Protein AF-A0A952GVL0-F1 (afdb_monomer_lite)

Secondary structure (DSSP, 8-state):
---------------PPP----PPPHHHHH-S--SS--SHHHHHHHHHHHHHHHHHHHHHHHT--S---IIIIIHHHHHHHHHHHHHHHHHHHHHHH-SSHHHHHHHHHHHHHHHHHHHHHHT-HHHHHHHHTS--TTS-HHHHHHHHHHHHHHHHHTTTS-HHHHHHHHHHHHHHHHHHHHHHHHHHH---EEEE-GGGGTT--HHHHHHSPPPTTS-EEEESSHHHHHHHHHH---HHHHHHHHHHHHTTTTTHHHHHHHHHHHHHHHHHHHTT-SSHHHHHHTTSSS-SHHHHHHHHHHHHHHHHHHHHHHHHHHHHHHHHH-TT--S--TTTHHHHHHHHHHHHH---HHHHGGG-BHHHHHHHHHHHHHHHH-EEEEE-----SSTT-EEEEEEETTEEEEEEEEE-S--TTS--S-EEEEEE--BTTTB--EEEEE--PPPSSTTT-BPPHHHHHHHHHHHHHHHHHHHTT--SSGGGSGGGGTTT-TTHHHHHHHHHHHHHGGGGS---------------PPP------------PPP-------------------PPPPP-----S--PPP-----

Foldseek 3Di:
DDDDDDDDDDDDDPDDPDPPPDPDQLDVVLDDQPQAQPDLVSLLVNLVSLLVVLVVLLVCLLPDDDQQECVPLVVSVLSSVQSLQLNLLSLVCQLFPFFDDSSNVSSLVSNLVSQLSVLCSLLDLSSLVSLVRYPCVPPDPQSSVLSVVSNVSSLLSPNVPDPVLSVVLSVLSSLLSNLVSVLLVQLLVLKDKDKDAPLQQPFADPLLDVVFDADPVRITIAILFCVRLVRCLQTGPRLVVLVVSVVSNVCRSPPVNVVSVVSSQVSLQVSCVSSVHNGNQQSLQCLAQQNHPVSVVVVVVVVCVVCVVVVVVLQVQLQVVVCVVVVPDPGDDPSNSNHSVQVCCCVPVVDHQSVVLLCAWPVNLVVVLQVVCCVVPVKDKDWDPDRHNDPQKTKIFIGDPNHTQAIEIEQAADDRSHNRAWAKRFSHQAAAPPDRTYMYIHYHAADDGSSNGGGGPVSSLSVQLRVQLVVQRRVQNNHHGSCRGRCVVVRYPSPPVSVVVSVCVVVCVVVPDDDDDDDDDDDDDDDDDDDDDDDDDDDDDDDDDDDDDDDDDDDDDDDDDDDDDDDDDDDDDDDDDDDDDDDDDD

Radius of gyration: 32.07 Å; chains: 1; bounding box: 73×134×103 Å

Sequence (586 aa):
MHKIVVLAALAVLLQAPAAMAKPAAIDDFLGPILASPAEPGIIKSRCDQMLAEADRRLNELELEHGAATIGRTLQRYDDLHKLLTDAGNEFTLYQQVSGDQERRDAGSDCVVRLTSEATKLSLSRRVYDRLKAIDGRRADPATRLYLTRTLQAFERAGVDQPLAKRAEIQALQEKIARASADFESNIAKGRKTVMADPAELAGLPPDFLRAHPPAPDGKITISTDYTDYIPVMAYAASSPLRRRLYLAFQTRAYPENDARLREILDWRQQLAMKLGRPNYAALALEDKMLDTPDKVERLIHDMAEAARPAAERDYARKLALLRTINPAASQIEPWDNSWLSQQVQKRDYAYDRQEARRYFAYDIVRNGILRLTEGLFGVEIRPWQTPVWDRSVEAYEMFDNGRLIGRFYFDSHPRPGKYSHANAISLRDGVAGRVVPLAALVMNLPAGGHATGLMEHDDVVTFLHEFGHLLHTIFGGQQRWQGQAAQGLRGRRQRQPDSARAGRENEQGALLRPRHGRHAPARPLQCLAALPPRLGPGRPRRRLPRLPGAIRPHPPIARGRKPGQLRPPHRLLRVLLHLPLVEGDR

Structure (mmCIF, N/CA/C/O backbone):
data_AF-A0A952GVL0-F1
#
_entry.id   AF-A0A952GVL0-F1
#
loop_
_atom_site.group_PDB
_atom_site.id
_atom_site.type_symbol
_atom_site.label_atom_id
_atom_site.label_alt_id
_atom_site.label_comp_id
_atom_site.label_asym_id
_atom_site.label_entity_id
_atom_site.label_seq_id
_atom_site.pdbx_PDB_ins_code
_atom_site.Cartn_x
_atom_site.Cartn_y
_atom_site.Cartn_z
_atom_site.occupancy
_atom_site.B_iso_or_equiv
_atom_site.auth_seq_id
_atom_site.auth_comp_id
_atom_site.auth_asym_id
_atom_site.auth_atom_id
_atom_site.pdbx_PDB_model_num
ATOM 1 N N . MET A 1 1 ? -36.427 70.857 45.013 1.00 34.78 1 MET A N 1
ATOM 2 C CA . MET A 1 1 ? -36.208 70.731 43.555 1.00 34.78 1 MET A CA 1
ATOM 3 C C . MET A 1 1 ? -35.822 69.285 43.240 1.00 34.78 1 MET A C 1
ATOM 5 O O . MET A 1 1 ? -34.902 68.803 43.874 1.00 34.78 1 MET A O 1
ATOM 9 N N . HIS A 1 2 ? -36.572 68.639 42.329 1.00 34.12 2 HIS A N 1
ATOM 10 C CA . HIS A 1 2 ? -36.241 67.482 41.457 1.00 34.12 2 HIS A CA 1
ATOM 11 C C . HIS A 1 2 ? -35.572 66.230 42.082 1.00 34.12 2 HIS A C 1
ATOM 13 O O . HIS A 1 2 ? -34.407 66.260 42.440 1.00 34.12 2 HIS A O 1
ATOM 19 N N . LYS A 1 3 ? -36.320 65.145 42.365 1.00 38.72 3 LYS A N 1
ATOM 20 C CA . LYS A 1 3 ? -36.633 63.965 41.503 1.00 38.72 3 LYS A CA 1
ATOM 21 C C . LYS A 1 3 ? -35.402 63.243 40.919 1.00 38.72 3 LYS A C 1
ATOM 23 O O . LYS A 1 3 ? -34.715 63.835 40.100 1.00 38.72 3 LYS A O 1
ATOM 28 N N . ILE A 1 4 ? -35.251 61.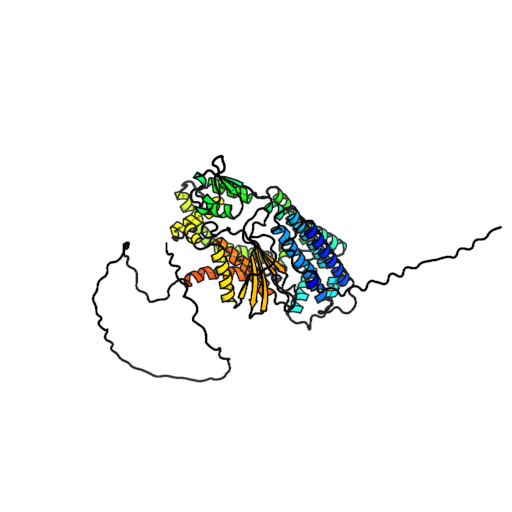940 41.213 1.00 35.19 4 ILE A N 1
ATOM 29 C CA . ILE A 1 4 ? -35.339 60.809 40.253 1.00 35.19 4 ILE A CA 1
ATOM 30 C C . ILE A 1 4 ? -35.102 59.465 40.981 1.00 35.19 4 ILE A C 1
ATOM 32 O O . ILE A 1 4 ? -34.153 59.298 41.738 1.00 35.19 4 ILE A O 1
ATOM 36 N N . VAL A 1 5 ? -36.012 58.523 40.721 1.00 40.75 5 VAL A N 1
ATOM 37 C CA . VAL A 1 5 ? -35.985 57.086 41.040 1.00 40.75 5 VAL A CA 1
ATOM 38 C C . VAL A 1 5 ? -35.453 56.352 39.808 1.00 40.75 5 VAL A C 1
ATOM 40 O O . VAL A 1 5 ? -35.962 56.631 38.725 1.00 40.75 5 VAL A O 1
ATOM 43 N N . VAL A 1 6 ? -34.536 55.384 39.946 1.00 34.81 6 VAL A N 1
ATOM 44 C CA . VAL A 1 6 ? -34.329 54.323 38.935 1.00 34.81 6 VAL A CA 1
ATOM 45 C C . VAL A 1 6 ? -34.041 52.980 39.616 1.00 34.81 6 VAL A C 1
ATOM 47 O O . VAL A 1 6 ? -33.160 52.868 40.465 1.00 34.81 6 VAL A O 1
ATOM 50 N N . LEU A 1 7 ? -34.848 51.991 39.220 1.00 34.38 7 LEU A N 1
ATOM 51 C CA . LEU A 1 7 ? -34.877 50.582 39.612 1.00 34.38 7 LEU A CA 1
ATOM 52 C C . LEU A 1 7 ? -33.693 49.767 39.063 1.00 34.38 7 LEU A C 1
ATOM 54 O O . LEU A 1 7 ? -33.199 50.012 37.965 1.00 34.38 7 LEU A O 1
ATOM 58 N N . ALA A 1 8 ? -33.350 48.710 39.801 1.00 38.75 8 ALA A N 1
ATOM 59 C CA . ALA A 1 8 ? -32.482 47.614 39.389 1.00 38.75 8 ALA A CA 1
ATOM 60 C C . ALA A 1 8 ? -33.128 46.721 38.309 1.00 38.75 8 ALA A C 1
ATOM 62 O O . ALA A 1 8 ? -34.298 46.355 38.417 1.00 38.75 8 ALA A O 1
ATOM 63 N N . ALA A 1 9 ? -32.333 46.297 37.324 1.00 32.56 9 ALA A N 1
ATOM 64 C CA . ALA A 1 9 ? -32.657 45.204 36.411 1.00 32.56 9 ALA A CA 1
ATOM 65 C C . ALA A 1 9 ? -31.434 44.282 36.275 1.00 32.56 9 ALA A C 1
ATOM 67 O O . ALA A 1 9 ? -30.447 44.626 35.628 1.00 32.56 9 ALA A O 1
ATOM 68 N N . LEU A 1 10 ? -31.501 43.112 36.915 1.00 34.56 10 LEU A N 1
ATOM 69 C CA . LEU A 1 10 ? -30.564 42.007 36.728 1.00 34.56 10 LEU A CA 1
ATOM 70 C C . LEU A 1 10 ? -31.198 41.048 35.707 1.00 34.56 10 LEU A C 1
ATOM 72 O O . LEU A 1 10 ? -32.120 40.305 36.037 1.00 34.56 10 LEU A O 1
ATOM 76 N N . ALA A 1 11 ? -30.759 41.103 34.451 1.00 34.22 11 ALA A N 1
ATOM 77 C CA . ALA A 1 11 ? -31.205 40.174 33.416 1.00 34.22 11 ALA A CA 1
ATOM 78 C C . ALA A 1 11 ? -30.374 38.884 33.492 1.00 34.22 11 ALA A C 1
ATOM 80 O O . ALA A 1 11 ? -29.225 38.844 33.057 1.00 34.22 11 ALA A O 1
ATOM 81 N N . VAL A 1 12 ? -30.957 37.822 34.049 1.00 34.56 12 VAL A N 1
ATOM 82 C CA . VAL A 1 12 ? -30.430 36.457 33.940 1.00 34.56 12 VAL A CA 1
ATOM 83 C C . VAL A 1 12 ? -30.891 35.893 32.596 1.00 34.56 12 VAL A C 1
ATOM 85 O O . VAL A 1 12 ? -32.056 35.536 32.434 1.00 34.56 12 VAL A O 1
ATOM 88 N N . LEU A 1 13 ? -29.987 35.815 31.616 1.00 34.25 13 LEU A N 1
ATOM 89 C CA . LEU A 1 13 ? -30.205 34.997 30.423 1.00 34.25 13 LEU A CA 1
ATOM 90 C C . LEU A 1 13 ? -30.074 33.517 30.813 1.00 34.25 13 LEU A C 1
ATOM 92 O O . LEU A 1 13 ? -28.968 32.991 30.918 1.00 34.25 13 LEU A O 1
ATOM 96 N N . LEU A 1 14 ? -31.204 32.830 30.995 1.00 35.50 14 LEU A N 1
ATOM 97 C CA . LEU A 1 14 ? -31.242 31.373 30.880 1.00 35.50 14 LEU A CA 1
ATOM 98 C C . LEU A 1 14 ? -31.028 31.004 29.405 1.00 35.50 14 LEU A C 1
ATOM 100 O O . LEU A 1 14 ? -31.958 31.046 28.602 1.00 35.50 14 LEU A O 1
ATOM 104 N N . GLN A 1 15 ? -29.803 30.625 29.042 1.00 35.31 15 GLN A N 1
ATOM 105 C CA . GLN A 1 15 ? -29.589 29.817 27.845 1.00 35.31 15 GLN A CA 1
ATOM 106 C C . GLN A 1 15 ? -30.108 28.408 28.137 1.00 35.31 15 GLN A C 1
ATOM 108 O O . GLN A 1 15 ? -29.523 27.663 28.922 1.00 35.31 15 GLN A O 1
ATOM 113 N N . ALA A 1 16 ? -31.236 28.050 27.524 1.00 35.72 16 ALA A N 1
ATOM 114 C CA . ALA A 1 16 ? -31.655 26.659 27.443 1.00 35.72 16 ALA A CA 1
ATOM 115 C C . ALA A 1 16 ? -30.553 25.856 26.724 1.00 35.72 16 ALA A C 1
ATOM 117 O O . ALA A 1 16 ? -30.028 26.336 25.714 1.00 35.72 16 ALA A O 1
ATOM 118 N N . PRO A 1 17 ? -30.190 24.650 27.195 1.00 37.41 17 PRO A N 1
ATOM 119 C CA . PRO A 1 17 ? -29.281 23.804 26.444 1.00 37.41 17 PRO A CA 1
ATOM 120 C C . PRO A 1 17 ? -29.956 23.473 25.114 1.00 37.41 17 PRO A C 1
ATOM 122 O O . PRO A 1 17 ? -31.052 22.909 25.087 1.00 37.41 17 PRO A O 1
ATOM 125 N N . ALA A 1 18 ? -29.311 23.854 24.011 1.00 34.69 18 ALA A N 1
ATOM 126 C CA . ALA A 1 18 ? -29.676 23.364 22.695 1.00 34.69 18 ALA A CA 1
ATOM 127 C C . ALA A 1 18 ? -29.764 21.838 22.793 1.00 34.69 18 ALA A C 1
ATOM 129 O O . ALA A 1 18 ? -28.805 21.188 23.213 1.00 34.69 18 ALA A O 1
ATOM 130 N N . ALA A 1 19 ? -30.934 21.282 22.479 1.00 34.22 19 ALA A N 1
ATOM 131 C CA . ALA A 1 19 ? -31.126 19.845 22.426 1.00 34.22 19 ALA A CA 1
ATOM 132 C C . ALA A 1 19 ? -30.044 19.274 21.503 1.00 34.22 19 ALA A C 1
ATOM 134 O O . ALA A 1 19 ? -30.073 19.515 20.296 1.00 34.22 19 ALA A O 1
ATOM 135 N N . MET A 1 20 ? -29.053 18.585 22.081 1.00 37.62 20 MET A N 1
ATOM 136 C CA . MET A 1 20 ? -28.018 17.917 21.305 1.00 37.62 20 MET A CA 1
ATOM 137 C C . MET A 1 20 ? -28.738 16.961 20.364 1.00 37.62 20 MET A C 1
ATOM 139 O O . MET A 1 20 ? -29.424 16.035 20.809 1.00 37.62 20 MET A O 1
ATOM 143 N N . ALA A 1 21 ? -28.635 17.238 19.065 1.00 37.91 21 ALA A N 1
ATOM 144 C CA . ALA A 1 21 ? -29.122 16.340 18.040 1.00 37.91 21 ALA A CA 1
ATOM 145 C C . ALA A 1 21 ? -28.591 14.935 18.350 1.00 37.91 21 ALA A C 1
ATOM 147 O O . ALA A 1 21 ? -27.429 14.772 18.732 1.00 37.91 21 ALA A O 1
ATOM 148 N N . LYS A 1 22 ? -29.467 13.930 18.234 1.00 39.19 22 LYS A N 1
ATOM 149 C CA . LYS A 1 22 ? -29.105 12.505 18.284 1.00 39.19 22 LYS A CA 1
ATOM 150 C C . LYS A 1 22 ? -27.767 12.320 17.549 1.00 39.19 22 LYS A C 1
ATOM 152 O O . LYS A 1 22 ? -27.664 12.849 16.440 1.00 39.19 22 LYS A O 1
ATOM 157 N N . PRO A 1 23 ? -26.769 11.605 18.101 1.00 45.94 23 PRO A N 1
ATOM 158 C CA . PRO A 1 23 ? -25.535 11.386 17.362 1.00 45.94 23 PRO A CA 1
ATOM 159 C C . PRO A 1 23 ? -25.904 10.720 16.037 1.00 45.94 23 PRO A C 1
ATOM 161 O O . PRO A 1 23 ? -26.559 9.674 16.035 1.00 45.94 23 PRO A O 1
ATOM 164 N N . ALA A 1 24 ? -25.539 11.362 14.926 1.00 57.38 24 ALA A N 1
ATOM 165 C CA . ALA A 1 24 ? -25.620 10.738 13.616 1.00 57.38 24 ALA A CA 1
ATOM 166 C C . ALA A 1 24 ? -24.889 9.391 13.700 1.00 57.38 24 ALA A C 1
ATOM 168 O O . ALA A 1 24 ? -23.866 9.274 14.398 1.00 57.38 24 ALA A O 1
ATOM 169 N N . ALA A 1 25 ? -25.424 8.355 13.046 1.00 81.50 25 ALA A N 1
ATOM 170 C CA . ALA A 1 25 ? -24.680 7.109 12.931 1.00 81.50 25 ALA A CA 1
ATOM 171 C C . ALA A 1 25 ? -23.301 7.451 12.346 1.00 81.50 25 ALA A C 1
ATOM 173 O O . ALA A 1 25 ? -23.202 8.328 11.488 1.00 81.50 25 ALA A O 1
ATOM 174 N N . ILE A 1 26 ? -22.224 6.821 12.832 1.00 88.75 26 ILE A N 1
ATOM 175 C CA . ILE A 1 26 ? -20.868 7.225 12.413 1.00 88.75 26 ILE A CA 1
ATOM 176 C C . ILE A 1 26 ? -20.693 7.160 10.886 1.00 88.75 26 ILE A C 1
ATOM 178 O O . ILE A 1 26 ? -19.935 7.933 10.311 1.00 88.75 26 ILE A O 1
ATOM 182 N N . ASP A 1 27 ? -21.456 6.294 10.225 1.00 87.25 27 ASP A N 1
ATOM 183 C CA . ASP A 1 27 ? -21.462 6.145 8.772 1.00 87.25 27 ASP A CA 1
ATOM 184 C C . ASP A 1 27 ? -22.048 7.375 8.065 1.00 87.25 27 ASP A C 1
ATOM 186 O O . ASP A 1 27 ? -21.494 7.822 7.062 1.00 87.25 27 ASP A O 1
ATOM 190 N N . ASP A 1 28 ? -23.108 7.967 8.626 1.00 88.31 28 ASP A N 1
ATOM 191 C CA . ASP A 1 28 ? -23.709 9.205 8.119 1.00 88.31 28 ASP A CA 1
ATOM 192 C C . ASP A 1 28 ? -22.741 10.383 8.288 1.00 88.31 28 ASP A C 1
ATOM 194 O O . ASP A 1 28 ? -22.632 11.232 7.406 1.00 88.31 28 ASP A O 1
ATOM 198 N N . PHE A 1 29 ? -22.006 10.414 9.406 1.00 91.69 29 PHE A N 1
ATOM 199 C CA . PHE A 1 29 ? -20.995 11.439 9.674 1.00 91.69 29 PHE A CA 1
ATOM 200 C C . PHE A 1 29 ? -19.792 11.336 8.726 1.00 91.69 29 PHE A C 1
ATOM 202 O O . PHE A 1 29 ? -19.363 12.340 8.158 1.00 91.69 29 PHE A O 1
ATOM 209 N N . LEU A 1 30 ? -19.247 10.128 8.536 1.00 90.62 30 LEU A N 1
ATOM 210 C CA . LEU A 1 30 ? -18.137 9.890 7.609 1.00 90.62 30 LEU A CA 1
ATOM 211 C C . LEU A 1 30 ? -18.518 10.285 6.179 1.00 90.62 30 LEU A C 1
ATOM 213 O O . LEU A 1 30 ? -17.696 10.849 5.445 1.00 90.62 30 LEU A O 1
ATOM 217 N N . GLY A 1 31 ? -19.759 9.976 5.793 1.00 89.38 31 GLY A N 1
ATOM 218 C CA . GLY A 1 31 ? -20.304 10.286 4.482 1.00 89.38 31 GLY A CA 1
ATOM 219 C C . GLY A 1 31 ? -19.473 9.705 3.326 1.00 89.38 31 GLY A C 1
ATOM 220 O O . GLY A 1 31 ? -18.575 8.867 3.523 1.00 89.38 31 GLY A O 1
ATOM 221 N N . PRO A 1 32 ? -19.754 10.142 2.086 1.00 89.25 32 PRO A N 1
ATOM 222 C CA . PRO A 1 32 ? -18.902 9.818 0.952 1.00 89.25 32 PRO A CA 1
ATOM 223 C C . PRO A 1 32 ? -17.513 10.442 1.130 1.00 89.25 32 PRO A C 1
ATOM 225 O O . PRO A 1 32 ? -17.360 11.492 1.757 1.00 89.25 32 PRO A O 1
ATOM 228 N N . ILE A 1 33 ? -16.497 9.806 0.544 1.00 90.81 33 ILE A N 1
ATOM 229 C CA . ILE A 1 33 ? -15.185 10.442 0.398 1.00 90.81 33 ILE A CA 1
ATOM 230 C C . ILE A 1 33 ? -15.321 11.704 -0.462 1.00 90.81 33 ILE A C 1
ATOM 232 O O . ILE A 1 33 ? -16.152 11.755 -1.375 1.00 90.81 33 ILE A O 1
ATOM 236 N N . LEU A 1 34 ? -14.472 12.703 -0.231 1.00 87.06 34 LEU A N 1
ATOM 237 C CA . LEU A 1 34 ? -14.341 13.817 -1.167 1.00 87.06 34 LEU A CA 1
ATOM 238 C C . LEU A 1 34 ? -13.486 13.362 -2.344 1.00 87.06 34 LEU A C 1
ATOM 240 O O . LEU A 1 34 ? -12.297 13.641 -2.407 1.00 87.06 34 LEU A O 1
ATOM 244 N N . ALA A 1 35 ? -14.096 12.640 -3.281 1.00 81.44 35 ALA A N 1
ATOM 245 C CA . ALA A 1 35 ? -13.376 12.109 -4.432 1.00 81.44 35 ALA A CA 1
ATOM 246 C C . ALA A 1 35 ? -12.790 13.211 -5.329 1.00 81.44 35 ALA A C 1
ATOM 248 O O . ALA A 1 35 ? -11.853 12.931 -6.052 1.00 81.44 35 ALA A O 1
ATOM 249 N N . SER A 1 36 ? -13.274 14.454 -5.265 1.00 75.94 36 SER A N 1
ATOM 250 C CA . SER A 1 36 ? -12.720 15.591 -6.015 1.00 75.94 36 SER A CA 1
ATOM 251 C C . SER A 1 36 ? -12.669 16.837 -5.114 1.00 75.94 36 SER A C 1
ATOM 253 O O . SER A 1 36 ? -13.480 17.749 -5.289 1.00 75.94 36 SER A O 1
ATOM 255 N N . PRO A 1 37 ? -11.791 16.895 -4.094 1.00 64.12 37 PRO A N 1
ATOM 256 C CA . PRO A 1 37 ? -11.765 18.036 -3.190 1.00 64.12 37 PRO A CA 1
ATOM 257 C C . PRO A 1 37 ? -11.249 19.254 -3.961 1.00 64.12 37 PRO A C 1
ATOM 259 O O . PRO A 1 37 ? -10.143 19.232 -4.500 1.00 64.12 37 PRO A O 1
ATOM 262 N N . ALA A 1 38 ? -12.072 20.301 -4.043 1.00 64.44 38 ALA A N 1
ATOM 263 C CA . ALA A 1 38 ? -11.800 21.438 -4.917 1.00 64.44 38 ALA A CA 1
ATOM 264 C C . ALA A 1 38 ? -10.596 22.279 -4.467 1.00 64.44 38 ALA A C 1
ATOM 266 O O . ALA A 1 38 ? -9.952 22.875 -5.314 1.00 64.44 38 ALA A O 1
ATOM 267 N N . GLU A 1 39 ? -10.262 22.310 -3.171 1.00 83.94 39 GLU A N 1
ATOM 268 C CA . GLU A 1 39 ? -9.190 23.152 -2.620 1.00 83.94 39 GLU A CA 1
ATOM 269 C C . GLU A 1 39 ? -8.517 22.503 -1.393 1.00 83.94 39 GLU A C 1
ATOM 271 O O . GLU A 1 39 ? -9.196 21.796 -0.636 1.00 83.94 39 GLU A O 1
ATOM 276 N N . PRO A 1 40 ? -7.223 22.780 -1.112 1.00 88.12 40 PRO A N 1
ATOM 277 C CA . PRO A 1 40 ? -6.535 22.288 0.090 1.00 88.12 40 PRO A CA 1
ATOM 278 C C . PRO A 1 40 ? -7.262 22.638 1.397 1.00 88.12 40 PRO A C 1
ATOM 280 O O . PRO A 1 40 ? -7.277 21.846 2.340 1.00 88.12 40 PRO A O 1
ATOM 283 N N . GLY A 1 41 ? -7.912 23.807 1.457 1.00 92.00 41 GLY A N 1
ATOM 284 C CA . GLY A 1 41 ? -8.689 24.244 2.621 1.00 92.00 41 GLY A CA 1
ATOM 285 C C . GLY A 1 41 ? -9.864 23.319 2.962 1.00 92.00 41 GLY A C 1
ATOM 286 O O . GLY A 1 41 ? -10.173 23.131 4.137 1.00 92.00 41 GLY A O 1
ATOM 287 N N . ILE A 1 42 ? -10.469 22.673 1.959 1.00 92.69 42 ILE A N 1
ATOM 288 C CA . ILE A 1 42 ? -11.561 21.711 2.163 1.00 92.69 42 ILE A CA 1
ATOM 289 C C . ILE A 1 42 ? -11.026 20.427 2.809 1.00 92.69 42 ILE A C 1
ATOM 291 O O . ILE A 1 42 ? -11.648 19.900 3.730 1.00 92.69 42 ILE A O 1
ATOM 295 N N . ILE A 1 43 ? -9.851 19.953 2.377 1.00 93.44 43 ILE A N 1
ATOM 296 C CA . ILE A 1 43 ? -9.178 18.788 2.975 1.00 93.44 43 ILE A CA 1
ATOM 297 C C . ILE A 1 43 ? -8.856 19.079 4.446 1.00 93.44 43 ILE A C 1
ATOM 299 O O . ILE A 1 43 ? -9.182 18.275 5.320 1.00 93.44 43 ILE A O 1
ATOM 303 N N . LYS A 1 44 ? -8.291 20.257 4.736 1.00 94.88 44 LYS A N 1
ATOM 304 C CA . LYS A 1 44 ? -7.980 20.690 6.108 1.00 94.88 44 LYS A CA 1
ATOM 305 C C . LYS A 1 44 ? -9.236 20.766 6.981 1.00 94.88 44 LYS A C 1
ATOM 307 O O . LYS A 1 44 ? -9.267 20.157 8.044 1.00 94.88 44 LYS A O 1
ATOM 312 N N . SER A 1 45 ? -10.299 21.409 6.494 1.00 95.44 45 SER A N 1
ATOM 313 C CA . SER A 1 45 ? -11.569 21.509 7.226 1.00 95.44 45 SER A CA 1
ATOM 314 C C . SER A 1 45 ? -12.195 20.139 7.497 1.00 95.44 45 SER A C 1
ATOM 316 O O . SER A 1 45 ? -12.646 19.873 8.611 1.00 95.44 45 SER A O 1
ATOM 318 N N . ARG A 1 46 ? -12.167 19.230 6.515 1.00 95.00 46 ARG A N 1
ATOM 319 C CA . ARG A 1 46 ? -12.627 17.851 6.708 1.00 95.00 46 ARG A CA 1
ATOM 320 C C . ARG A 1 46 ? -11.795 17.124 7.761 1.00 95.00 46 ARG A C 1
ATOM 322 O O . ARG A 1 46 ? -12.361 16.397 8.569 1.00 95.00 46 ARG A O 1
ATOM 329 N N . CYS A 1 47 ? -10.480 17.334 7.785 1.00 96.25 47 CYS A N 1
ATOM 330 C CA . CYS A 1 47 ? -9.613 16.758 8.811 1.00 96.25 47 CYS A CA 1
ATOM 331 C C . CYS A 1 47 ? -10.018 17.238 10.208 1.00 96.25 47 CYS A C 1
ATOM 333 O O . CYS A 1 47 ? -10.201 16.428 11.114 1.00 96.25 47 CYS A O 1
ATOM 335 N N . ASP A 1 48 ? -10.220 18.547 10.362 1.00 97.38 48 ASP A N 1
ATOM 336 C CA . ASP A 1 48 ? -10.601 19.156 11.636 1.00 97.38 48 ASP A CA 1
ATOM 337 C C . ASP A 1 48 ? -11.953 18.631 12.138 1.00 97.38 48 ASP A C 1
ATOM 339 O O . ASP A 1 48 ? -12.093 18.344 13.325 1.00 97.38 48 ASP A O 1
ATOM 343 N N . GLN A 1 49 ? -12.920 18.419 11.240 1.00 96.19 49 GLN A N 1
ATOM 344 C CA . GLN A 1 49 ? -14.205 17.797 11.578 1.00 96.19 49 GLN A CA 1
ATOM 345 C C . GLN A 1 49 ? -14.031 16.359 12.085 1.00 96.19 49 GLN A C 1
ATOM 347 O O . GLN A 1 49 ? -14.592 16.005 13.122 1.00 96.19 49 GLN A O 1
ATOM 352 N N . MET A 1 50 ? -13.239 15.535 11.387 1.00 96.38 50 MET A N 1
ATOM 353 C CA . MET A 1 50 ? -12.989 14.141 11.783 1.00 96.38 50 MET A CA 1
ATOM 354 C C . MET A 1 50 ? -12.283 14.058 13.140 1.00 96.38 50 MET A C 1
ATOM 356 O O . MET A 1 50 ? -12.641 13.227 13.972 1.00 96.38 50 MET A O 1
ATOM 360 N N . LEU A 1 51 ? -11.311 14.941 13.383 1.00 97.31 51 LEU A N 1
ATOM 361 C CA . LEU A 1 51 ? -10.584 15.020 14.650 1.00 97.31 51 LEU A CA 1
ATOM 362 C C . LEU A 1 51 ? -11.480 15.492 15.798 1.00 97.31 51 LEU A C 1
ATOM 364 O O . LEU A 1 51 ? -11.441 14.898 16.872 1.00 97.31 51 LEU A O 1
ATOM 368 N N . ALA A 1 52 ? -12.320 16.506 15.573 1.00 97.25 52 ALA A N 1
ATOM 369 C CA . ALA A 1 52 ? -13.265 16.985 16.580 1.00 97.25 52 ALA A CA 1
ATOM 370 C C . ALA A 1 52 ? -14.279 15.898 16.974 1.00 97.25 52 ALA A C 1
ATOM 372 O O . ALA A 1 52 ? -14.575 15.718 18.155 1.00 97.25 52 ALA A O 1
ATOM 373 N N . GLU A 1 53 ? -14.782 15.134 16.003 1.00 97.00 53 GLU A N 1
ATOM 374 C CA . GLU A 1 53 ? -15.683 14.014 16.278 1.00 97.00 53 GLU A CA 1
ATOM 375 C C . GLU A 1 53 ? -14.969 12.855 16.991 1.00 97.00 53 GLU A C 1
ATOM 377 O O . GLU A 1 53 ? -15.549 12.233 17.886 1.00 97.00 53 GLU A O 1
ATOM 382 N N . ALA A 1 54 ? -13.711 12.573 16.635 1.00 96.94 54 ALA A N 1
ATOM 383 C CA . ALA A 1 54 ? -12.907 11.557 17.306 1.00 96.94 54 ALA A CA 1
ATOM 384 C C . ALA A 1 54 ? -12.652 11.921 18.776 1.00 96.94 54 ALA A C 1
ATOM 386 O O . ALA A 1 54 ? -12.877 11.084 19.651 1.00 96.94 54 ALA A O 1
ATOM 387 N N . ASP A 1 55 ? -12.270 13.171 19.053 1.00 96.56 55 ASP A N 1
ATOM 388 C CA . ASP A 1 55 ? -12.069 13.683 20.413 1.00 96.56 55 ASP A CA 1
ATOM 389 C C . ASP A 1 55 ? -13.370 13.631 21.225 1.00 96.56 55 ASP A C 1
ATOM 391 O O . ASP A 1 55 ? -13.408 13.078 22.327 1.00 96.56 55 ASP A O 1
ATOM 395 N N . ARG A 1 56 ? -14.487 14.093 20.644 1.00 96.44 56 ARG A N 1
ATOM 396 C CA . ARG A 1 56 ? -15.811 14.020 21.278 1.00 96.44 56 ARG A CA 1
ATOM 397 C C . ARG A 1 56 ? -16.170 12.584 21.674 1.00 96.44 56 ARG A C 1
ATOM 399 O O . ARG A 1 56 ? -16.582 12.345 22.808 1.00 96.44 56 ARG A O 1
ATOM 406 N N . ARG A 1 57 ? -16.005 11.618 20.765 1.00 95.94 57 ARG A N 1
ATOM 407 C CA . ARG A 1 57 ? -16.317 10.196 21.014 1.00 95.94 57 ARG A CA 1
ATOM 408 C C . ARG A 1 57 ? -15.363 9.539 22.004 1.00 95.94 57 ARG A C 1
ATOM 410 O O . ARG A 1 57 ? -15.803 8.704 22.796 1.00 95.94 57 ARG A O 1
ATOM 417 N N . LEU A 1 58 ? -14.081 9.902 21.977 1.00 96.81 58 LEU A N 1
ATOM 418 C CA . LEU A 1 58 ? -13.113 9.455 22.975 1.00 96.81 58 LEU A CA 1
ATOM 419 C C . LEU A 1 58 ? -13.542 9.934 24.365 1.00 96.81 58 LEU A C 1
ATOM 421 O O . LEU A 1 58 ? -13.677 9.114 25.272 1.00 96.81 58 LEU A O 1
ATOM 425 N N . ASN A 1 59 ? -13.870 11.219 24.505 1.00 96.50 59 ASN A N 1
ATOM 426 C CA . ASN A 1 59 ? -14.360 11.794 25.756 1.00 96.50 59 ASN A CA 1
ATOM 427 C C . ASN A 1 59 ? -15.643 11.097 26.248 1.00 96.50 59 ASN A C 1
ATOM 429 O O . ASN A 1 59 ? -15.756 10.760 27.426 1.00 96.50 59 ASN A O 1
ATOM 433 N N . GLU A 1 60 ? -16.594 10.795 25.360 1.00 94.88 60 GLU A N 1
ATOM 434 C CA . GLU A 1 60 ? -17.807 10.040 25.717 1.00 94.88 60 GLU A CA 1
ATOM 435 C C . GLU A 1 60 ? -17.527 8.619 26.218 1.00 94.88 60 GLU A C 1
ATOM 437 O O . GLU A 1 60 ? -18.233 8.126 27.102 1.00 94.88 60 GLU A O 1
ATOM 442 N N . LEU A 1 61 ? -16.527 7.942 25.649 1.00 95.81 61 LEU A N 1
ATOM 443 C CA . LEU A 1 61 ? -16.088 6.624 26.105 1.00 95.81 61 LEU A CA 1
ATOM 444 C C . LEU A 1 61 ? -15.367 6.706 27.456 1.00 95.81 61 LEU A C 1
ATOM 446 O O . LEU A 1 61 ? -15.597 5.866 28.326 1.00 95.81 61 LEU A O 1
ATOM 450 N N . GLU A 1 62 ? -14.522 7.718 27.656 1.00 96.25 62 GLU A N 1
ATOM 451 C CA . GLU A 1 62 ? -13.782 7.926 28.905 1.00 96.25 62 GLU A CA 1
ATOM 452 C C . GLU A 1 62 ? -14.670 8.348 30.079 1.00 96.25 62 GLU A C 1
ATOM 454 O O . GLU A 1 62 ? -14.354 8.043 31.232 1.00 96.25 62 GLU A O 1
ATOM 459 N N . LEU A 1 63 ? -15.768 9.046 29.793 1.00 95.88 63 LEU A N 1
ATOM 460 C CA . LEU A 1 63 ? -16.767 9.488 30.768 1.00 95.88 63 LEU A CA 1
ATOM 461 C C . LEU A 1 63 ? -17.945 8.509 30.879 1.00 95.88 63 LEU A C 1
ATOM 463 O O . LEU A 1 63 ? -18.959 8.805 31.510 1.00 95.88 63 LEU A O 1
ATOM 467 N N . GLU A 1 64 ? -17.850 7.328 30.265 1.00 93.44 64 GLU A N 1
ATOM 468 C CA . GLU A 1 64 ? -18.942 6.369 30.290 1.00 93.44 64 GLU A CA 1
ATOM 469 C C . GLU A 1 64 ? -19.166 5.777 31.695 1.00 93.44 64 GLU A C 1
ATOM 471 O O . GLU A 1 64 ? -18.314 5.082 32.251 1.00 93.44 64 GLU A O 1
ATOM 476 N N . HIS A 1 65 ? -20.380 5.952 32.228 1.00 91.06 65 HIS A N 1
ATOM 477 C CA . HIS A 1 65 ? -20.814 5.369 33.503 1.00 91.06 65 HIS A CA 1
ATOM 478 C C . HIS A 1 65 ? -21.827 4.219 33.332 1.00 91.06 65 HIS A C 1
ATOM 480 O O . HIS A 1 65 ? -22.533 4.126 32.322 1.00 91.06 65 HIS A O 1
ATOM 486 N N . GLY A 1 66 ? -21.942 3.360 34.351 1.00 92.00 66 GLY A N 1
ATOM 487 C CA . GLY A 1 66 ? -22.845 2.199 34.376 1.00 92.00 66 GLY A CA 1
ATOM 488 C C . GLY A 1 66 ? -22.197 0.904 33.870 1.00 92.00 66 GLY A C 1
ATOM 489 O O . GLY A 1 66 ? -20.988 0.853 33.652 1.00 92.00 66 GLY A O 1
ATOM 490 N N . ALA A 1 67 ? -22.979 -0.163 33.687 1.00 93.12 67 ALA A N 1
ATOM 491 C CA . ALA A 1 67 ? -22.450 -1.457 33.244 1.00 93.12 67 ALA A CA 1
ATOM 492 C C . ALA A 1 67 ? -21.823 -1.368 31.840 1.00 93.12 67 ALA A C 1
ATOM 494 O O . ALA A 1 67 ? -22.449 -0.858 30.906 1.00 93.12 67 ALA A O 1
ATOM 495 N N . ALA A 1 68 ? -20.591 -1.863 31.692 1.00 96.19 68 ALA A N 1
ATOM 496 C CA . ALA A 1 68 ? -19.942 -1.986 30.392 1.00 96.19 68 ALA A CA 1
ATOM 497 C C . ALA A 1 68 ? -20.518 -3.193 29.643 1.00 96.19 68 ALA A C 1
ATOM 499 O O . ALA A 1 68 ? -20.604 -4.292 30.191 1.00 96.19 68 ALA A O 1
ATOM 500 N N . THR A 1 69 ? -20.943 -2.998 28.396 1.00 95.56 69 THR A N 1
ATOM 501 C CA . THR A 1 69 ? -21.593 -4.059 27.610 1.00 95.56 69 THR A CA 1
ATOM 502 C C . THR A 1 69 ? -21.144 -4.044 26.156 1.00 95.56 69 THR A C 1
ATOM 504 O O . THR A 1 69 ? -20.652 -3.037 25.649 1.00 95.56 69 THR A O 1
ATOM 507 N N . ILE A 1 70 ? -21.367 -5.160 25.459 1.00 95.00 70 ILE A N 1
ATOM 508 C CA . ILE A 1 70 ? -21.075 -5.299 24.025 1.00 95.00 70 ILE A CA 1
ATOM 509 C C . ILE A 1 70 ? -21.853 -4.263 23.199 1.00 95.00 70 ILE A C 1
ATOM 511 O O . ILE A 1 70 ? -21.266 -3.547 22.396 1.00 95.00 70 ILE A O 1
ATOM 515 N N . GLY A 1 71 ? -23.168 -4.152 23.416 1.00 91.69 71 GLY A N 1
ATOM 516 C CA . GLY A 1 71 ? -24.038 -3.274 22.623 1.00 91.69 71 GLY A CA 1
ATOM 517 C C . GLY A 1 71 ? -23.853 -1.778 22.887 1.00 91.69 71 GLY A C 1
ATOM 518 O O . GLY A 1 71 ? -24.421 -0.965 22.167 1.00 91.69 71 GLY A O 1
ATOM 519 N N . ARG A 1 72 ? -23.079 -1.409 23.914 1.00 92.62 72 ARG A N 1
ATOM 520 C CA . ARG A 1 72 ? -22.846 -0.015 24.298 1.00 92.62 72 ARG A CA 1
ATOM 521 C C . ARG A 1 72 ? -21.364 0.340 24.234 1.00 92.62 72 ARG A C 1
ATOM 523 O O . ARG A 1 72 ? -20.962 1.074 23.343 1.00 92.62 72 ARG A O 1
ATOM 530 N N . THR A 1 73 ? -20.553 -0.201 25.137 1.00 96.56 73 THR A N 1
ATOM 531 C CA . THR A 1 73 ? -19.133 0.147 25.281 1.00 96.56 73 THR A CA 1
ATOM 532 C C . THR A 1 73 ? -18.310 -0.351 24.094 1.00 96.56 73 THR A C 1
ATOM 534 O O . THR A 1 73 ? -17.602 0.438 23.474 1.00 96.56 73 THR A O 1
ATOM 537 N N . LEU A 1 74 ? -18.434 -1.637 23.730 1.00 95.88 74 LEU A N 1
ATOM 538 C CA . LEU A 1 74 ? -17.683 -2.192 22.594 1.00 95.88 74 LEU A CA 1
ATOM 539 C C . LEU A 1 74 ? -18.146 -1.588 21.262 1.00 95.88 74 LEU A C 1
ATOM 541 O O . LEU A 1 74 ? -17.309 -1.281 20.425 1.00 95.88 74 LEU A O 1
ATOM 545 N N . GLN A 1 75 ? -19.452 -1.356 21.089 1.00 94.06 75 GLN A N 1
ATOM 546 C CA . GLN A 1 75 ? -19.980 -0.696 19.890 1.00 94.06 75 GLN A CA 1
ATOM 547 C C . GLN A 1 75 ? -19.478 0.740 19.730 1.00 94.06 75 GLN A C 1
ATOM 549 O O . GLN A 1 75 ? -19.051 1.113 18.644 1.00 94.06 75 GLN A O 1
ATOM 554 N N . ARG A 1 76 ? -19.482 1.539 20.803 1.00 95.50 76 ARG A N 1
ATOM 555 C CA . ARG A 1 76 ? -18.950 2.909 20.768 1.00 95.50 76 ARG A CA 1
ATOM 556 C C . ARG A 1 76 ? -17.448 2.929 20.484 1.00 95.50 76 ARG A C 1
ATOM 558 O O . ARG A 1 76 ? -16.991 3.793 19.742 1.00 95.50 76 ARG A O 1
ATOM 565 N N . TYR A 1 77 ? -16.700 1.975 21.046 1.00 96.56 77 TYR A N 1
ATOM 566 C CA . TYR A 1 77 ? -15.287 1.792 20.719 1.00 96.56 77 TYR A CA 1
ATOM 567 C C . TYR A 1 77 ? -15.094 1.452 19.237 1.00 96.56 77 TYR A C 1
ATOM 569 O O . TYR A 1 77 ? -14.272 2.087 18.585 1.00 96.56 77 TYR A O 1
ATOM 577 N N . ASP A 1 78 ? -15.867 0.504 18.697 1.00 94.69 78 ASP A N 1
ATOM 578 C CA . ASP A 1 78 ? -15.794 0.114 17.283 1.00 94.69 78 ASP A CA 1
ATOM 579 C C . ASP A 1 78 ? -16.133 1.285 16.354 1.00 94.69 78 ASP A C 1
ATOM 581 O O . ASP A 1 78 ? -15.425 1.511 15.381 1.00 94.69 78 ASP A O 1
ATOM 585 N N . ASP A 1 79 ? -17.147 2.088 16.687 1.00 94.38 79 ASP A N 1
ATOM 586 C CA . ASP A 1 79 ? -17.506 3.276 15.907 1.00 94.38 79 ASP A CA 1
ATOM 587 C C . ASP A 1 79 ? -16.380 4.335 15.920 1.00 94.38 79 ASP A C 1
ATOM 589 O O . ASP A 1 79 ? -16.085 4.932 14.885 1.00 94.38 79 ASP A O 1
ATOM 593 N N . LEU A 1 80 ? -15.721 4.572 17.064 1.00 95.56 80 LEU A N 1
ATOM 594 C CA . LEU A 1 80 ? -14.562 5.476 17.136 1.00 95.56 80 LEU A CA 1
ATOM 595 C C . LEU A 1 80 ? -13.351 4.908 16.379 1.00 95.56 80 LEU A C 1
ATOM 597 O O . LEU A 1 80 ? -12.672 5.632 15.652 1.00 95.56 80 LEU A O 1
ATOM 601 N N . HIS A 1 81 ? -13.080 3.611 16.521 1.00 93.50 81 HIS A N 1
ATOM 602 C CA . HIS A 1 81 ? -11.998 2.950 15.798 1.00 93.50 81 HIS A CA 1
ATOM 603 C C . HIS A 1 81 ? -12.218 3.008 14.279 1.00 93.50 81 HIS A C 1
ATOM 605 O O . HIS A 1 81 ? -11.286 3.308 13.527 1.00 93.50 81 HIS A O 1
ATOM 611 N N . LYS A 1 82 ? -13.465 2.813 13.841 1.00 92.38 82 LYS A N 1
ATOM 612 C CA . LYS A 1 82 ? -13.896 2.978 12.454 1.00 92.38 82 LYS A CA 1
ATOM 613 C C . LYS A 1 82 ? -13.659 4.395 11.950 1.00 92.38 82 LYS A C 1
ATOM 615 O O . LYS A 1 82 ? -13.071 4.540 10.885 1.00 92.38 82 LYS A O 1
ATOM 620 N N . LEU A 1 83 ? -14.067 5.421 12.702 1.00 94.81 83 LEU A N 1
ATOM 621 C CA . LEU A 1 83 ? -13.823 6.822 12.339 1.00 94.81 83 LEU A CA 1
ATOM 622 C C . LEU A 1 83 ? -12.339 7.071 12.057 1.00 94.81 83 LEU A C 1
ATOM 624 O O . LEU A 1 83 ? -11.988 7.565 10.990 1.00 94.81 83 LEU A O 1
ATOM 628 N N . LEU A 1 84 ? -11.473 6.688 12.996 1.00 94.38 84 LEU A N 1
ATOM 629 C CA . LEU A 1 84 ? -10.029 6.892 12.879 1.00 94.38 84 LEU A CA 1
ATOM 630 C C . LEU A 1 84 ? -9.437 6.132 11.682 1.00 94.38 84 LEU A C 1
ATOM 632 O O . LEU A 1 84 ? -8.610 6.682 10.955 1.00 94.38 84 LEU A O 1
ATOM 636 N N . THR A 1 85 ? -9.878 4.892 11.458 1.00 91.81 85 THR A N 1
ATOM 637 C CA . THR A 1 85 ? -9.378 4.040 10.369 1.00 91.81 85 THR A CA 1
ATOM 638 C C . THR A 1 85 ? -9.834 4.540 8.999 1.00 91.81 85 THR A C 1
ATOM 640 O O . THR A 1 85 ? -9.003 4.785 8.124 1.00 91.81 85 THR A O 1
ATOM 643 N N . ASP A 1 86 ? -11.138 4.738 8.809 1.00 93.50 86 ASP A N 1
ATOM 644 C CA . ASP A 1 86 ? -11.712 5.158 7.528 1.00 93.50 86 ASP A CA 1
ATOM 645 C C . ASP A 1 86 ? -11.273 6.580 7.153 1.00 93.50 86 ASP A C 1
ATOM 647 O O . ASP A 1 86 ? -10.957 6.836 5.988 1.00 93.50 86 ASP A O 1
ATOM 651 N N . ALA A 1 87 ? -11.199 7.500 8.125 1.00 94.31 87 ALA A N 1
ATOM 652 C CA . ALA A 1 87 ? -10.647 8.830 7.889 1.00 94.31 87 ALA A CA 1
ATOM 653 C C . ALA A 1 87 ? -9.161 8.735 7.517 1.00 94.31 87 ALA A C 1
ATOM 655 O O . ALA A 1 87 ? -8.752 9.299 6.506 1.00 94.31 87 ALA A O 1
ATOM 656 N N . GLY A 1 88 ? -8.355 7.971 8.262 1.00 93.19 88 GLY A N 1
ATOM 657 C CA . GLY A 1 88 ? -6.930 7.800 7.962 1.00 93.19 88 GLY A CA 1
ATOM 658 C C . GLY A 1 88 ? -6.678 7.254 6.552 1.00 93.19 88 GLY A C 1
ATOM 659 O O . GLY A 1 88 ? -5.807 7.758 5.840 1.00 93.19 88 GLY A O 1
ATOM 660 N N . ASN A 1 89 ? -7.482 6.286 6.105 1.00 92.94 89 ASN A N 1
ATOM 661 C CA . ASN A 1 89 ? -7.405 5.736 4.750 1.00 92.94 89 ASN A CA 1
ATOM 662 C C . ASN A 1 89 ? -7.811 6.764 3.682 1.00 92.94 89 ASN A C 1
ATOM 664 O O . ASN A 1 89 ? -7.192 6.838 2.621 1.00 92.94 89 ASN A O 1
ATOM 668 N N . GLU A 1 90 ? -8.819 7.589 3.961 1.00 94.81 90 GLU A N 1
ATOM 669 C CA . GLU A 1 90 ? -9.246 8.668 3.071 1.00 94.81 90 GLU A CA 1
ATOM 670 C C . GLU A 1 90 ? -8.177 9.764 2.916 1.00 94.81 90 GLU A C 1
ATOM 672 O O . GLU A 1 90 ? -7.870 10.173 1.798 1.00 94.81 90 GLU A O 1
ATOM 677 N N . PHE A 1 91 ? -7.545 10.210 4.003 1.00 93.88 91 PHE A N 1
ATOM 678 C CA . PHE A 1 91 ? -6.464 11.201 3.912 1.00 93.88 91 PHE A CA 1
ATOM 679 C C . PHE A 1 91 ? -5.184 10.623 3.299 1.00 93.88 91 PHE A C 1
ATOM 681 O O . PHE A 1 91 ? -4.473 11.335 2.588 1.00 93.88 91 PHE A O 1
ATOM 688 N N . THR A 1 92 ? -4.941 9.321 3.483 1.00 91.50 92 THR A N 1
ATOM 689 C CA . THR A 1 92 ? -3.885 8.589 2.767 1.00 91.50 92 THR A CA 1
ATOM 690 C C . THR A 1 92 ? -4.122 8.623 1.257 1.00 91.50 92 THR A C 1
ATOM 692 O O . THR A 1 92 ? -3.182 8.844 0.495 1.00 91.50 92 THR A O 1
ATOM 695 N N . LEU A 1 93 ? -5.372 8.464 0.803 1.00 93.62 93 LEU A N 1
ATOM 696 C CA . LEU A 1 93 ? -5.710 8.632 -0.611 1.00 93.62 93 LEU A CA 1
ATOM 697 C C . LEU A 1 93 ? -5.322 10.039 -1.085 1.00 93.62 93 LEU A C 1
ATOM 699 O O . LEU A 1 93 ? -4.585 10.158 -2.059 1.00 93.62 93 LEU A O 1
ATOM 703 N N . TYR A 1 94 ? -5.733 11.098 -0.377 1.00 92.81 94 TYR A N 1
ATOM 704 C CA . TYR A 1 94 ? -5.399 12.479 -0.758 1.00 92.81 94 TYR A CA 1
ATOM 705 C C . TYR A 1 94 ? -3.897 12.734 -0.834 1.00 92.81 94 TYR A C 1
ATOM 707 O O . TYR A 1 94 ? -3.437 13.350 -1.798 1.00 92.81 94 TYR A O 1
ATOM 715 N N . GLN A 1 95 ? -3.136 12.217 0.130 1.00 89.12 95 GLN A N 1
ATOM 716 C CA . GLN A 1 95 ? -1.677 12.264 0.125 1.00 89.12 95 GLN A CA 1
ATOM 717 C C . GLN A 1 95 ? -1.083 11.599 -1.128 1.00 89.12 95 GLN A C 1
ATOM 719 O O . GLN A 1 95 ? -0.108 12.098 -1.684 1.00 89.12 95 GLN A O 1
ATOM 724 N N . GLN A 1 96 ? -1.661 10.481 -1.575 1.00 89.38 96 GLN A N 1
ATOM 725 C CA . GLN A 1 96 ? -1.109 9.660 -2.653 1.00 89.38 96 GLN A CA 1
ATOM 726 C C . GLN A 1 96 ? -1.541 10.085 -4.059 1.00 89.38 96 GLN A C 1
ATOM 728 O O . GLN A 1 96 ? -0.796 9.836 -5.006 1.00 89.38 96 GLN A O 1
ATOM 733 N N . VAL A 1 97 ? -2.731 10.669 -4.230 1.00 90.69 97 VAL A N 1
ATOM 734 C CA . VAL A 1 97 ? -3.343 10.813 -5.567 1.00 90.69 97 VAL A CA 1
ATOM 735 C C . VAL A 1 97 ? -3.622 12.250 -5.995 1.00 90.69 97 VAL A C 1
ATOM 737 O O . VAL A 1 97 ? -3.873 12.470 -7.184 1.00 90.69 97 VAL A O 1
ATOM 740 N N . SER A 1 98 ? -3.585 13.220 -5.075 1.00 89.44 98 SER A N 1
ATOM 741 C CA . SER A 1 98 ? -3.901 14.619 -5.399 1.00 89.44 98 SER A CA 1
ATOM 742 C C . SER A 1 98 ? -2.879 15.215 -6.370 1.00 89.44 98 SER A C 1
ATOM 744 O O . SER A 1 98 ? -1.675 14.994 -6.224 1.00 89.44 98 SER A O 1
ATOM 746 N N . GLY A 1 99 ? -3.361 15.974 -7.361 1.00 79.44 99 GLY A N 1
ATOM 747 C CA . GLY A 1 99 ? -2.533 16.509 -8.450 1.00 79.44 99 GLY A CA 1
ATOM 748 C C . GLY A 1 99 ? -1.519 17.569 -8.007 1.00 79.44 99 GLY A C 1
ATOM 749 O O . GLY A 1 99 ? -0.369 17.543 -8.447 1.00 79.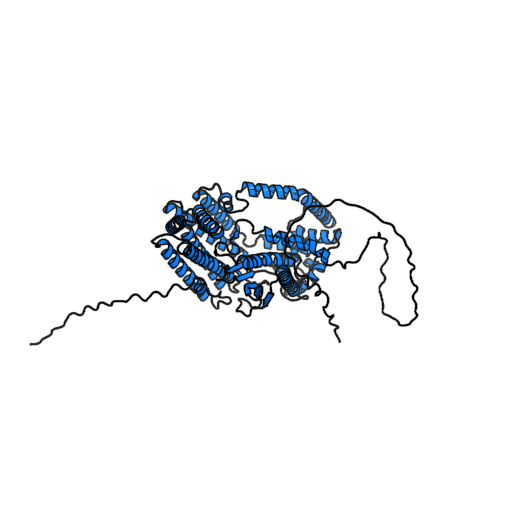44 99 GLY A O 1
ATOM 750 N N . ASP A 1 100 ? -1.889 18.457 -7.087 1.00 85.56 100 ASP A N 1
ATOM 751 C CA . ASP A 1 100 ? -1.009 19.503 -6.559 1.00 85.56 100 ASP A CA 1
ATOM 752 C C . ASP A 1 100 ? -0.395 19.143 -5.193 1.00 85.56 100 ASP A C 1
ATOM 754 O O . ASP A 1 100 ? -0.882 18.281 -4.458 1.00 85.56 100 ASP A O 1
ATOM 758 N N . GLN A 1 101 ? 0.722 19.801 -4.875 1.00 86.38 101 GLN A N 1
ATOM 759 C CA . GLN A 1 101 ? 1.507 19.527 -3.672 1.00 86.38 101 GLN A CA 1
ATOM 760 C C . GLN A 1 101 ? 0.776 19.932 -2.387 1.00 86.38 101 GLN A C 1
ATOM 762 O O . GLN A 1 101 ? 0.847 19.195 -1.408 1.00 86.38 101 GLN A O 1
ATOM 767 N N . GLU A 1 102 ? 0.036 21.042 -2.392 1.00 90.88 102 GLU A N 1
ATOM 768 C CA . GLU A 1 102 ? -0.630 21.554 -1.190 1.00 90.88 102 GLU A CA 1
ATOM 769 C C . GLU A 1 102 ? -1.740 20.619 -0.702 1.00 90.88 102 GLU A C 1
ATOM 771 O O . GLU A 1 102 ? -1.887 20.402 0.504 1.00 90.88 102 GLU A O 1
ATOM 776 N N . ARG A 1 103 ? -2.502 20.011 -1.620 1.00 90.69 103 ARG A N 1
ATOM 777 C CA . ARG A 1 103 ? -3.496 18.986 -1.268 1.00 90.69 103 ARG A CA 1
ATOM 778 C C . ARG A 1 103 ? -2.850 17.716 -0.727 1.00 90.69 103 ARG A C 1
ATOM 780 O O . ARG A 1 103 ? -3.376 17.129 0.221 1.00 90.69 103 ARG A O 1
ATOM 787 N N . ARG A 1 104 ? -1.712 17.297 -1.291 1.00 89.12 104 ARG A N 1
ATOM 788 C CA . ARG A 1 104 ? -0.966 16.135 -0.779 1.00 89.12 104 ARG A CA 1
ATOM 789 C C . ARG A 1 104 ? -0.424 16.390 0.622 1.00 89.12 104 ARG A C 1
ATOM 791 O O . ARG A 1 104 ? -0.568 15.524 1.482 1.00 89.12 104 ARG A O 1
ATOM 798 N N . ASP A 1 105 ? 0.130 17.576 0.860 1.00 88.75 105 ASP A N 1
ATOM 799 C CA . ASP A 1 105 ? 0.632 17.979 2.175 1.00 88.75 105 ASP A CA 1
ATOM 800 C C . ASP A 1 105 ? -0.514 18.057 3.193 1.00 88.75 105 ASP A C 1
ATOM 802 O O . ASP A 1 105 ? -0.405 17.490 4.275 1.00 88.75 105 ASP A O 1
ATOM 806 N N . ALA A 1 106 ? -1.672 18.617 2.820 1.00 92.44 106 ALA A N 1
ATOM 807 C CA . ALA A 1 106 ? -2.863 18.607 3.676 1.00 92.44 106 ALA A CA 1
ATOM 808 C C . ALA A 1 106 ? -3.336 17.182 4.034 1.00 92.44 106 ALA A C 1
ATOM 810 O O . ALA A 1 106 ? -3.760 16.935 5.165 1.00 92.44 106 ALA A O 1
ATOM 811 N N . GLY A 1 107 ? -3.253 16.240 3.086 1.00 91.62 107 GLY A N 1
ATOM 812 C CA . GLY A 1 107 ? -3.499 14.819 3.339 1.00 91.62 107 GLY A CA 1
ATOM 813 C C . GLY A 1 107 ? -2.497 14.224 4.331 1.00 91.62 107 GLY A C 1
ATOM 814 O O . GLY A 1 107 ? -2.900 13.645 5.340 1.00 91.62 107 GLY A O 1
ATOM 815 N N . SER A 1 108 ? -1.202 14.432 4.079 1.00 88.25 108 SER A N 1
ATOM 816 C CA . SER A 1 108 ? -0.095 13.950 4.918 1.00 88.25 108 SER A CA 1
ATOM 817 C C . SER A 1 108 ? -0.188 14.467 6.357 1.00 88.25 108 SER A C 1
ATOM 819 O O . SER A 1 108 ? -0.123 13.688 7.312 1.00 88.25 108 SER A O 1
ATOM 821 N N . ASP A 1 109 ? -0.419 15.769 6.526 1.00 91.19 109 ASP A N 1
ATOM 822 C CA . ASP A 1 109 ? -0.590 16.404 7.834 1.00 91.19 109 ASP A CA 1
ATOM 823 C C . ASP A 1 109 ? -1.763 15.787 8.602 1.00 91.19 109 ASP A C 1
ATOM 825 O O . ASP A 1 109 ? -1.672 15.531 9.807 1.00 91.19 109 ASP A O 1
ATOM 829 N N . CYS A 1 110 ? -2.871 15.503 7.912 1.00 93.19 110 CYS A N 1
ATOM 830 C CA . CYS A 1 110 ? -4.022 14.886 8.553 1.00 93.19 110 CYS A CA 1
ATOM 831 C C . CYS A 1 110 ? -3.756 13.439 8.982 1.00 93.19 110 CYS A C 1
ATOM 833 O O . CYS A 1 110 ? -4.146 13.056 10.085 1.00 93.19 110 CYS A O 1
ATOM 835 N N . VAL A 1 111 ? -3.053 12.645 8.164 1.00 90.19 111 VAL A N 1
ATOM 836 C CA . VAL A 1 111 ? -2.647 11.275 8.528 1.00 90.19 111 VAL A CA 1
ATOM 837 C C . VAL A 1 111 ? -1.838 11.282 9.828 1.00 90.19 111 VAL A C 1
ATOM 839 O O . VAL A 1 111 ? -2.105 10.480 10.728 1.00 90.19 111 VAL A O 1
ATOM 842 N N . VAL A 1 112 ? -0.900 12.223 9.981 1.00 88.00 112 VAL A N 1
ATOM 843 C CA . VAL A 1 112 ? -0.122 12.393 11.220 1.00 88.00 112 VAL A CA 1
ATOM 844 C C . VAL A 1 112 ? -1.030 12.720 12.409 1.00 88.00 112 VAL A C 1
ATOM 846 O O . VAL A 1 112 ? -0.914 12.093 13.465 1.00 88.00 112 VAL A O 1
ATOM 849 N N . ARG A 1 113 ? -1.951 13.677 12.252 1.00 92.81 113 ARG A N 1
ATOM 850 C CA . ARG A 1 113 ? -2.865 14.104 13.327 1.00 92.81 113 ARG A CA 1
ATOM 851 C C . ARG A 1 113 ? -3.815 12.982 13.756 1.00 92.81 113 ARG A C 1
ATOM 853 O O . ARG A 1 113 ? -3.934 12.716 14.948 1.00 92.81 113 ARG A O 1
ATOM 860 N N . LEU A 1 114 ? -4.420 12.268 12.807 1.00 91.94 114 LEU A N 1
ATOM 861 C CA . LEU A 1 114 ? -5.286 11.114 13.086 1.00 91.94 114 LEU A CA 1
ATOM 862 C C . LEU A 1 114 ? -4.518 9.968 13.756 1.00 91.94 114 LEU A C 1
ATOM 864 O O . LEU A 1 114 ? -5.054 9.302 14.639 1.00 91.94 114 LEU A O 1
ATOM 868 N N . THR A 1 115 ? -3.247 9.766 13.396 1.00 86.81 115 THR A N 1
ATOM 869 C CA . THR A 1 115 ? -2.377 8.783 14.064 1.00 86.81 115 THR A CA 1
ATOM 870 C C . THR A 1 115 ? -2.110 9.161 15.524 1.00 86.81 115 THR A C 1
ATOM 872 O O . THR A 1 115 ? -2.095 8.283 16.390 1.00 86.81 115 THR A O 1
ATOM 875 N N . SER A 1 116 ? -1.944 10.455 15.830 1.00 88.38 116 SER A N 1
ATOM 876 C CA . SER A 1 116 ? -1.848 10.935 17.218 1.00 88.38 116 SER A CA 1
ATOM 877 C C . SER A 1 116 ? -3.151 10.673 17.989 1.00 88.38 116 SER A C 1
ATOM 879 O O . SER A 1 116 ? -3.100 10.111 19.081 1.00 88.38 116 SER A O 1
ATOM 881 N N . GLU A 1 117 ? -4.327 10.945 17.411 1.00 93.12 117 GLU A N 1
ATOM 882 C CA . GLU A 1 117 ? -5.609 10.620 18.066 1.00 93.12 117 GLU A CA 1
ATOM 883 C C . GLU A 1 117 ? -5.805 9.113 18.292 1.00 93.12 117 GLU A C 1
ATOM 885 O O . GLU A 1 117 ? -6.213 8.683 19.373 1.00 93.12 117 GLU A O 1
ATOM 890 N N . ALA A 1 118 ? -5.444 8.277 17.314 1.00 91.94 118 ALA A N 1
ATOM 891 C CA . ALA A 1 118 ? -5.467 6.825 17.477 1.00 91.94 118 ALA A CA 1
ATOM 892 C C . ALA A 1 118 ? -4.505 6.352 18.579 1.00 91.94 118 ALA A C 1
ATOM 894 O O . ALA A 1 118 ? -4.826 5.431 19.336 1.00 91.94 118 ALA A O 1
ATOM 895 N N . THR A 1 119 ? -3.357 7.021 18.717 1.00 89.75 119 THR A N 1
ATOM 896 C CA . THR A 1 119 ? -2.402 6.777 19.803 1.00 89.75 119 THR A CA 1
ATOM 897 C C . THR A 1 119 ? -3.024 7.099 21.162 1.00 89.75 119 THR A C 1
ATOM 899 O O . THR A 1 119 ? -2.984 6.250 22.057 1.00 89.75 119 THR A O 1
ATOM 902 N N . LYS A 1 120 ? -3.671 8.264 21.312 1.00 92.00 120 LYS A N 1
ATOM 903 C CA . LYS A 1 120 ? -4.385 8.638 22.547 1.00 92.00 120 LYS A CA 1
ATOM 904 C C . LYS A 1 120 ? -5.439 7.603 22.928 1.00 92.00 120 LYS A C 1
ATOM 906 O O . LYS A 1 120 ? -5.458 7.159 24.075 1.00 92.00 120 LYS A O 1
ATOM 911 N N . LEU A 1 121 ? -6.256 7.159 21.966 1.00 95.31 121 LEU A N 1
ATOM 912 C CA . LEU A 1 121 ? -7.229 6.087 22.188 1.00 95.31 121 LEU A CA 1
ATOM 913 C C . LEU A 1 121 ? -6.538 4.816 22.697 1.00 95.31 121 LEU A C 1
ATOM 915 O O . LEU A 1 121 ? -6.948 4.283 23.723 1.00 95.31 121 LEU A O 1
ATOM 919 N N . SER A 1 122 ? -5.478 4.355 22.024 1.00 93.75 122 SER A N 1
ATOM 920 C CA . SER A 1 122 ? -4.759 3.121 22.389 1.00 93.75 122 SER A CA 1
ATOM 921 C C . SER A 1 122 ? -4.086 3.172 23.768 1.00 93.75 122 SER A C 1
ATOM 923 O O . SER A 1 122 ? -3.844 2.136 24.384 1.00 93.75 122 SER A O 1
ATOM 925 N N . LEU A 1 123 ? -3.810 4.379 24.269 1.00 94.00 123 LEU A N 1
ATOM 926 C CA . LEU A 1 123 ? -3.209 4.628 25.576 1.00 94.00 123 LEU A CA 1
ATOM 927 C C . LEU A 1 123 ? -4.236 5.046 26.636 1.00 94.00 123 LEU A C 1
ATOM 929 O O . LEU A 1 123 ? -3.846 5.271 27.786 1.00 94.00 123 LEU A O 1
ATOM 933 N N . SER A 1 124 ? -5.529 5.138 26.310 1.00 96.31 124 SER A N 1
ATOM 934 C CA . SER A 1 124 ? -6.558 5.517 27.280 1.00 96.31 124 SER A CA 1
ATOM 935 C C . SER A 1 124 ? -6.832 4.387 28.271 1.00 96.31 124 SER A C 1
ATOM 937 O O . SER A 1 124 ? -7.518 3.402 27.985 1.00 96.31 124 SER A O 1
ATOM 939 N N . ARG A 1 125 ? -6.330 4.565 29.500 1.00 95.75 125 ARG A N 1
ATOM 940 C CA . ARG A 1 125 ? -6.563 3.624 30.603 1.00 95.75 125 ARG A CA 1
ATOM 941 C C . ARG A 1 125 ? -8.047 3.488 30.940 1.00 95.75 125 ARG A C 1
ATOM 943 O O . ARG A 1 125 ? -8.503 2.384 31.217 1.00 95.75 125 ARG A O 1
ATOM 950 N N . ARG A 1 126 ? -8.799 4.590 30.868 1.00 96.44 126 ARG A N 1
ATOM 951 C CA . ARG A 1 126 ? -10.243 4.596 31.134 1.00 96.44 126 ARG A CA 1
ATOM 952 C C . ARG A 1 126 ? -10.981 3.715 30.133 1.00 96.44 126 ARG A C 1
ATOM 954 O O . ARG A 1 126 ? -11.727 2.835 30.550 1.00 96.44 126 ARG A O 1
ATOM 961 N N . VAL A 1 127 ? -10.727 3.894 28.835 1.00 97.75 127 VAL A N 1
ATOM 962 C CA . VAL A 1 127 ? -11.353 3.063 27.795 1.00 97.75 127 VAL A CA 1
ATOM 963 C C . VAL A 1 127 ? -10.960 1.592 27.954 1.00 97.75 127 VAL A C 1
ATOM 965 O O . VAL A 1 127 ? -11.834 0.727 27.905 1.00 97.75 127 VAL A O 1
ATOM 968 N N . TYR A 1 128 ? -9.683 1.295 28.220 1.00 97.94 128 TYR A N 1
ATOM 969 C CA . TYR A 1 128 ? -9.228 -0.077 28.472 1.00 97.94 128 TYR A CA 1
ATOM 970 C C . TYR A 1 128 ? -9.954 -0.732 29.653 1.00 97.94 128 TYR A C 1
ATOM 972 O O . TYR A 1 128 ? -10.485 -1.832 29.506 1.00 97.94 128 TYR A O 1
ATOM 980 N N . ASP A 1 129 ? -10.036 -0.056 30.803 1.00 96.94 129 ASP A N 1
ATOM 981 C CA . ASP A 1 129 ? -10.694 -0.599 31.997 1.00 96.94 129 ASP A CA 1
ATOM 982 C C . ASP A 1 129 ? -12.193 -0.852 31.743 1.00 96.94 129 ASP A C 1
ATOM 984 O O . ASP A 1 129 ? -12.736 -1.875 32.169 1.00 96.94 129 ASP A O 1
ATOM 988 N N . ARG A 1 130 ? -12.856 0.030 30.978 1.00 96.62 130 ARG A N 1
ATOM 989 C CA . ARG A 1 130 ? -14.252 -0.151 30.542 1.00 96.62 130 ARG A CA 1
ATOM 990 C C . ARG A 1 130 ? -14.418 -1.374 29.642 1.00 96.62 130 ARG A C 1
ATOM 992 O O . ARG A 1 130 ? -15.312 -2.182 29.885 1.00 96.62 130 ARG A O 1
ATOM 999 N N . LEU A 1 131 ? -13.566 -1.537 28.630 1.00 97.12 131 LEU A N 1
ATOM 1000 C CA . LEU A 1 131 ? -13.605 -2.695 27.730 1.00 97.12 131 LEU A CA 1
ATOM 1001 C C . LEU A 1 131 ? -13.317 -4.000 28.484 1.00 97.12 131 LEU A C 1
ATOM 1003 O O . LEU A 1 131 ? -14.001 -5.000 28.271 1.00 97.12 131 LEU A O 1
ATOM 1007 N N . LYS A 1 132 ? -12.353 -3.983 29.410 1.00 96.88 132 LYS A N 1
ATOM 1008 C CA . LYS A 1 132 ? -11.979 -5.137 30.237 1.00 96.88 132 LYS A CA 1
ATOM 1009 C C . LYS A 1 132 ? -13.106 -5.591 31.168 1.00 96.88 132 LYS A C 1
ATOM 1011 O O . LYS A 1 132 ? -13.190 -6.775 31.483 1.00 96.88 132 LYS A O 1
ATOM 1016 N N . ALA A 1 133 ? -13.980 -4.675 31.584 1.00 96.31 133 ALA A N 1
ATOM 1017 C CA . ALA A 1 133 ? -15.130 -4.971 32.436 1.00 96.31 133 ALA A CA 1
ATOM 1018 C C . ALA A 1 133 ? -16.301 -5.665 31.705 1.00 96.31 133 ALA A C 1
ATOM 1020 O O . ALA A 1 133 ? -17.259 -6.085 32.355 1.00 96.31 133 ALA A O 1
ATOM 1021 N N . ILE A 1 134 ? -16.259 -5.792 30.373 1.00 96.62 134 ILE A N 1
ATOM 1022 C CA . ILE A 1 134 ? -17.313 -6.459 29.595 1.00 96.62 134 ILE A CA 1
ATOM 1023 C C . ILE A 1 134 ? -17.264 -7.978 29.828 1.00 96.62 134 ILE A C 1
ATOM 1025 O O . ILE A 1 134 ? -16.265 -8.632 29.524 1.00 96.62 134 ILE A O 1
ATOM 1029 N N . ASP A 1 135 ? -18.377 -8.580 30.269 1.00 89.81 135 ASP A N 1
ATOM 1030 C CA . ASP A 1 135 ? -18.510 -10.044 30.315 1.00 89.81 135 ASP A CA 1
ATOM 1031 C C . ASP A 1 135 ? -18.708 -10.625 28.903 1.00 89.81 135 ASP A C 1
ATOM 1033 O O . ASP A 1 135 ? -19.823 -10.757 28.392 1.00 89.81 135 ASP A O 1
ATOM 1037 N N . GLY A 1 136 ? -17.598 -10.987 28.260 1.00 86.38 136 GLY A N 1
ATOM 1038 C CA . GLY A 1 136 ? -17.581 -11.597 26.931 1.00 86.38 136 GLY A CA 1
ATOM 1039 C C . GLY A 1 136 ? -17.918 -13.094 26.892 1.00 86.38 136 GLY A C 1
ATOM 1040 O O . GLY A 1 136 ? -17.899 -13.684 25.809 1.00 86.38 136 GLY A O 1
ATOM 1041 N N . ARG A 1 137 ? -18.215 -13.759 28.023 1.00 87.38 137 ARG A N 1
ATOM 1042 C CA . ARG A 1 137 ? -18.378 -15.232 28.054 1.00 87.38 137 ARG A CA 1
ATOM 1043 C C . ARG A 1 137 ? -19.555 -15.717 27.210 1.00 87.38 137 ARG A C 1
ATOM 1045 O O . ARG A 1 137 ? -19.446 -16.749 26.553 1.00 87.38 137 ARG A O 1
ATOM 1052 N N . ARG A 1 138 ? -20.650 -14.952 27.193 1.00 87.06 138 ARG A N 1
ATOM 1053 C CA . ARG A 1 138 ? -21.864 -15.244 26.407 1.00 87.06 138 ARG A CA 1
ATOM 1054 C C . ARG A 1 138 ? -21.848 -14.641 24.996 1.00 87.06 138 ARG A C 1
ATOM 1056 O O . ARG A 1 138 ? -22.827 -14.788 24.272 1.00 87.06 138 ARG A O 1
ATOM 1063 N N . ALA A 1 139 ? -20.773 -13.954 24.609 1.00 93.69 139 ALA A N 1
ATOM 1064 C CA . ALA A 1 139 ? -20.639 -13.388 23.273 1.00 93.69 139 ALA A CA 1
ATOM 1065 C C . ALA A 1 139 ? -20.429 -14.485 22.218 1.00 93.69 139 ALA A C 1
ATOM 1067 O O . ALA A 1 139 ? -19.860 -15.547 22.502 1.00 93.69 139 ALA A O 1
ATOM 1068 N N . ASP A 1 140 ? -20.833 -14.197 20.981 1.00 94.19 140 ASP A N 1
ATOM 1069 C CA . ASP A 1 140 ? -20.482 -15.033 19.838 1.00 94.19 140 ASP A CA 1
ATOM 1070 C C . ASP A 1 140 ? -18.947 -15.072 19.626 1.00 94.19 140 ASP A C 1
ATOM 1072 O O . ASP A 1 140 ? -18.227 -14.176 20.093 1.00 94.19 140 ASP A O 1
ATOM 1076 N N . PRO A 1 141 ? -18.409 -16.102 18.943 1.00 93.31 141 PRO A N 1
ATOM 1077 C CA . PRO A 1 141 ? -16.966 -16.262 18.776 1.00 93.31 141 PRO A CA 1
ATOM 1078 C C . PRO A 1 141 ? -16.264 -15.064 18.126 1.00 93.31 141 PRO A C 1
ATOM 1080 O O . PRO A 1 141 ? -15.144 -14.745 18.527 1.00 93.31 141 PRO A O 1
ATOM 1083 N N . ALA A 1 142 ? -16.905 -14.395 17.162 1.00 90.81 142 ALA A N 1
ATOM 1084 C CA . ALA A 1 142 ? -16.319 -13.250 16.475 1.00 90.81 142 ALA A CA 1
ATOM 1085 C C . ALA A 1 142 ? -16.206 -12.056 17.431 1.00 90.81 142 ALA A C 1
ATOM 1087 O O . ALA A 1 142 ? -15.122 -11.498 17.585 1.00 90.81 142 ALA A O 1
ATOM 1088 N N . THR A 1 143 ? -17.271 -11.739 18.169 1.00 94.62 143 THR A N 1
ATOM 1089 C CA . THR A 1 143 ? -17.256 -10.675 19.184 1.00 94.62 143 THR A CA 1
ATOM 1090 C C . THR A 1 143 ? -16.236 -10.931 20.291 1.00 94.62 143 THR A C 1
ATOM 1092 O O . THR A 1 143 ? -15.505 -10.021 20.679 1.00 94.62 143 THR A O 1
ATOM 1095 N N . ARG A 1 144 ? -16.131 -12.172 20.783 1.00 94.50 144 ARG A N 1
ATOM 1096 C CA . ARG A 1 144 ? -15.121 -12.531 21.790 1.00 94.50 144 ARG A CA 1
ATOM 1097 C C . ARG A 1 144 ? -13.703 -12.352 21.251 1.00 94.50 144 ARG A C 1
ATOM 1099 O O . ARG A 1 144 ? -12.869 -11.774 21.937 1.00 94.50 144 ARG A O 1
ATOM 1106 N N . LEU A 1 145 ? -13.442 -12.801 20.020 1.00 91.12 145 LEU A N 1
ATOM 1107 C CA . LEU A 1 145 ? -12.146 -12.610 19.370 1.00 91.12 145 LEU A CA 1
ATOM 1108 C C . LEU A 1 145 ? -11.810 -11.123 19.208 1.00 91.12 145 LEU A C 1
ATOM 1110 O O . LEU A 1 145 ? -10.663 -10.744 19.439 1.00 91.12 145 LEU A O 1
ATOM 1114 N N . TYR A 1 146 ? -12.786 -10.299 18.816 1.00 93.12 146 TYR A N 1
ATOM 1115 C CA . TYR A 1 146 ? -12.592 -8.860 18.670 1.00 93.12 146 TYR A CA 1
ATOM 1116 C C . TYR A 1 146 ? -12.186 -8.228 19.999 1.00 93.12 146 TYR A C 1
ATOM 1118 O O . TYR A 1 146 ? -11.099 -7.669 20.090 1.00 93.12 146 TYR A O 1
ATOM 1126 N N . LEU A 1 147 ? -12.987 -8.431 21.051 1.00 95.31 147 LEU A N 1
ATOM 1127 C CA . LEU A 1 147 ? -12.704 -7.896 22.381 1.00 95.31 147 LEU A CA 1
ATOM 1128 C C . LEU A 1 147 ? -11.325 -8.332 22.898 1.00 95.31 147 LEU A C 1
ATOM 1130 O O . LEU A 1 147 ? -10.557 -7.500 23.373 1.00 95.31 147 LEU A O 1
ATOM 1134 N N . THR A 1 148 ? -10.979 -9.618 22.770 1.00 93.75 148 THR A N 1
ATOM 1135 C CA . THR A 1 148 ? -9.659 -10.123 23.177 1.00 93.75 148 THR A CA 1
ATOM 1136 C C . THR A 1 148 ? -8.527 -9.424 22.426 1.00 93.75 148 THR A C 1
ATOM 1138 O O . THR A 1 148 ? -7.562 -8.995 23.054 1.00 93.75 148 THR A O 1
ATOM 1141 N N . ARG A 1 149 ? -8.637 -9.275 21.100 1.00 91.38 149 ARG A N 1
ATOM 1142 C CA . ARG A 1 149 ? -7.600 -8.610 20.297 1.00 91.38 149 ARG A CA 1
ATOM 1143 C C . ARG A 1 149 ? -7.491 -7.126 20.604 1.00 91.38 149 ARG A C 1
ATOM 1145 O O . ARG A 1 149 ? -6.377 -6.617 20.660 1.00 91.38 149 ARG A O 1
ATOM 1152 N N . THR A 1 150 ? -8.617 -6.458 20.829 1.00 94.38 150 THR A N 1
ATOM 1153 C CA . THR A 1 150 ? -8.639 -5.064 21.259 1.00 94.38 150 THR A CA 1
ATOM 1154 C C . THR A 1 150 ? -7.863 -4.906 22.562 1.00 94.38 150 THR A C 1
ATOM 1156 O O . THR A 1 150 ? -6.910 -4.137 22.602 1.00 94.38 150 THR A O 1
ATOM 1159 N N . LEU A 1 151 ? -8.176 -5.691 23.599 1.00 95.69 151 LEU A N 1
ATOM 1160 C CA . LEU A 1 151 ? -7.467 -5.622 24.885 1.00 95.69 151 LEU A CA 1
ATOM 1161 C C . LEU A 1 151 ? -5.958 -5.881 24.736 1.00 95.69 151 LEU A C 1
ATOM 1163 O O . LEU A 1 151 ? -5.152 -5.125 25.275 1.00 95.69 151 LEU A O 1
ATOM 1167 N N . GLN A 1 152 ? -5.573 -6.877 23.935 1.00 93.56 152 GLN A N 1
ATOM 1168 C CA . GLN A 1 152 ? -4.165 -7.161 23.635 1.00 93.56 152 GLN A CA 1
ATOM 1169 C C . GLN A 1 152 ? -3.469 -6.014 22.888 1.00 93.56 152 GLN A C 1
ATOM 1171 O O . GLN A 1 152 ? -2.282 -5.773 23.098 1.00 93.56 152 GLN A O 1
ATOM 1176 N N . ALA A 1 153 ? -4.175 -5.303 22.004 1.00 92.88 153 ALA A N 1
ATOM 1177 C CA . ALA A 1 153 ? -3.625 -4.152 21.294 1.00 92.88 153 ALA A CA 1
ATOM 1178 C C . ALA A 1 153 ? -3.355 -2.975 22.245 1.00 92.88 153 ALA A C 1
ATOM 1180 O O . ALA A 1 153 ? -2.297 -2.360 22.149 1.00 92.88 153 ALA A O 1
ATOM 1181 N N . PHE A 1 154 ? -4.257 -2.713 23.195 1.00 95.62 154 PHE A N 1
ATOM 1182 C CA . PHE A 1 154 ? -4.052 -1.724 24.259 1.00 95.62 154 PHE A CA 1
ATOM 1183 C C . PHE A 1 154 ? -2.847 -2.075 25.149 1.00 95.62 154 PHE A C 1
ATOM 1185 O O . PHE A 1 154 ? -2.008 -1.222 25.440 1.00 95.62 154 PHE A O 1
ATOM 1192 N N . GLU A 1 155 ? -2.726 -3.338 25.559 1.00 94.56 155 GLU A N 1
ATOM 1193 C CA . GLU A 1 155 ? -1.594 -3.816 26.366 1.00 94.56 155 GLU A CA 1
ATOM 1194 C C . GLU A 1 155 ? -0.270 -3.681 25.609 1.00 94.56 155 GLU A C 1
ATOM 1196 O O . GLU A 1 155 ? 0.697 -3.139 26.139 1.00 94.56 155 GLU A O 1
ATOM 1201 N N . ARG A 1 156 ? -0.239 -4.073 24.331 1.00 93.12 156 ARG A N 1
ATOM 1202 C CA . ARG A 1 156 ? 0.939 -3.902 23.470 1.00 93.12 156 ARG A CA 1
ATOM 1203 C C . ARG A 1 156 ? 1.286 -2.431 23.222 1.00 93.12 156 ARG A C 1
ATOM 1205 O O . ARG A 1 156 ? 2.461 -2.107 23.083 1.00 93.12 156 ARG A O 1
ATOM 1212 N N . ALA A 1 157 ? 0.292 -1.543 23.178 1.00 92.88 157 ALA A N 1
ATOM 1213 C CA . ALA A 1 157 ? 0.511 -0.100 23.081 1.00 92.88 157 ALA A CA 1
ATOM 1214 C C . ALA A 1 157 ? 1.095 0.499 24.374 1.00 92.88 157 ALA A C 1
ATOM 1216 O O . ALA A 1 157 ? 1.673 1.582 24.326 1.00 92.88 157 ALA A O 1
ATOM 1217 N N . GLY A 1 158 ? 0.992 -0.204 25.508 1.00 94.75 158 GLY A N 1
ATOM 1218 C CA . GLY A 1 158 ? 1.505 0.238 26.804 1.00 94.75 158 GLY A CA 1
ATOM 1219 C C . GLY A 1 158 ? 0.470 0.937 27.683 1.00 94.75 158 GLY A C 1
ATOM 1220 O O . GLY A 1 158 ? 0.838 1.778 28.505 1.00 94.75 158 GLY A O 1
ATOM 1221 N N . VAL A 1 159 ? -0.825 0.623 27.541 1.00 95.12 159 VAL A N 1
ATOM 1222 C CA . VAL A 1 159 ? -1.882 1.195 28.403 1.00 95.12 159 VAL A CA 1
ATOM 1223 C C . VAL A 1 159 ? -1.679 0.886 29.896 1.00 95.12 159 VAL A C 1
ATOM 1225 O O . VAL A 1 159 ? -2.163 1.607 30.772 1.00 95.12 159 VAL A O 1
ATOM 1228 N N . ASP A 1 160 ? -0.974 -0.203 30.190 1.00 91.81 160 ASP A N 1
ATOM 1229 C CA . ASP A 1 160 ? -0.659 -0.688 31.530 1.00 91.81 160 ASP A CA 1
ATOM 1230 C C . ASP A 1 160 ? 0.448 0.131 32.215 1.00 91.81 160 ASP A C 1
ATOM 1232 O O . ASP A 1 160 ? 0.620 0.039 33.432 1.00 91.81 160 ASP A O 1
ATOM 1236 N N . GLN A 1 161 ? 1.163 0.973 31.462 1.00 94.25 161 GLN A N 1
ATOM 1237 C CA . GLN A 1 161 ? 2.252 1.790 31.979 1.00 94.25 161 GLN A CA 1
ATOM 1238 C C . GLN A 1 161 ? 1.747 2.983 32.823 1.00 94.25 161 GLN A C 1
ATOM 1240 O O . GLN A 1 161 ? 0.650 3.517 32.594 1.00 94.25 161 GLN A O 1
ATOM 1245 N N . PRO A 1 162 ? 2.564 3.476 33.779 1.00 92.94 162 PRO A N 1
ATOM 1246 C CA . PRO A 1 162 ? 2.269 4.702 34.521 1.00 92.94 162 PRO A CA 1
ATOM 1247 C C . PRO A 1 162 ? 2.031 5.903 33.596 1.00 92.94 162 PRO A C 1
ATOM 1249 O O . PRO A 1 162 ? 2.592 5.971 32.503 1.00 92.94 162 PRO A O 1
ATOM 1252 N N . LEU A 1 163 ? 1.235 6.883 34.046 1.00 90.31 163 LEU A N 1
ATOM 1253 C CA . LEU A 1 163 ? 0.824 8.039 33.232 1.00 90.31 163 LEU A CA 1
ATOM 1254 C C . LEU A 1 163 ? 2.008 8.771 32.576 1.00 90.31 163 LEU A C 1
ATOM 1256 O O . LEU A 1 163 ? 1.970 9.018 31.374 1.00 90.31 163 LEU A O 1
ATOM 1260 N N . ALA A 1 164 ? 3.071 9.053 33.338 1.00 91.38 164 ALA A N 1
ATOM 1261 C CA . ALA A 1 164 ? 4.271 9.710 32.816 1.00 91.38 164 ALA A CA 1
ATOM 1262 C C . ALA A 1 164 ? 4.919 8.906 31.674 1.00 91.38 164 ALA A C 1
ATOM 1264 O O . ALA A 1 164 ? 5.240 9.448 30.620 1.00 91.38 164 ALA A O 1
ATOM 1265 N N . LYS A 1 165 ? 5.015 7.582 31.837 1.00 93.12 165 LYS A N 1
ATOM 1266 C CA . LYS A 1 165 ? 5.592 6.690 30.829 1.00 93.12 165 LYS A CA 1
ATOM 1267 C C . LYS A 1 165 ? 4.706 6.560 29.586 1.00 93.12 165 LYS A C 1
ATOM 1269 O O . LYS A 1 165 ? 5.231 6.488 28.480 1.00 93.12 165 LYS A O 1
ATOM 1274 N N . ARG A 1 166 ? 3.376 6.588 29.737 1.00 91.38 166 ARG A N 1
ATOM 1275 C CA . ARG A 1 166 ? 2.443 6.649 28.595 1.00 91.38 166 ARG A CA 1
ATOM 1276 C C . ARG A 1 166 ? 2.614 7.933 27.782 1.00 91.38 166 ARG A C 1
ATOM 1278 O O . ARG A 1 166 ? 2.619 7.855 26.559 1.00 91.38 166 ARG A O 1
ATOM 1285 N N . ALA A 1 167 ? 2.827 9.080 28.434 1.00 90.94 167 ALA A N 1
ATOM 1286 C CA . ALA A 1 167 ? 3.100 10.340 27.738 1.00 90.94 167 ALA A CA 1
ATOM 1287 C C . ALA A 1 167 ? 4.408 10.282 26.923 1.00 90.94 167 ALA A C 1
ATOM 1289 O O . ALA A 1 167 ? 4.451 10.733 25.779 1.00 90.94 167 ALA A O 1
ATOM 1290 N N . GLU A 1 168 ? 5.460 9.659 27.466 1.00 93.81 168 GLU A N 1
ATOM 1291 C CA . GLU A 1 168 ? 6.705 9.423 26.721 1.00 93.81 168 GLU A CA 1
ATOM 1292 C C . GLU A 1 168 ? 6.510 8.481 25.523 1.00 93.81 168 GLU A C 1
ATOM 1294 O O . GLU A 1 168 ? 7.049 8.739 24.446 1.00 93.81 168 GLU A O 1
ATOM 1299 N N . ILE A 1 169 ? 5.745 7.395 25.699 1.00 92.50 169 ILE A N 1
ATOM 1300 C CA . ILE A 1 169 ? 5.411 6.449 24.622 1.00 92.50 169 ILE A CA 1
ATOM 1301 C C . ILE A 1 169 ? 4.660 7.169 23.500 1.00 92.50 169 ILE A C 1
ATOM 1303 O O . ILE A 1 169 ? 5.036 7.027 22.337 1.00 92.50 169 ILE A O 1
ATOM 1307 N N . GLN A 1 170 ? 3.655 7.977 23.845 1.00 89.88 170 GLN A N 1
ATOM 1308 C CA . GLN A 1 170 ? 2.899 8.773 22.882 1.00 89.88 170 GLN A CA 1
ATOM 1309 C C . GLN A 1 170 ? 3.815 9.708 22.086 1.00 89.88 170 GLN A C 1
ATOM 1311 O O . GLN A 1 170 ? 3.826 9.661 20.857 1.00 89.88 170 GLN A O 1
ATOM 1316 N N . ALA A 1 171 ? 4.633 10.514 22.770 1.00 91.94 171 ALA A N 1
ATOM 1317 C CA . ALA A 1 171 ? 5.537 11.454 22.111 1.00 91.94 171 ALA A CA 1
ATOM 1318 C C . ALA A 1 171 ? 6.514 10.748 21.154 1.00 91.94 171 ALA A C 1
ATOM 1320 O O . ALA A 1 171 ? 6.856 11.278 20.094 1.00 91.94 171 ALA A O 1
ATOM 1321 N N . LEU A 1 172 ? 6.960 9.542 21.509 1.00 93.69 172 LEU A N 1
ATOM 1322 C CA . LEU A 1 172 ? 7.856 8.745 20.679 1.00 93.69 172 LEU A CA 1
ATOM 1323 C C . LEU A 1 172 ? 7.150 8.164 19.446 1.00 93.69 172 LEU A C 1
ATOM 1325 O O . LEU A 1 172 ? 7.696 8.231 18.346 1.00 93.69 172 LEU A O 1
ATOM 1329 N N . GLN A 1 173 ? 5.930 7.645 19.602 1.00 89.44 173 GLN A N 1
ATOM 1330 C CA . GLN A 1 173 ? 5.121 7.161 18.479 1.00 89.44 173 GLN A CA 1
ATOM 1331 C C . GLN A 1 173 ? 4.809 8.284 17.483 1.00 89.44 173 GLN A C 1
ATOM 1333 O O . GLN A 1 173 ? 4.940 8.085 16.277 1.00 89.44 173 GLN A O 1
ATOM 1338 N N . GLU A 1 174 ? 4.499 9.486 17.967 1.00 87.56 174 GLU A N 1
ATOM 1339 C CA . GLU A 1 174 ? 4.272 10.655 17.115 1.00 87.56 174 GLU A CA 1
ATOM 1340 C C . GLU A 1 174 ? 5.528 11.083 16.339 1.00 87.56 174 GLU A C 1
ATOM 1342 O O . GLU A 1 174 ? 5.435 11.440 15.162 1.00 87.56 174 GLU A O 1
ATOM 1347 N N . LYS A 1 175 ? 6.714 11.028 16.966 1.00 91.69 175 LYS A N 1
ATOM 1348 C CA . LYS A 1 175 ? 7.993 11.265 16.273 1.00 91.69 175 LYS A CA 1
ATOM 1349 C C . LYS A 1 175 ? 8.218 10.246 15.157 1.00 91.69 175 LYS A C 1
ATOM 1351 O O . LYS A 1 175 ? 8.537 10.641 14.038 1.00 91.69 175 LYS A O 1
ATOM 1356 N N . ILE A 1 176 ? 8.002 8.959 15.440 1.00 91.00 176 ILE A N 1
ATOM 1357 C CA . ILE A 1 176 ? 8.127 7.879 14.448 1.00 91.00 176 ILE A CA 1
ATOM 1358 C C . ILE A 1 176 ? 7.147 8.090 13.290 1.00 91.00 176 ILE A C 1
ATOM 1360 O O . ILE A 1 176 ? 7.543 7.941 12.134 1.00 91.00 176 ILE A O 1
ATOM 1364 N N . ALA A 1 177 ? 5.891 8.441 13.579 1.00 83.81 177 ALA A N 1
ATOM 1365 C CA . ALA A 1 177 ? 4.863 8.660 12.565 1.00 83.81 177 ALA A CA 1
ATOM 1366 C C . ALA A 1 177 ? 5.236 9.810 11.617 1.00 83.81 177 ALA A C 1
ATOM 1368 O O . ALA A 1 177 ? 5.254 9.609 10.404 1.00 83.81 177 ALA A O 1
ATOM 1369 N N . ARG A 1 178 ? 5.618 10.977 12.163 1.00 86.38 178 ARG A N 1
ATOM 1370 C CA . ARG A 1 178 ? 6.079 12.129 11.367 1.00 86.38 178 ARG A CA 1
ATOM 1371 C C . ARG A 1 178 ? 7.284 11.778 10.500 1.00 86.38 178 ARG A C 1
ATOM 1373 O O . ARG A 1 178 ? 7.237 11.952 9.290 1.00 86.38 178 ARG A O 1
ATOM 1380 N N . ALA A 1 179 ? 8.322 11.195 11.097 1.00 90.75 179 ALA A N 1
ATOM 1381 C CA . ALA A 1 179 ? 9.521 10.830 10.352 1.00 90.75 179 ALA A CA 1
ATOM 1382 C C . ALA A 1 179 ? 9.268 9.780 9.261 1.00 90.75 179 ALA A C 1
ATOM 1384 O O . ALA A 1 179 ? 9.906 9.825 8.213 1.00 90.75 179 ALA A O 1
ATOM 1385 N N . SER A 1 180 ? 8.336 8.849 9.484 1.00 86.62 180 SER A N 1
ATOM 1386 C CA . SER A 1 180 ? 7.952 7.865 8.465 1.00 86.62 180 SER A CA 1
ATOM 1387 C C . SER A 1 180 ? 7.214 8.528 7.296 1.00 86.62 180 SER A C 1
ATOM 1389 O O . SER A 1 180 ? 7.480 8.189 6.146 1.00 86.62 180 SER A O 1
ATOM 1391 N N . ALA A 1 181 ? 6.331 9.495 7.568 1.00 80.62 181 ALA A N 1
ATOM 1392 C CA . ALA A 1 181 ? 5.664 10.272 6.523 1.00 80.62 181 ALA A CA 1
ATOM 1393 C C . ALA A 1 181 ? 6.668 11.106 5.706 1.00 80.62 181 ALA A C 1
ATOM 1395 O O . ALA A 1 181 ? 6.612 11.096 4.474 1.00 80.62 181 ALA A O 1
ATOM 1396 N N . ASP A 1 182 ? 7.633 11.749 6.373 1.00 85.38 182 ASP A N 1
ATOM 1397 C CA . ASP A 1 182 ? 8.717 12.487 5.714 1.00 85.38 182 ASP A CA 1
ATOM 1398 C C . ASP A 1 182 ? 9.563 11.568 4.822 1.00 85.38 182 ASP A C 1
ATOM 1400 O O . ASP A 1 182 ? 9.864 11.918 3.681 1.00 85.38 182 ASP A O 1
ATOM 1404 N N . PHE A 1 183 ? 9.909 10.371 5.310 1.00 89.88 183 PHE A N 1
ATOM 1405 C CA . PHE A 1 183 ? 10.684 9.381 4.559 1.00 89.88 183 PHE A CA 1
ATOM 1406 C C . PHE A 1 183 ? 10.004 9.006 3.231 1.00 89.88 183 PHE A C 1
ATOM 1408 O O . PHE A 1 183 ? 10.645 9.023 2.178 1.00 89.88 183 PHE A O 1
ATOM 1415 N N . GLU A 1 184 ? 8.702 8.713 3.258 1.00 83.75 184 GLU A N 1
ATOM 1416 C CA . GLU A 1 184 ? 7.918 8.398 2.055 1.00 83.75 184 GLU A CA 1
ATOM 1417 C C . GLU A 1 184 ? 7.781 9.616 1.123 1.00 83.75 184 GLU A C 1
ATOM 1419 O O . GLU A 1 184 ? 7.947 9.506 -0.095 1.00 83.75 184 GLU A O 1
ATOM 1424 N N . SER A 1 185 ? 7.538 10.804 1.689 1.00 81.50 185 SER A N 1
ATOM 1425 C CA . SER A 1 185 ? 7.421 12.063 0.937 1.00 81.50 185 SER A CA 1
ATOM 1426 C C . SER A 1 185 ? 8.704 12.391 0.169 1.00 81.50 185 SER A C 1
ATOM 1428 O O . SER A 1 185 ? 8.654 12.749 -1.012 1.00 81.50 185 SER A O 1
ATOM 1430 N N . ASN A 1 186 ? 9.864 12.193 0.796 1.00 87.38 186 ASN A N 1
ATOM 1431 C CA . ASN A 1 186 ? 11.161 12.401 0.161 1.00 87.38 186 ASN A CA 1
ATOM 1432 C C . ASN A 1 186 ? 11.367 11.467 -1.042 1.00 87.38 186 ASN A C 1
ATOM 1434 O O . ASN A 1 186 ? 11.899 11.902 -2.062 1.00 87.38 186 ASN A O 1
ATOM 1438 N N . ILE A 1 187 ? 10.915 10.207 -0.973 1.00 86.62 187 ILE A N 1
ATOM 1439 C CA . ILE A 1 187 ? 10.995 9.265 -2.106 1.00 86.62 187 ILE A CA 1
ATOM 1440 C C . ILE A 1 187 ? 10.107 9.737 -3.255 1.00 86.62 187 ILE A C 1
ATOM 1442 O O . ILE A 1 187 ? 10.561 9.772 -4.400 1.00 86.62 187 ILE A O 1
ATOM 1446 N N . ALA A 1 188 ? 8.867 10.136 -2.957 1.00 80.00 188 ALA A N 1
ATOM 1447 C CA . ALA A 1 188 ? 7.925 10.627 -3.961 1.00 80.00 188 ALA A CA 1
ATOM 1448 C C . ALA A 1 188 ? 8.436 11.896 -4.670 1.00 80.00 188 ALA A C 1
ATOM 1450 O O . ALA A 1 188 ? 8.295 12.029 -5.885 1.00 80.00 188 ALA A O 1
ATOM 1451 N N . LYS A 1 189 ? 9.081 12.805 -3.926 1.00 83.19 189 LYS A N 1
ATOM 1452 C CA . LYS A 1 189 ? 9.708 14.029 -4.459 1.00 83.19 189 LYS A CA 1
ATOM 1453 C C . LYS A 1 189 ? 11.063 13.764 -5.122 1.00 83.19 189 LYS A C 1
ATOM 1455 O O . LYS A 1 189 ? 11.501 14.545 -5.960 1.00 83.19 189 LYS A O 1
ATOM 1460 N N . GLY A 1 190 ? 11.707 12.646 -4.797 1.00 88.12 190 GLY A N 1
ATOM 1461 C CA . GLY A 1 190 ? 13.045 12.268 -5.246 1.00 88.12 190 GLY A CA 1
ATOM 1462 C C . GLY A 1 190 ? 13.128 11.744 -6.679 1.00 88.12 190 GLY A C 1
ATOM 1463 O O . GLY A 1 190 ? 14.093 11.050 -6.998 1.00 88.12 190 GLY A O 1
ATOM 1464 N N . ARG A 1 191 ? 12.142 12.023 -7.541 1.00 89.56 191 ARG A N 1
ATOM 1465 C CA . ARG A 1 191 ? 12.172 11.648 -8.962 1.00 89.56 191 ARG A CA 1
ATOM 1466 C C . ARG A 1 191 ? 13.436 12.205 -9.627 1.00 89.56 191 ARG A C 1
ATOM 1468 O O . ARG A 1 191 ? 13.754 13.382 -9.485 1.00 89.56 191 ARG A O 1
ATOM 1475 N N . LYS A 1 192 ? 14.139 11.368 -10.393 1.00 94.25 192 LYS A N 1
ATOM 1476 C CA . LYS A 1 192 ? 15.355 11.743 -11.133 1.00 94.25 192 LYS A CA 1
ATOM 1477 C C . LYS A 1 192 ? 15.190 11.414 -12.610 1.00 94.25 192 LYS A C 1
ATOM 1479 O O . LYS A 1 192 ? 14.303 10.655 -12.996 1.00 94.25 192 LYS A O 1
ATOM 1484 N N . THR A 1 193 ? 16.053 11.991 -13.433 1.00 96.25 193 THR A N 1
ATOM 1485 C CA . THR A 1 193 ? 16.151 11.668 -14.856 1.00 96.25 193 THR A CA 1
ATOM 1486 C C . THR A 1 193 ? 17.607 11.448 -15.241 1.00 96.25 193 THR A C 1
ATOM 1488 O O . THR A 1 193 ? 18.521 11.903 -14.552 1.00 96.25 193 THR A O 1
ATOM 1491 N N . VAL A 1 194 ? 17.818 10.725 -16.334 1.00 97.81 194 VAL A N 1
ATOM 1492 C CA . VAL A 1 194 ? 19.109 10.569 -16.999 1.00 97.81 194 VAL A CA 1
ATOM 1493 C C . VAL A 1 194 ? 18.940 10.891 -18.478 1.00 97.81 194 VAL A C 1
ATOM 1495 O O . VAL A 1 194 ? 17.873 10.671 -19.049 1.00 97.81 194 VAL A O 1
ATOM 1498 N N . MET A 1 195 ? 20.001 11.396 -19.102 1.00 97.44 195 MET A N 1
ATOM 1499 C CA . MET A 1 195 ? 20.035 11.582 -20.551 1.00 97.44 195 MET A CA 1
ATOM 1500 C C . MET A 1 195 ? 20.615 10.333 -21.222 1.00 97.44 195 MET A C 1
ATOM 1502 O O . MET A 1 195 ? 21.588 9.743 -20.729 1.00 97.44 195 MET A O 1
ATOM 1506 N N . ALA A 1 196 ? 20.010 9.948 -22.339 1.00 97.88 196 ALA A N 1
ATOM 1507 C CA . ALA A 1 196 ? 20.441 8.857 -23.198 1.00 97.88 196 ALA A CA 1
ATOM 1508 C C . ALA A 1 196 ? 20.667 9.368 -24.622 1.00 97.88 196 ALA A C 1
ATOM 1510 O O . ALA A 1 196 ? 19.863 10.148 -25.141 1.00 97.88 196 ALA A O 1
ATOM 1511 N N . ASP A 1 197 ? 21.733 8.898 -25.260 1.00 96.62 197 ASP A N 1
ATOM 1512 C CA . ASP A 1 197 ? 21.904 9.081 -26.699 1.00 96.62 197 ASP A CA 1
ATOM 1513 C C . ASP A 1 197 ? 21.041 8.056 -27.461 1.00 96.62 197 ASP A C 1
ATOM 1515 O O . ASP A 1 197 ? 20.817 6.949 -26.955 1.00 96.62 197 ASP A O 1
ATOM 1519 N N . PRO A 1 198 ? 20.590 8.344 -28.699 1.00 94.88 198 PRO A N 1
ATOM 1520 C CA . PRO A 1 198 ? 19.754 7.418 -29.471 1.00 94.88 198 PRO A CA 1
ATOM 1521 C C . PRO A 1 198 ? 20.337 6.000 -29.597 1.00 94.88 198 PRO A C 1
ATOM 1523 O O . PRO A 1 198 ? 19.603 5.015 -29.542 1.00 94.88 198 PRO A O 1
ATOM 1526 N N . ALA A 1 199 ? 21.664 5.881 -29.708 1.00 95.94 199 ALA A N 1
ATOM 1527 C CA . ALA A 1 199 ? 22.354 4.593 -29.792 1.00 95.94 199 ALA A CA 1
ATOM 1528 C C . ALA A 1 199 ? 22.251 3.763 -28.498 1.00 95.94 199 ALA A C 1
ATOM 1530 O O . ALA A 1 199 ? 22.264 2.533 -28.546 1.00 95.94 199 ALA A O 1
ATOM 1531 N N . GLU A 1 200 ? 22.120 4.410 -27.337 1.00 97.56 200 GLU A N 1
ATOM 1532 C CA . GLU A 1 200 ? 21.995 3.720 -26.051 1.00 97.56 200 GLU A CA 1
ATOM 1533 C C . GLU A 1 200 ? 20.613 3.087 -25.849 1.00 97.56 200 GLU A C 1
ATOM 1535 O O . GLU A 1 200 ? 20.469 2.193 -25.012 1.00 97.56 200 GLU A O 1
ATOM 1540 N N . LEU A 1 201 ? 19.617 3.502 -26.638 1.00 96.69 201 LEU A N 1
ATOM 1541 C CA . LEU A 1 201 ? 18.256 2.969 -26.598 1.00 96.69 201 LEU A CA 1
ATOM 1542 C C . LEU A 1 201 ? 18.088 1.661 -27.389 1.00 96.69 201 LEU A C 1
ATOM 1544 O O . LEU A 1 201 ? 16.983 1.119 -27.466 1.00 96.69 201 LEU A O 1
ATOM 1548 N N . ALA A 1 202 ? 19.169 1.132 -27.971 1.00 96.50 202 ALA A N 1
ATOM 1549 C CA . ALA A 1 202 ? 19.148 -0.132 -28.693 1.00 96.50 202 ALA A CA 1
ATOM 1550 C C . ALA A 1 202 ? 18.517 -1.250 -27.846 1.00 96.50 202 ALA A C 1
ATOM 1552 O O . ALA A 1 202 ? 18.879 -1.459 -26.688 1.00 96.50 202 ALA A O 1
ATOM 1553 N N . GLY A 1 203 ? 17.576 -1.979 -28.446 1.00 94.75 203 GLY A N 1
ATOM 1554 C CA . GLY A 1 203 ? 16.827 -3.050 -27.791 1.00 94.75 203 GLY A CA 1
ATOM 1555 C C . GLY A 1 203 ? 15.506 -2.610 -27.162 1.00 94.75 203 GLY A C 1
ATOM 1556 O O . GLY A 1 203 ? 14.683 -3.478 -26.895 1.00 94.75 203 GLY A O 1
ATOM 1557 N N . LEU A 1 204 ? 15.248 -1.311 -26.968 1.00 95.12 204 LEU A N 1
ATOM 1558 C CA . LEU A 1 204 ? 13.967 -0.855 -26.420 1.00 95.12 204 LEU A CA 1
ATOM 1559 C C . LEU A 1 204 ? 12.807 -1.002 -27.426 1.00 95.12 204 LEU A C 1
ATOM 1561 O O . LEU A 1 204 ? 13.018 -0.850 -28.633 1.00 95.12 204 LEU A O 1
ATOM 1565 N N . PRO A 1 205 ? 11.577 -1.278 -26.947 1.00 91.44 205 PRO A N 1
ATOM 1566 C CA . PRO A 1 205 ? 10.404 -1.427 -27.805 1.00 91.44 205 PRO A CA 1
ATOM 1567 C C . PRO A 1 205 ? 10.065 -0.162 -28.622 1.00 91.44 205 PRO A C 1
ATOM 1569 O O . PRO A 1 205 ? 10.249 0.954 -28.134 1.00 91.44 205 PRO A O 1
ATOM 1572 N N . PRO A 1 206 ? 9.496 -0.287 -29.837 1.00 89.38 206 PRO A N 1
ATOM 1573 C CA . PRO A 1 206 ? 9.149 0.872 -30.665 1.00 89.38 206 PRO A CA 1
ATOM 1574 C C . PRO A 1 206 ? 8.164 1.859 -30.021 1.00 89.38 206 PRO A C 1
ATOM 1576 O O . PRO A 1 206 ? 8.234 3.055 -30.287 1.00 89.38 206 PRO A O 1
ATOM 1579 N N . ASP A 1 207 ? 7.221 1.377 -29.213 1.00 87.19 207 ASP A N 1
ATOM 1580 C CA . ASP A 1 207 ? 6.290 2.207 -28.438 1.00 87.19 207 ASP A CA 1
ATOM 1581 C C . ASP A 1 207 ? 7.010 3.029 -27.368 1.00 87.19 207 ASP A C 1
ATOM 1583 O O . ASP A 1 207 ? 6.736 4.223 -27.246 1.00 87.19 207 ASP A O 1
ATOM 1587 N N . PHE A 1 208 ? 8.004 2.443 -26.695 1.00 90.44 208 PHE A N 1
ATOM 1588 C CA . PHE A 1 208 ? 8.872 3.169 -25.770 1.00 90.44 208 PHE A CA 1
ATOM 1589 C C . PHE A 1 208 ? 9.599 4.319 -26.475 1.00 90.44 208 PHE A C 1
ATOM 1591 O O . PHE A 1 208 ? 9.579 5.450 -25.994 1.00 90.44 208 PHE A O 1
ATOM 1598 N N . LEU A 1 209 ? 10.196 4.050 -27.641 1.00 92.00 209 LEU A N 1
ATOM 1599 C CA . LEU A 1 209 ? 10.923 5.059 -28.421 1.00 92.00 209 LEU A CA 1
ATOM 1600 C C . LEU A 1 209 ? 10.006 6.200 -28.889 1.00 92.00 209 LEU A C 1
ATOM 1602 O O . LEU A 1 209 ? 10.405 7.359 -28.854 1.00 92.00 209 LEU A O 1
ATOM 1606 N N . ARG A 1 210 ? 8.763 5.897 -29.290 1.00 89.81 210 ARG A N 1
ATOM 1607 C CA . ARG A 1 210 ? 7.776 6.927 -29.667 1.00 89.81 210 ARG A CA 1
ATOM 1608 C C . ARG A 1 210 ? 7.348 7.796 -28.487 1.00 89.81 210 ARG A C 1
ATOM 1610 O O . ARG A 1 210 ? 7.112 8.984 -28.679 1.00 89.81 210 ARG A O 1
ATOM 1617 N N . ALA A 1 211 ? 7.226 7.210 -27.296 1.00 88.62 211 ALA A N 1
ATOM 1618 C CA . ALA A 1 211 ? 6.862 7.936 -26.080 1.00 88.62 211 ALA A CA 1
ATOM 1619 C C . ALA A 1 211 ? 7.992 8.845 -25.562 1.00 88.62 211 ALA A C 1
ATOM 1621 O O . ALA A 1 211 ? 7.725 9.759 -24.785 1.00 88.62 211 ALA A O 1
ATOM 1622 N N . HIS A 1 212 ? 9.226 8.626 -26.022 1.00 92.56 212 HIS A N 1
ATOM 1623 C CA . HIS A 1 212 ? 10.418 9.358 -25.602 1.00 92.56 212 HIS A CA 1
ATOM 1624 C C . HIS A 1 212 ? 11.107 10.031 -26.801 1.00 92.56 212 HIS A C 1
ATOM 1626 O O . HIS A 1 212 ? 12.201 9.617 -27.201 1.00 92.56 212 HIS A O 1
ATOM 1632 N N . PRO A 1 213 ? 10.478 11.055 -27.411 1.00 92.38 213 PRO A N 1
ATOM 1633 C CA . PRO A 1 213 ? 11.088 11.767 -28.523 1.00 92.38 213 PRO A CA 1
ATOM 1634 C C . PRO A 1 213 ? 12.379 12.475 -28.073 1.00 92.38 213 PRO A C 1
ATOM 1636 O O . PRO A 1 213 ? 12.469 12.925 -26.926 1.00 92.38 213 PRO A O 1
ATOM 1639 N N . PRO A 1 214 ? 13.376 12.606 -28.963 1.00 93.25 214 PRO A N 1
ATOM 1640 C CA . PRO A 1 214 ? 14.581 13.360 -28.655 1.00 93.25 214 PRO A CA 1
ATOM 1641 C C . PRO A 1 214 ? 14.256 14.841 -28.429 1.00 93.25 214 PRO A C 1
ATOM 1643 O O . PRO A 1 214 ? 13.424 15.431 -29.122 1.00 93.25 214 PRO A O 1
ATOM 1646 N N . ALA A 1 215 ? 14.942 15.442 -27.463 1.00 93.19 215 ALA A N 1
ATOM 1647 C CA . ALA A 1 215 ? 14.962 16.878 -27.236 1.00 93.19 215 ALA A CA 1
ATOM 1648 C C . ALA A 1 215 ? 15.723 17.600 -28.376 1.00 93.19 215 ALA A C 1
ATOM 1650 O O . ALA A 1 215 ? 16.338 16.944 -29.222 1.00 93.19 215 ALA A O 1
ATOM 1651 N N . PRO A 1 216 ? 15.718 18.949 -28.429 1.00 93.38 216 PRO A N 1
ATOM 1652 C CA . PRO A 1 216 ? 16.393 19.700 -29.494 1.00 93.38 216 PRO A CA 1
ATOM 1653 C C . PRO A 1 216 ? 17.898 19.417 -29.641 1.00 93.38 216 PRO A C 1
ATOM 1655 O O . PRO A 1 216 ? 18.448 19.608 -30.721 1.00 93.38 216 PRO A O 1
ATOM 1658 N N . ASP A 1 217 ? 18.561 18.951 -28.579 1.00 92.56 217 ASP A N 1
ATOM 1659 C CA . ASP A 1 217 ? 19.973 18.544 -28.578 1.00 92.56 217 ASP A CA 1
ATOM 1660 C C . ASP A 1 217 ? 20.197 17.093 -29.055 1.00 92.56 217 ASP A C 1
ATOM 1662 O O . ASP A 1 217 ? 21.320 16.591 -29.025 1.00 92.56 217 ASP A O 1
ATOM 1666 N N . GLY A 1 218 ? 19.133 16.411 -29.489 1.00 93.06 218 GLY A N 1
ATOM 1667 C CA . GLY A 1 218 ? 19.154 15.031 -29.967 1.00 93.06 218 GLY A CA 1
ATOM 1668 C C . GLY A 1 218 ? 19.134 13.973 -28.862 1.00 93.06 218 GLY A C 1
ATOM 1669 O O . GLY A 1 218 ? 19.096 12.782 -29.181 1.00 93.06 218 GLY A O 1
ATOM 1670 N N . LYS A 1 219 ? 19.142 14.365 -27.583 1.00 95.25 219 LYS A N 1
ATOM 1671 C CA . LYS A 1 219 ? 19.162 13.430 -26.453 1.00 95.25 219 LYS A CA 1
ATOM 1672 C C . LYS A 1 219 ? 17.762 13.085 -25.976 1.00 95.25 219 LYS A C 1
ATOM 1674 O O . LYS A 1 219 ? 16.824 13.863 -26.108 1.00 95.25 219 LYS A O 1
ATOM 1679 N N . ILE A 1 220 ? 17.630 11.915 -25.367 1.00 97.06 220 ILE A N 1
ATOM 1680 C CA . ILE A 1 220 ? 16.371 11.413 -24.830 1.00 97.06 220 ILE A CA 1
ATOM 1681 C C . ILE A 1 220 ? 16.427 11.458 -23.303 1.00 97.06 220 ILE A C 1
ATOM 1683 O O . ILE A 1 220 ? 17.360 10.934 -22.691 1.00 97.06 220 ILE A O 1
ATOM 1687 N N . THR A 1 221 ? 15.432 12.081 -22.675 1.00 96.50 221 THR A N 1
ATOM 1688 C CA . THR A 1 221 ? 15.288 12.096 -21.215 1.00 96.50 221 THR A CA 1
ATOM 1689 C C . THR A 1 221 ? 14.541 10.851 -20.754 1.00 96.50 221 THR A C 1
ATOM 1691 O O . THR A 1 221 ? 13.407 10.628 -21.162 1.00 96.50 221 THR A O 1
ATOM 1694 N N . ILE A 1 222 ? 15.161 10.073 -19.870 1.00 97.19 222 ILE A N 1
ATOM 1695 C CA . ILE A 1 222 ? 14.588 8.865 -19.265 1.00 97.19 222 ILE A CA 1
ATOM 1696 C C . ILE A 1 222 ? 14.441 9.095 -17.765 1.00 97.19 222 ILE A C 1
ATOM 1698 O O . ILE A 1 222 ? 15.391 9.533 -17.111 1.00 97.19 222 ILE A O 1
ATOM 1702 N N . SER A 1 223 ? 13.272 8.816 -17.199 1.00 94.75 223 SER A N 1
ATOM 1703 C CA . SER A 1 223 ? 13.013 9.031 -15.776 1.00 94.75 223 SER A CA 1
ATOM 1704 C C . SER A 1 223 ? 13.210 7.787 -14.917 1.00 94.75 223 SER A C 1
ATOM 1706 O O . SER A 1 223 ? 13.356 6.671 -15.406 1.00 94.75 223 SER A O 1
ATOM 1708 N N . THR A 1 224 ? 13.218 7.983 -13.599 1.00 93.94 224 THR A N 1
ATOM 1709 C CA . THR A 1 224 ? 13.182 6.892 -12.617 1.00 93.94 224 THR A CA 1
ATOM 1710 C C . THR A 1 224 ? 11.767 6.388 -12.316 1.00 93.94 224 THR A C 1
ATOM 1712 O O . THR A 1 224 ? 11.604 5.572 -11.406 1.00 93.94 224 THR A O 1
ATOM 1715 N N . ASP A 1 225 ? 10.753 6.846 -13.055 1.00 88.12 225 ASP A N 1
ATOM 1716 C CA . ASP A 1 225 ? 9.392 6.319 -12.951 1.00 88.12 225 ASP A CA 1
ATOM 1717 C C . ASP A 1 225 ? 9.366 4.869 -13.462 1.00 88.12 225 ASP A C 1
ATOM 1719 O O . ASP A 1 225 ? 10.152 4.489 -14.332 1.00 88.12 225 ASP A O 1
ATOM 1723 N N . TYR A 1 226 ? 8.485 4.019 -12.925 1.00 86.56 226 TYR A N 1
ATOM 1724 C CA . TYR A 1 226 ? 8.506 2.588 -13.262 1.00 86.56 226 TYR A CA 1
ATOM 1725 C C . TYR A 1 226 ? 8.273 2.293 -14.744 1.00 86.56 226 TYR A C 1
ATOM 1727 O O . TYR A 1 226 ? 8.870 1.348 -15.262 1.00 86.56 226 TYR A O 1
ATOM 1735 N N . THR A 1 227 ? 7.477 3.122 -15.425 1.00 86.19 227 THR A N 1
ATOM 1736 C CA . THR A 1 227 ? 7.231 3.023 -16.871 1.00 86.19 227 THR A CA 1
ATOM 1737 C C . THR A 1 227 ? 8.487 3.217 -17.712 1.00 86.19 227 THR A C 1
ATOM 1739 O O . THR A 1 227 ? 8.535 2.728 -18.836 1.00 86.19 227 THR A O 1
ATOM 1742 N N . ASP A 1 228 ? 9.512 3.858 -17.153 1.00 91.81 228 ASP A N 1
ATOM 1743 C CA . ASP A 1 228 ? 10.792 4.096 -17.813 1.00 91.81 228 ASP A CA 1
ATOM 1744 C C . ASP A 1 228 ? 11.849 3.119 -17.297 1.00 91.81 228 ASP A C 1
ATOM 1746 O O . ASP A 1 228 ? 12.534 2.438 -18.065 1.00 91.81 228 ASP A O 1
ATOM 1750 N N . TYR A 1 229 ? 11.938 3.001 -15.970 1.00 94.00 229 TYR A N 1
ATOM 1751 C CA . TYR A 1 229 ? 12.913 2.173 -15.280 1.00 94.00 229 TYR A CA 1
ATOM 1752 C C . TYR A 1 229 ? 12.809 0.703 -15.687 1.00 94.00 229 TYR A C 1
ATOM 1754 O O . TYR A 1 229 ? 13.803 0.110 -16.104 1.00 94.00 229 TYR A O 1
ATOM 1762 N N . ILE A 1 230 ? 11.619 0.100 -15.602 1.00 91.50 230 ILE A N 1
ATOM 1763 C CA . ILE A 1 230 ? 11.460 -1.341 -15.837 1.00 91.50 230 ILE A CA 1
ATOM 1764 C C . ILE A 1 230 ? 11.840 -1.714 -17.283 1.00 91.50 230 ILE A C 1
ATOM 1766 O O . ILE A 1 230 ? 12.688 -2.602 -17.439 1.00 91.50 230 ILE A O 1
ATOM 1770 N N . PRO A 1 231 ? 11.326 -1.044 -18.340 1.00 92.44 231 PRO A N 1
ATOM 1771 C CA . PRO A 1 231 ? 11.717 -1.357 -19.715 1.00 92.44 231 PRO A CA 1
ATOM 1772 C C . PRO A 1 231 ? 13.205 -1.145 -19.992 1.00 92.44 231 PRO A C 1
ATOM 1774 O O . PRO A 1 231 ? 13.819 -1.984 -20.649 1.00 92.44 231 PRO A O 1
ATOM 1777 N N . VAL A 1 232 ? 13.821 -0.080 -19.470 1.00 96.75 232 VAL A N 1
ATOM 1778 C CA . VAL A 1 232 ? 15.260 0.163 -19.667 1.00 96.75 232 VAL A CA 1
ATOM 1779 C C . VAL A 1 232 ? 16.100 -0.926 -19.013 1.00 96.75 232 VAL A C 1
ATOM 1781 O O . VAL A 1 232 ? 16.998 -1.471 -19.657 1.00 96.75 232 VAL A O 1
ATOM 1784 N N . MET A 1 233 ? 15.778 -1.311 -17.778 1.00 96.81 233 MET A N 1
ATOM 1785 C CA . MET A 1 233 ? 16.499 -2.378 -17.082 1.00 96.81 233 MET A CA 1
ATOM 1786 C C . MET A 1 233 ? 16.314 -3.749 -17.742 1.00 96.81 233 MET A C 1
ATOM 1788 O O . MET A 1 233 ? 17.215 -4.585 -17.657 1.00 96.81 233 MET A O 1
ATOM 1792 N N . ALA A 1 234 ? 15.166 -3.989 -18.379 1.00 93.88 234 ALA A N 1
ATOM 1793 C CA . ALA A 1 234 ? 14.857 -5.250 -19.045 1.00 93.88 234 ALA A CA 1
ATOM 1794 C C . ALA A 1 234 ? 15.419 -5.342 -20.472 1.00 93.88 234 ALA A C 1
ATOM 1796 O O . ALA A 1 234 ? 15.870 -6.414 -20.860 1.00 93.88 234 ALA A O 1
ATOM 1797 N N . TYR A 1 235 ? 15.396 -4.254 -21.252 1.00 95.25 235 TYR A N 1
ATOM 1798 C CA . TYR A 1 235 ? 15.563 -4.315 -22.711 1.00 95.25 235 TYR A CA 1
ATOM 1799 C C . TYR A 1 235 ? 16.731 -3.528 -23.283 1.00 95.25 235 TYR A C 1
ATOM 1801 O O . TYR A 1 235 ? 17.273 -3.940 -24.310 1.00 95.25 235 TYR A O 1
ATOM 1809 N N . ALA A 1 236 ? 17.118 -2.407 -22.667 1.00 97.25 236 ALA A N 1
ATOM 1810 C CA . ALA A 1 236 ? 18.179 -1.579 -23.226 1.00 97.25 236 ALA A CA 1
ATOM 1811 C C . ALA A 1 236 ? 19.478 -2.385 -23.245 1.00 97.25 236 ALA A C 1
ATOM 1813 O O . ALA A 1 236 ? 19.910 -2.855 -22.199 1.00 97.25 236 ALA A O 1
ATOM 1814 N N . ALA A 1 237 ? 20.110 -2.547 -24.407 1.00 96.12 237 ALA A N 1
ATOM 1815 C CA . ALA A 1 237 ? 21.359 -3.293 -24.550 1.00 96.12 237 ALA A CA 1
ATOM 1816 C C . ALA A 1 237 ? 22.551 -2.554 -23.913 1.00 96.12 237 ALA A C 1
ATOM 1818 O O . ALA A 1 237 ? 23.489 -3.193 -23.431 1.00 96.12 237 ALA A O 1
ATOM 1819 N N . SER A 1 238 ? 22.487 -1.219 -23.835 1.00 97.38 238 SER A N 1
ATOM 1820 C CA . SER A 1 238 ? 23.519 -0.372 -23.230 1.00 97.38 238 SER A CA 1
ATOM 1821 C C . SER A 1 238 ? 23.618 -0.577 -21.712 1.00 97.38 238 SER A C 1
ATOM 1823 O O . SER A 1 238 ? 22.816 -0.049 -20.941 1.00 97.38 238 SER A O 1
ATOM 1825 N N . SER A 1 239 ? 24.646 -1.309 -21.262 1.00 96.62 239 SER A N 1
ATOM 1826 C CA . SER A 1 239 ? 24.989 -1.407 -19.831 1.00 96.62 239 SER A CA 1
ATOM 1827 C C . SER A 1 239 ? 25.288 -0.032 -19.200 1.00 96.62 239 SER A C 1
ATOM 1829 O O . SER A 1 239 ? 24.791 0.217 -18.100 1.00 96.62 239 SER A O 1
ATOM 1831 N N . PRO A 1 240 ? 25.981 0.919 -19.874 1.00 97.81 240 PRO A N 1
ATOM 1832 C CA . PRO A 1 240 ? 26.142 2.282 -19.360 1.00 97.81 240 PRO A CA 1
ATOM 1833 C C . PRO A 1 240 ? 24.821 2.998 -19.053 1.00 97.81 240 PRO A C 1
ATOM 1835 O O . PRO A 1 240 ? 24.706 3.602 -17.984 1.00 97.81 240 PRO A O 1
ATOM 1838 N N . LEU A 1 241 ? 23.816 2.900 -19.932 1.00 98.50 241 LEU A N 1
ATOM 1839 C CA . LEU A 1 241 ? 22.496 3.490 -19.690 1.00 98.50 241 LEU A CA 1
ATOM 1840 C C . LEU A 1 241 ? 21.808 2.82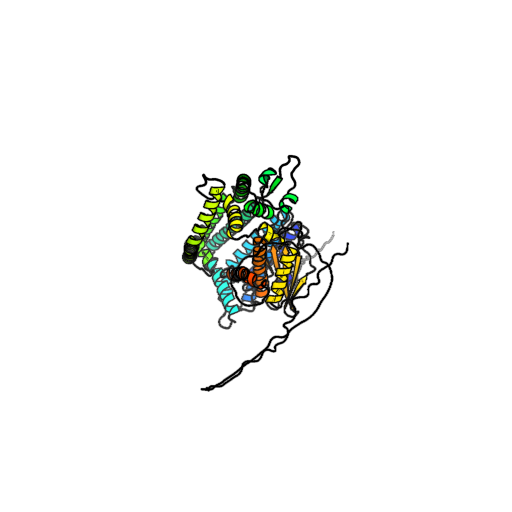8 -18.492 1.00 98.50 241 LEU A C 1
ATOM 1842 O O . LEU A 1 241 ? 21.381 3.532 -17.573 1.00 98.50 241 LEU A O 1
ATOM 1846 N N . ARG A 1 242 ? 21.767 1.486 -18.456 1.00 98.44 242 ARG A N 1
ATOM 1847 C CA . ARG A 1 242 ? 21.201 0.738 -17.318 1.00 98.44 242 ARG A CA 1
ATOM 1848 C C . ARG A 1 242 ? 21.881 1.123 -16.005 1.00 98.44 242 ARG A C 1
ATOM 1850 O O . ARG A 1 242 ? 21.199 1.347 -15.012 1.00 98.44 242 ARG A O 1
ATOM 1857 N N . ARG A 1 243 ? 23.208 1.278 -15.996 1.00 98.44 243 ARG A N 1
ATOM 1858 C CA . ARG A 1 243 ? 23.977 1.702 -14.817 1.00 98.44 243 ARG A CA 1
ATOM 1859 C C . ARG A 1 243 ? 23.607 3.110 -14.355 1.00 98.44 243 ARG A C 1
ATOM 1861 O O . ARG A 1 243 ? 23.345 3.295 -13.168 1.00 98.44 243 ARG A O 1
ATOM 1868 N N . ARG A 1 244 ? 23.585 4.103 -15.258 1.00 98.50 244 ARG A N 1
ATOM 1869 C CA . ARG A 1 244 ? 23.223 5.490 -14.899 1.00 98.50 244 ARG A CA 1
ATOM 1870 C C . ARG A 1 244 ? 21.815 5.548 -14.316 1.00 98.50 244 ARG A C 1
ATOM 1872 O O . ARG A 1 244 ? 21.616 6.168 -13.273 1.00 98.50 244 ARG A O 1
ATOM 1879 N N . LEU A 1 245 ? 20.866 4.859 -14.948 1.00 98.56 245 LEU A N 1
ATOM 1880 C CA . LEU A 1 245 ? 19.481 4.840 -14.493 1.00 98.56 245 LEU A CA 1
ATOM 1881 C C . LEU A 1 245 ? 19.305 4.074 -13.172 1.00 98.56 245 LEU A C 1
ATOM 1883 O O . LEU A 1 245 ? 18.623 4.565 -12.275 1.00 98.56 245 LEU A O 1
ATOM 1887 N N . TYR A 1 246 ? 19.969 2.925 -13.009 1.00 98.44 246 TYR A N 1
ATOM 1888 C CA . TYR A 1 246 ? 20.007 2.168 -11.753 1.00 98.44 246 TYR A CA 1
ATOM 1889 C C . TYR A 1 246 ? 20.495 3.031 -10.587 1.00 98.44 246 TYR A C 1
ATOM 1891 O O . TYR A 1 246 ? 19.831 3.118 -9.557 1.00 98.44 246 TYR A O 1
ATOM 1899 N N . LEU A 1 247 ? 21.621 3.729 -10.756 1.00 98.12 247 LEU A N 1
ATOM 1900 C CA . LEU A 1 247 ? 22.160 4.607 -9.716 1.00 98.12 247 LEU A CA 1
ATOM 1901 C C . LEU A 1 247 ? 21.222 5.783 -9.419 1.00 98.12 247 LEU A C 1
ATOM 1903 O O . LEU A 1 247 ? 21.016 6.118 -8.253 1.00 98.12 247 LEU A O 1
ATOM 1907 N N . ALA A 1 248 ? 20.606 6.382 -10.442 1.00 97.81 248 ALA A N 1
ATOM 1908 C CA . ALA A 1 248 ? 19.608 7.431 -10.247 1.00 97.81 248 ALA A CA 1
ATOM 1909 C C . ALA A 1 248 ? 18.395 6.925 -9.442 1.00 97.81 248 ALA A C 1
ATOM 1911 O O . ALA A 1 248 ? 17.934 7.611 -8.531 1.00 97.81 248 ALA A O 1
ATOM 1912 N N . PHE A 1 249 ? 17.909 5.715 -9.728 1.00 96.12 249 PHE A N 1
ATOM 1913 C CA . PHE A 1 249 ? 16.771 5.105 -9.037 1.00 96.12 249 PHE A CA 1
ATOM 1914 C C . PHE A 1 249 ? 17.082 4.733 -7.579 1.00 96.12 249 PHE A C 1
ATOM 1916 O O . PHE A 1 249 ? 16.277 5.005 -6.688 1.00 96.12 249 PHE A O 1
ATOM 1923 N N . GLN A 1 250 ? 18.252 4.144 -7.321 1.00 95.69 250 GLN A N 1
ATOM 1924 C CA . GLN A 1 250 ? 18.647 3.681 -5.983 1.00 95.69 250 GLN A CA 1
ATOM 1925 C C . GLN A 1 250 ? 19.074 4.817 -5.047 1.00 95.69 250 GLN A C 1
ATOM 1927 O O . GLN A 1 250 ? 19.161 4.621 -3.841 1.00 95.69 250 GLN A O 1
ATOM 1932 N N . THR A 1 251 ? 19.331 6.008 -5.591 1.00 95.56 251 THR A N 1
ATOM 1933 C CA . THR A 1 251 ? 19.694 7.206 -4.815 1.00 95.56 251 THR A CA 1
ATOM 1934 C C . THR A 1 251 ? 18.551 8.214 -4.718 1.00 95.56 251 THR A C 1
ATOM 1936 O O . THR A 1 251 ? 18.779 9.379 -4.378 1.00 95.56 251 THR A O 1
ATOM 1939 N N . ARG A 1 252 ? 17.314 7.816 -5.046 1.00 92.94 252 ARG A N 1
ATOM 1940 C CA . ARG A 1 252 ? 16.133 8.644 -4.765 1.00 92.94 252 ARG A CA 1
ATOM 1941 C C . ARG A 1 252 ? 16.052 8.885 -3.256 1.00 92.94 252 ARG A C 1
ATOM 1943 O O . ARG A 1 252 ? 16.201 7.944 -2.484 1.00 92.94 252 ARG A O 1
ATOM 1950 N N . ALA A 1 253 ? 15.855 10.144 -2.866 1.00 93.12 253 ALA A N 1
ATOM 1951 C CA . ALA A 1 253 ? 15.857 10.601 -1.473 1.00 93.12 253 ALA A CA 1
ATOM 1952 C C . ALA A 1 253 ? 17.178 10.418 -0.696 1.00 93.12 253 ALA A C 1
ATOM 1954 O O . ALA A 1 253 ? 17.173 10.485 0.528 1.00 93.12 253 ALA A O 1
ATOM 1955 N N . TYR A 1 254 ? 18.306 10.160 -1.366 1.00 94.44 254 TYR A N 1
ATOM 1956 C CA . TYR A 1 254 ? 19.619 10.242 -0.724 1.00 94.44 254 TYR A CA 1
ATOM 1957 C C . TYR A 1 254 ? 20.215 11.648 -0.921 1.00 94.44 254 TYR A C 1
ATOM 1959 O O . TYR A 1 254 ? 20.259 12.097 -2.075 1.00 94.44 254 TYR A O 1
ATOM 1967 N N . PRO A 1 255 ? 20.773 12.281 0.136 1.00 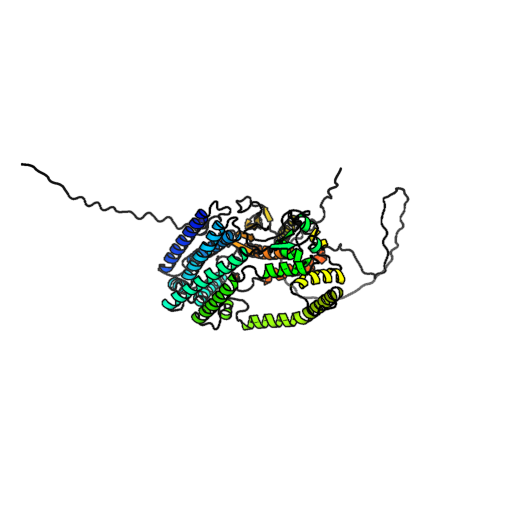93.62 255 PRO A N 1
ATOM 1968 C CA . PRO A 1 255 ? 21.042 11.720 1.470 1.00 93.62 255 PRO A CA 1
ATOM 1969 C C . PRO A 1 255 ? 19.922 11.883 2.510 1.00 93.62 255 PRO A C 1
ATOM 1971 O O . PRO A 1 255 ? 20.055 11.349 3.611 1.00 93.62 255 PRO A O 1
ATOM 1974 N N . GLU A 1 256 ? 18.836 12.590 2.200 1.00 93.12 256 GLU A N 1
ATOM 1975 C CA . GLU A 1 256 ? 17.806 13.003 3.165 1.00 93.12 256 GLU A CA 1
ATOM 1976 C C . GLU A 1 256 ? 17.240 11.824 3.975 1.00 93.12 256 GLU A C 1
ATOM 1978 O O . GLU A 1 256 ? 17.061 11.909 5.194 1.00 93.12 256 GLU A O 1
ATOM 1983 N N . ASN A 1 257 ? 17.017 10.689 3.314 1.00 96.06 257 ASN A N 1
ATOM 1984 C CA . ASN A 1 257 ? 16.460 9.492 3.927 1.00 96.06 257 ASN A CA 1
ATOM 1985 C C . ASN A 1 257 ? 17.471 8.620 4.678 1.00 96.06 257 ASN A C 1
ATOM 1987 O O . ASN A 1 257 ? 17.029 7.789 5.470 1.00 96.06 257 ASN A O 1
ATOM 1991 N N . ASP A 1 258 ? 18.789 8.796 4.507 1.00 95.88 258 ASP A N 1
ATOM 1992 C CA . ASP A 1 258 ? 19.769 8.050 5.319 1.00 95.88 258 ASP A CA 1
ATOM 1993 C C . ASP A 1 258 ? 19.672 8.476 6.789 1.00 95.88 258 ASP A C 1
ATOM 1995 O O . ASP A 1 258 ? 19.486 7.641 7.677 1.00 95.88 258 ASP A O 1
ATOM 1999 N N . ALA A 1 259 ? 19.697 9.788 7.043 1.00 94.00 259 ALA A N 1
ATOM 2000 C CA . ALA A 1 259 ? 19.533 10.339 8.386 1.00 94.00 259 ALA A CA 1
ATOM 2001 C C . ALA A 1 259 ? 18.151 9.998 8.963 1.00 94.00 259 ALA A C 1
ATOM 2003 O O . ALA A 1 259 ? 18.048 9.495 10.084 1.00 94.00 259 ALA A O 1
ATOM 2004 N N . ARG A 1 260 ? 17.092 10.184 8.162 1.00 95.25 260 ARG A N 1
ATOM 2005 C CA . ARG A 1 260 ? 15.713 9.908 8.582 1.00 95.25 260 ARG A CA 1
ATOM 2006 C C . ARG A 1 260 ? 15.501 8.440 8.962 1.00 95.25 260 ARG A C 1
ATOM 2008 O O . ARG A 1 260 ? 14.834 8.151 9.953 1.00 95.25 260 ARG A O 1
ATOM 2015 N N . LEU A 1 261 ? 16.096 7.501 8.220 1.00 97.00 261 LEU A N 1
ATOM 2016 C CA . LEU A 1 261 ? 16.023 6.075 8.542 1.00 97.00 261 LEU A CA 1
ATOM 2017 C C . LEU A 1 261 ? 16.690 5.762 9.886 1.00 97.00 261 LEU A C 1
ATOM 2019 O O . LEU A 1 261 ? 16.121 5.018 10.684 1.00 97.00 261 LEU A O 1
ATOM 2023 N N . ARG A 1 262 ? 17.867 6.337 10.163 1.00 97.12 262 ARG A N 1
ATOM 2024 C CA . ARG A 1 262 ? 18.579 6.130 11.438 1.00 97.12 262 ARG A CA 1
ATOM 2025 C C . ARG A 1 262 ? 17.756 6.607 12.630 1.00 97.12 262 ARG A C 1
ATOM 2027 O O . ARG A 1 262 ? 17.639 5.873 13.607 1.00 97.12 262 ARG A O 1
ATOM 2034 N N . GLU A 1 263 ? 17.139 7.781 12.527 1.00 96.62 263 GLU A N 1
ATOM 2035 C CA . GLU A 1 263 ? 16.243 8.309 13.564 1.00 96.62 263 GLU A CA 1
ATOM 2036 C C . GLU A 1 263 ? 15.041 7.389 13.806 1.00 96.62 263 GLU A C 1
ATOM 2038 O O . GLU A 1 263 ? 14.727 7.062 14.950 1.00 96.62 263 GLU A O 1
ATOM 2043 N N . ILE A 1 264 ? 14.393 6.912 12.735 1.00 97.38 264 ILE A N 1
ATOM 2044 C CA . ILE A 1 264 ? 13.266 5.975 12.840 1.00 97.38 264 ILE A CA 1
ATOM 2045 C C . ILE A 1 264 ? 13.697 4.688 13.552 1.00 97.38 264 ILE A C 1
ATOM 2047 O O . ILE A 1 264 ? 12.960 4.191 14.406 1.00 97.38 264 ILE A O 1
ATOM 2051 N N . LEU A 1 265 ? 14.862 4.131 13.207 1.00 97.94 265 LEU A N 1
ATOM 2052 C CA . LEU A 1 265 ? 15.380 2.905 13.820 1.00 97.94 265 LEU A CA 1
ATOM 2053 C C . LEU A 1 265 ? 15.698 3.101 15.308 1.00 97.94 265 LEU A C 1
ATOM 2055 O O . LEU A 1 265 ? 15.291 2.270 16.122 1.00 97.94 265 LEU A O 1
ATOM 2059 N N . ASP A 1 266 ? 16.351 4.206 15.667 1.00 98.31 266 ASP A N 1
ATOM 2060 C CA . ASP A 1 266 ? 16.670 4.539 17.056 1.00 98.31 266 ASP A CA 1
ATOM 2061 C C . ASP A 1 266 ? 15.396 4.724 17.897 1.00 98.31 266 ASP A C 1
ATOM 2063 O O . ASP A 1 266 ? 15.213 4.071 18.926 1.00 98.31 266 ASP A O 1
ATOM 2067 N N . TRP A 1 267 ? 14.435 5.517 17.417 1.00 98.31 267 TRP A N 1
ATOM 2068 C CA . TRP A 1 267 ? 13.172 5.729 18.129 1.00 98.31 267 TRP A CA 1
ATOM 2069 C C . TRP A 1 267 ? 12.333 4.458 18.243 1.00 98.31 267 TRP A C 1
ATOM 2071 O O . TRP A 1 267 ? 11.709 4.224 19.279 1.00 98.31 267 TRP A O 1
ATOM 2081 N N . ARG A 1 268 ? 12.337 3.595 17.223 1.00 97.81 268 ARG A N 1
ATOM 2082 C CA . ARG A 1 268 ? 11.693 2.276 17.288 1.00 97.81 268 ARG A CA 1
ATOM 2083 C C . ARG A 1 268 ? 12.340 1.376 18.340 1.00 97.81 268 ARG A C 1
ATOM 2085 O O . ARG A 1 268 ? 11.619 0.688 19.066 1.00 97.81 268 ARG A O 1
ATOM 2092 N N . GLN A 1 269 ? 13.666 1.402 18.466 1.00 98.12 269 GLN A N 1
ATOM 2093 C CA . GLN A 1 269 ? 14.372 0.665 19.513 1.00 98.12 269 GLN A CA 1
ATOM 2094 C C . GLN A 1 269 ? 14.030 1.208 20.907 1.00 98.12 269 GLN A C 1
ATOM 2096 O O . GLN A 1 269 ? 13.673 0.431 21.794 1.00 98.12 269 GLN A O 1
ATOM 2101 N N . GLN A 1 270 ? 14.056 2.532 21.091 1.00 97.94 270 GLN A N 1
ATOM 2102 C CA . GLN A 1 270 ? 13.647 3.170 22.345 1.00 97.94 270 GLN A CA 1
ATOM 2103 C C . GLN A 1 270 ? 12.200 2.814 22.722 1.00 97.94 270 GLN A C 1
ATOM 2105 O O . GLN A 1 270 ? 11.915 2.533 23.887 1.00 97.94 270 GLN A O 1
ATOM 2110 N N . LEU A 1 271 ? 11.288 2.783 21.743 1.00 96.44 271 LEU A N 1
ATOM 2111 C CA . LEU A 1 271 ? 9.882 2.439 21.955 1.00 96.44 271 LEU A CA 1
ATOM 2112 C C . LEU A 1 271 ? 9.740 1.004 22.462 1.00 96.44 271 LEU A C 1
ATOM 2114 O O . LEU A 1 271 ? 9.044 0.768 23.449 1.00 96.44 271 LEU A O 1
ATOM 2118 N N . ALA A 1 272 ? 10.437 0.061 21.827 1.00 97.06 272 ALA A N 1
ATOM 2119 C CA . ALA A 1 272 ? 10.444 -1.333 22.247 1.00 97.06 272 ALA A CA 1
ATOM 2120 C C . ALA A 1 272 ? 10.952 -1.496 23.683 1.00 97.06 272 ALA A C 1
ATOM 2122 O O . ALA A 1 272 ? 10.274 -2.115 24.500 1.00 97.06 272 ALA A O 1
ATOM 2123 N N . MET A 1 273 ? 12.084 -0.869 24.016 1.00 96.69 273 MET A N 1
ATOM 2124 C CA . MET A 1 273 ? 12.647 -0.911 25.368 1.00 96.69 273 MET A CA 1
ATOM 2125 C C . MET A 1 273 ? 11.689 -0.312 26.405 1.00 96.69 273 MET A C 1
ATOM 2127 O O . MET A 1 273 ? 11.472 -0.904 27.463 1.00 96.69 273 MET A O 1
ATOM 2131 N N . LYS A 1 274 ? 11.047 0.825 26.097 1.00 95.12 274 LYS A N 1
ATOM 2132 C CA . LYS A 1 274 ? 10.033 1.430 26.978 1.00 95.12 274 LYS A CA 1
ATOM 2133 C C . LYS A 1 274 ? 8.846 0.493 27.196 1.00 95.12 274 LYS A C 1
ATOM 2135 O O . LYS A 1 274 ? 8.349 0.407 28.316 1.00 95.12 274 LYS A O 1
ATOM 2140 N N . LEU A 1 275 ? 8.436 -0.256 26.180 1.00 95.44 275 LEU A N 1
ATOM 2141 C CA . LEU A 1 275 ? 7.380 -1.268 26.275 1.00 95.44 275 LEU A CA 1
ATOM 2142 C C . LEU A 1 275 ? 7.876 -2.618 26.828 1.00 95.44 275 LEU A C 1
ATOM 2144 O O . LEU A 1 275 ? 7.131 -3.594 26.843 1.00 95.44 275 LEU A O 1
ATOM 2148 N N . GLY A 1 276 ? 9.119 -2.700 27.312 1.00 95.06 276 GLY A N 1
ATOM 2149 C CA . GLY A 1 276 ? 9.671 -3.901 27.940 1.00 95.06 276 GLY A CA 1
ATOM 2150 C C . GLY A 1 276 ? 10.013 -5.019 26.954 1.00 95.06 276 GLY A C 1
ATOM 2151 O O . GLY A 1 276 ? 10.023 -6.185 27.338 1.00 95.06 276 GLY A O 1
ATOM 2152 N N . ARG A 1 277 ? 10.247 -4.688 25.680 1.00 96.31 277 ARG A N 1
ATOM 2153 C CA . ARG A 1 277 ? 10.645 -5.632 24.628 1.00 96.31 277 ARG A CA 1
ATOM 2154 C C . ARG A 1 277 ? 12.127 -5.461 24.288 1.00 96.31 277 ARG A C 1
ATOM 2156 O O . ARG A 1 277 ? 12.634 -4.342 24.351 1.00 96.31 277 ARG A O 1
ATOM 2163 N N . PRO A 1 278 ? 12.831 -6.539 23.898 1.00 97.06 278 PRO A N 1
ATOM 2164 C CA . PRO A 1 278 ? 14.272 -6.476 23.642 1.00 97.06 278 PRO A CA 1
ATOM 2165 C C . PRO A 1 278 ? 14.622 -5.625 22.412 1.00 97.06 278 PRO A C 1
ATOM 2167 O O . PRO A 1 278 ? 15.669 -4.981 22.369 1.00 97.06 278 PRO A O 1
ATOM 2170 N N . ASN A 1 279 ? 13.752 -5.610 21.403 1.00 97.00 279 ASN A N 1
ATOM 2171 C CA . ASN A 1 279 ? 13.925 -4.842 20.176 1.00 97.00 279 ASN A CA 1
ATOM 2172 C C . ASN A 1 279 ? 12.576 -4.598 19.490 1.00 97.00 279 ASN A C 1
ATOM 2174 O O . ASN A 1 279 ? 11.553 -5.189 19.851 1.00 97.00 279 ASN A O 1
ATOM 2178 N N . TYR A 1 280 ? 12.576 -3.724 18.484 1.00 96.31 280 TYR A N 1
ATOM 2179 C CA . TYR A 1 280 ? 11.352 -3.381 17.762 1.00 96.31 280 TYR A CA 1
ATOM 2180 C C . TYR A 1 280 ? 10.748 -4.554 16.985 1.00 96.31 280 TYR A C 1
ATOM 2182 O O . TYR A 1 280 ? 9.529 -4.624 16.868 1.00 96.31 280 TYR A O 1
ATOM 2190 N N . ALA A 1 281 ? 11.557 -5.496 16.490 1.00 95.62 281 ALA A N 1
ATOM 2191 C CA . ALA A 1 281 ? 11.037 -6.671 15.794 1.00 95.62 281 ALA A CA 1
ATOM 2192 C C . ALA A 1 281 ? 10.186 -7.544 16.730 1.00 95.62 281 ALA A C 1
ATOM 2194 O O . ALA A 1 281 ? 9.102 -7.962 16.340 1.00 95.62 281 ALA A O 1
ATOM 2195 N N . ALA A 1 282 ? 10.618 -7.755 17.977 1.00 96.44 282 ALA A N 1
ATOM 2196 C CA . ALA A 1 282 ? 9.825 -8.463 18.980 1.00 96.44 282 ALA A CA 1
ATOM 2197 C C . ALA A 1 282 ? 8.473 -7.770 19.216 1.00 96.44 282 ALA A C 1
ATOM 2199 O O . ALA A 1 282 ? 7.436 -8.417 19.110 1.00 96.44 282 ALA A O 1
ATOM 2200 N N . LEU A 1 283 ? 8.480 -6.445 19.413 1.00 93.69 283 LEU A N 1
ATOM 2201 C CA . LEU A 1 283 ? 7.253 -5.658 19.573 1.00 93.69 283 LEU A CA 1
ATOM 2202 C C . LEU A 1 283 ? 6.331 -5.750 18.344 1.00 93.69 283 LEU A C 1
ATOM 2204 O O . LEU A 1 283 ? 5.121 -5.936 18.472 1.00 93.69 283 LEU A O 1
ATOM 2208 N N . ALA A 1 284 ? 6.892 -5.594 17.144 1.00 91.44 284 ALA A N 1
ATOM 2209 C CA . ALA A 1 284 ? 6.136 -5.548 15.898 1.00 91.44 284 ALA A CA 1
ATOM 2210 C C . ALA A 1 284 ? 5.542 -6.909 15.506 1.00 91.44 284 ALA A C 1
ATOM 2212 O O . ALA A 1 284 ? 4.556 -6.943 14.768 1.00 91.44 284 ALA A O 1
ATOM 2213 N N . LEU A 1 285 ? 6.135 -8.014 15.967 1.00 92.12 285 LEU A N 1
ATOM 2214 C CA . LEU A 1 285 ? 5.721 -9.367 15.606 1.00 92.12 285 LEU A CA 1
ATOM 2215 C C . LEU A 1 285 ? 4.677 -9.969 16.562 1.00 92.12 285 LEU A C 1
ATOM 2217 O O . LEU A 1 285 ? 3.982 -10.889 16.154 1.00 92.12 285 LEU A O 1
ATOM 2221 N N . GLU A 1 286 ? 4.478 -9.434 17.769 1.00 89.62 286 GLU A N 1
ATOM 2222 C CA . GLU A 1 286 ? 3.602 -10.016 18.811 1.00 89.62 286 GLU A CA 1
ATOM 2223 C C . GLU A 1 286 ? 2.178 -10.396 18.370 1.00 89.62 286 GLU A C 1
ATOM 2225 O O . GLU A 1 286 ? 1.595 -11.348 18.888 1.00 89.62 286 GLU A O 1
ATOM 2230 N N . ASP A 1 287 ? 1.590 -9.668 17.419 1.00 84.44 287 ASP A N 1
ATOM 2231 C CA . ASP A 1 287 ? 0.248 -9.957 16.899 1.00 84.44 287 ASP A CA 1
ATOM 2232 C C . ASP A 1 287 ? 0.234 -10.651 15.532 1.00 84.44 287 ASP A C 1
ATOM 2234 O O . ASP A 1 287 ? -0.838 -10.875 14.944 1.00 84.44 287 ASP A O 1
ATOM 2238 N N . LYS A 1 288 ? 1.413 -11.025 15.035 1.00 86.50 288 LYS A N 1
ATOM 2239 C CA . LYS A 1 288 ? 1.608 -11.625 13.721 1.00 86.50 288 LYS A CA 1
ATOM 2240 C C . LYS A 1 288 ? 1.477 -13.148 13.753 1.00 86.50 288 LYS A C 1
ATOM 2242 O O . LYS A 1 288 ? 1.249 -13.764 14.790 1.00 86.50 288 LYS A O 1
ATOM 2247 N N . MET A 1 289 ? 1.493 -13.780 12.575 1.00 85.31 289 MET A N 1
ATOM 2248 C CA . MET A 1 289 ? 1.477 -15.251 12.477 1.00 85.31 289 MET A CA 1
ATOM 2249 C C . MET A 1 289 ? 2.847 -15.843 12.812 1.00 85.31 289 MET A C 1
ATOM 2251 O O . MET A 1 289 ? 2.927 -16.862 13.491 1.00 85.31 289 MET A O 1
ATOM 2255 N N . LEU A 1 290 ? 3.904 -15.194 12.327 1.00 89.50 290 LEU A N 1
ATOM 2256 C CA . LEU A 1 290 ? 5.263 -15.394 12.806 1.00 89.50 290 LEU A CA 1
ATOM 2257 C C . LEU A 1 290 ? 5.466 -14.372 13.915 1.00 89.50 290 LEU A C 1
ATOM 2259 O O . LEU A 1 290 ? 5.720 -13.206 13.645 1.00 89.50 290 LEU A O 1
ATOM 2263 N N . ASP A 1 291 ? 5.234 -14.808 15.143 1.00 89.38 291 ASP A N 1
ATOM 2264 C CA . ASP A 1 291 ? 5.090 -13.947 16.317 1.00 89.38 291 ASP A CA 1
ATOM 2265 C C . ASP A 1 291 ? 6.407 -13.662 17.055 1.00 89.38 291 ASP A C 1
ATOM 2267 O O . ASP A 1 291 ? 6.405 -12.992 18.084 1.00 89.38 291 ASP A O 1
ATOM 2271 N N . THR A 1 292 ? 7.543 -14.138 16.534 1.00 94.56 292 THR A N 1
ATOM 2272 C CA . THR A 1 292 ? 8.871 -13.868 17.099 1.00 94.56 292 THR A CA 1
ATOM 2273 C C . THR A 1 292 ? 9.919 -13.614 16.011 1.00 94.56 292 THR A C 1
ATOM 2275 O O . THR A 1 292 ? 9.807 -14.189 14.920 1.00 94.56 292 THR A O 1
ATOM 2278 N N . PRO A 1 293 ? 10.967 -12.812 16.299 1.00 95.56 293 PRO A N 1
ATOM 2279 C CA . PRO A 1 293 ? 12.089 -12.606 15.382 1.00 95.56 293 PRO A CA 1
ATOM 2280 C C . PRO A 1 293 ? 12.722 -13.923 14.921 1.00 95.56 293 PRO A C 1
ATOM 2282 O O . PRO A 1 293 ? 12.848 -14.137 13.720 1.00 95.56 293 PRO A O 1
ATOM 2285 N N . ASP A 1 294 ? 12.979 -14.863 15.836 1.00 96.81 294 ASP A N 1
ATOM 2286 C CA . ASP A 1 294 ? 13.607 -16.145 15.496 1.00 96.81 294 ASP A CA 1
ATOM 2287 C C . ASP A 1 294 ? 12.769 -16.987 14.521 1.00 96.81 294 ASP A C 1
ATOM 2289 O O . ASP A 1 294 ? 13.313 -17.726 13.705 1.00 96.81 294 ASP A O 1
ATOM 2293 N N . LYS A 1 295 ? 11.429 -16.921 14.597 1.00 95.62 295 LYS A N 1
ATOM 2294 C CA . LYS A 1 295 ? 10.555 -17.620 13.638 1.00 95.62 295 LYS A CA 1
ATOM 2295 C C . LYS A 1 295 ? 10.673 -17.011 12.242 1.00 95.62 295 LYS A C 1
ATOM 2297 O O . LYS A 1 295 ? 10.641 -17.752 11.263 1.00 95.62 295 LYS A O 1
ATOM 2302 N N . VAL A 1 296 ? 10.794 -15.687 12.155 1.00 95.31 296 VAL A N 1
ATOM 2303 C CA . VAL A 1 296 ? 10.998 -14.977 10.886 1.00 95.31 296 VAL A CA 1
ATOM 2304 C C . VAL A 1 296 ? 12.385 -15.277 10.323 1.00 95.31 296 VAL A C 1
ATOM 2306 O O . VAL A 1 296 ? 12.493 -15.612 9.148 1.00 95.31 296 VAL A O 1
ATOM 2309 N N . GLU A 1 297 ? 13.426 -15.224 11.153 1.00 97.00 297 GLU A N 1
ATOM 2310 C CA . GLU A 1 297 ? 14.802 -15.517 10.749 1.00 97.00 297 GLU A CA 1
ATOM 2311 C C . GLU A 1 297 ? 14.953 -16.957 10.254 1.00 97.00 297 GLU A C 1
ATOM 2313 O O . GLU A 1 297 ? 15.477 -17.170 9.161 1.00 97.00 297 GLU A O 1
ATOM 2318 N N . ARG A 1 298 ? 14.395 -17.937 10.982 1.00 97.75 298 ARG A N 1
ATOM 2319 C CA . ARG A 1 298 ? 14.359 -19.334 10.523 1.00 97.75 298 ARG A CA 1
ATOM 2320 C C . ARG A 1 298 ? 13.656 -19.479 9.181 1.00 97.75 298 ARG A C 1
ATOM 2322 O O . ARG A 1 298 ? 14.199 -20.121 8.295 1.00 97.75 298 ARG A O 1
ATOM 2329 N N . LEU A 1 299 ? 12.494 -18.846 8.995 1.00 96.50 299 LEU A N 1
ATOM 2330 C CA . LEU A 1 299 ? 11.797 -18.907 7.710 1.00 96.50 299 LEU A CA 1
ATOM 2331 C C . LEU A 1 299 ? 12.653 -18.334 6.571 1.00 96.50 299 LEU A C 1
ATOM 2333 O O . LEU A 1 299 ? 12.722 -18.937 5.504 1.00 96.50 299 LEU A O 1
ATOM 2337 N N . ILE A 1 300 ? 13.301 -17.184 6.781 1.00 96.88 300 ILE A N 1
ATOM 2338 C CA . ILE A 1 300 ? 14.170 -16.562 5.772 1.00 96.88 300 ILE A CA 1
ATOM 2339 C C . ILE A 1 300 ? 15.358 -17.474 5.452 1.00 96.88 300 ILE A C 1
ATOM 2341 O O . ILE A 1 300 ? 15.678 -17.657 4.278 1.00 96.88 300 ILE A O 1
ATOM 2345 N N . HIS A 1 301 ? 15.977 -18.069 6.471 1.00 98.00 301 HIS A N 1
ATOM 2346 C CA . HIS A 1 301 ? 17.079 -19.010 6.307 1.00 98.00 301 HIS A CA 1
ATOM 2347 C C . HIS A 1 301 ? 16.646 -20.262 5.531 1.00 98.00 301 HIS A C 1
ATOM 2349 O O . HIS A 1 301 ? 17.264 -20.600 4.525 1.00 98.00 301 HIS A O 1
ATOM 2355 N N . ASP A 1 302 ? 15.546 -20.902 5.929 1.00 98.00 302 ASP A N 1
ATOM 2356 C CA . ASP A 1 302 ? 15.017 -22.098 5.266 1.00 98.00 302 ASP A CA 1
ATOM 2357 C C . ASP A 1 302 ? 14.658 -21.814 3.800 1.00 98.00 302 ASP A C 1
ATOM 2359 O O . ASP A 1 302 ? 14.940 -22.618 2.909 1.00 98.00 302 ASP A O 1
ATOM 2363 N N . MET A 1 303 ? 14.081 -20.638 3.523 1.00 97.56 303 MET A N 1
ATOM 2364 C CA . MET A 1 303 ? 13.808 -20.186 2.158 1.00 97.56 303 MET A CA 1
ATOM 2365 C C . MET A 1 303 ? 15.094 -19.957 1.357 1.00 97.56 303 MET A C 1
ATOM 2367 O O . MET A 1 303 ? 15.152 -20.345 0.189 1.00 97.56 303 MET A O 1
ATOM 2371 N N . ALA A 1 304 ? 16.111 -19.335 1.957 1.00 97.50 304 ALA A N 1
ATOM 2372 C CA . ALA A 1 304 ? 17.393 -19.092 1.305 1.00 97.50 304 ALA A CA 1
ATOM 2373 C C . ALA A 1 304 ? 18.095 -20.410 0.960 1.00 97.50 304 ALA A C 1
ATOM 2375 O O . ALA A 1 304 ? 18.524 -20.582 -0.178 1.00 97.50 304 ALA A O 1
ATOM 2376 N N . GLU A 1 305 ? 18.140 -21.359 1.893 1.00 98.25 305 GLU A N 1
ATOM 2377 C CA . GLU A 1 305 ? 18.741 -22.676 1.675 1.00 98.25 305 GLU A CA 1
ATOM 2378 C C . GLU A 1 305 ? 17.993 -23.479 0.607 1.00 98.25 305 GLU A C 1
ATOM 2380 O O . GLU A 1 305 ? 18.616 -24.034 -0.300 1.00 98.25 305 GLU A O 1
ATOM 2385 N N . ALA A 1 306 ? 16.657 -23.470 0.625 1.00 98.31 306 ALA A N 1
ATOM 2386 C CA . ALA A 1 306 ? 15.862 -24.136 -0.405 1.00 98.31 306 ALA A CA 1
ATOM 2387 C C . ALA A 1 306 ? 16.049 -23.510 -1.803 1.00 98.31 306 ALA A C 1
ATOM 2389 O O . ALA A 1 306 ? 16.056 -24.222 -2.811 1.00 98.31 306 ALA A O 1
ATOM 2390 N N . ALA A 1 307 ? 16.203 -22.185 -1.885 1.00 98.12 307 ALA A N 1
ATOM 2391 C CA . ALA A 1 307 ? 16.351 -21.465 -3.149 1.00 98.12 307 ALA A CA 1
ATOM 2392 C C . ALA A 1 307 ? 17.792 -21.458 -3.690 1.00 98.12 307 ALA A C 1
ATOM 2394 O O . ALA A 1 307 ? 17.980 -21.333 -4.906 1.00 98.12 307 ALA A O 1
ATOM 2395 N N . ARG A 1 308 ? 18.807 -21.605 -2.825 1.00 98.19 308 ARG A N 1
ATOM 2396 C CA . ARG A 1 308 ? 20.231 -21.436 -3.161 1.00 98.19 308 ARG A CA 1
ATOM 2397 C C . ARG A 1 308 ? 20.682 -22.273 -4.362 1.00 98.19 308 ARG A C 1
ATOM 2399 O O . ARG A 1 308 ? 21.219 -21.672 -5.293 1.00 98.19 308 ARG A O 1
ATOM 2406 N N . PRO A 1 309 ? 20.384 -23.586 -4.464 1.00 98.44 309 PRO A N 1
ATOM 2407 C CA . PRO A 1 309 ? 20.821 -24.368 -5.620 1.00 98.44 309 PRO A CA 1
ATOM 2408 C C . PRO A 1 309 ? 20.238 -23.861 -6.945 1.00 98.44 309 PRO A C 1
ATOM 2410 O O . PRO A 1 309 ? 20.884 -23.942 -7.989 1.00 98.44 309 PRO A O 1
ATOM 2413 N N . ALA A 1 310 ? 18.997 -23.363 -6.940 1.00 97.75 310 ALA A N 1
ATOM 2414 C CA . ALA A 1 310 ? 18.380 -22.793 -8.135 1.00 97.75 310 ALA A CA 1
ATOM 2415 C C . ALA A 1 310 ? 18.984 -21.426 -8.483 1.00 97.75 310 ALA A C 1
ATOM 2417 O O . ALA A 1 310 ? 19.282 -21.182 -9.653 1.00 97.75 310 ALA A O 1
ATOM 2418 N N . ALA A 1 311 ? 19.216 -20.580 -7.476 1.00 97.06 311 ALA A N 1
ATOM 2419 C CA . ALA A 1 311 ? 19.835 -19.271 -7.642 1.00 97.06 311 ALA A CA 1
ATOM 2420 C C . ALA A 1 311 ? 21.266 -19.372 -8.195 1.00 97.06 311 ALA A C 1
ATOM 2422 O O . ALA A 1 311 ? 21.614 -18.640 -9.116 1.00 97.06 311 ALA A O 1
ATOM 2423 N N . GLU A 1 312 ? 22.077 -20.314 -7.707 1.00 98.12 312 GLU A N 1
ATOM 2424 C CA . GLU A 1 312 ? 23.443 -20.541 -8.198 1.00 98.12 312 GLU A CA 1
ATOM 2425 C C . GLU A 1 312 ? 23.466 -20.995 -9.662 1.00 98.12 312 GLU A C 1
ATOM 2427 O O . GLU A 1 312 ? 24.265 -20.495 -10.456 1.00 98.12 312 GLU A O 1
ATOM 2432 N N . ARG A 1 313 ? 22.553 -21.895 -10.059 1.00 97.50 313 ARG A N 1
ATOM 2433 C CA . ARG A 1 313 ? 22.420 -22.318 -11.465 1.00 97.50 313 ARG A CA 1
ATOM 2434 C C . ARG A 1 313 ? 21.999 -21.167 -12.375 1.00 97.50 313 ARG A C 1
ATOM 2436 O O . ARG A 1 313 ? 22.523 -21.052 -13.484 1.00 97.50 313 ARG A O 1
ATOM 2443 N N . ASP A 1 314 ? 21.057 -20.340 -11.928 1.00 96.88 314 ASP A N 1
ATOM 2444 C CA . ASP A 1 314 ? 20.603 -19.166 -12.675 1.00 96.88 314 ASP A CA 1
ATOM 2445 C C . ASP A 1 314 ? 21.720 -18.117 -12.801 1.00 96.88 314 ASP A C 1
ATOM 2447 O O . ASP A 1 314 ? 22.015 -17.646 -13.901 1.00 96.88 314 ASP A O 1
ATOM 2451 N N . TYR A 1 315 ? 22.432 -17.836 -11.706 1.00 97.94 315 TYR A N 1
ATOM 2452 C CA . TYR A 1 315 ? 23.583 -16.936 -11.695 1.00 97.94 315 TYR A CA 1
ATOM 2453 C C . TYR A 1 315 ? 24.692 -17.420 -12.635 1.00 97.94 315 TYR A C 1
ATOM 2455 O O . TYR A 1 315 ? 25.157 -16.657 -13.480 1.00 97.94 315 TYR A O 1
ATOM 2463 N N . ALA A 1 316 ? 25.079 -18.698 -12.558 1.00 97.50 316 ALA A N 1
ATOM 2464 C CA . ALA A 1 316 ? 26.106 -19.272 -13.425 1.00 97.50 316 ALA A CA 1
ATOM 2465 C C . ALA A 1 316 ? 25.728 -19.170 -14.911 1.00 97.50 316 ALA A C 1
ATOM 2467 O O . ALA A 1 316 ? 26.560 -18.827 -15.751 1.00 97.50 316 ALA A O 1
ATOM 2468 N N . ARG A 1 317 ? 24.455 -19.411 -15.241 1.00 96.62 317 ARG A N 1
ATOM 2469 C CA . ARG A 1 317 ? 23.928 -19.303 -16.605 1.00 96.62 317 ARG A CA 1
ATOM 2470 C C . ARG A 1 317 ? 23.974 -17.870 -17.136 1.00 96.62 317 ARG A C 1
ATOM 2472 O O . ARG A 1 317 ? 24.388 -17.658 -18.277 1.00 96.62 317 ARG A O 1
ATOM 2479 N N . LYS A 1 318 ? 23.580 -16.896 -16.315 1.00 97.75 318 LYS A N 1
ATOM 2480 C CA . LYS A 1 318 ? 23.643 -15.469 -16.655 1.00 97.75 318 LYS A CA 1
ATOM 2481 C C . LYS A 1 318 ? 25.083 -14.976 -16.777 1.00 97.75 318 LYS A C 1
ATOM 2483 O O . LYS A 1 318 ? 25.392 -14.263 -17.724 1.00 97.75 318 LYS A O 1
ATOM 2488 N N . LEU A 1 319 ? 25.977 -15.398 -15.883 1.00 98.00 319 LEU A N 1
ATOM 2489 C CA . LEU A 1 319 ? 27.396 -15.042 -15.935 1.00 98.00 319 LEU A CA 1
ATOM 2490 C C . LEU A 1 319 ? 28.070 -15.630 -17.180 1.00 98.00 319 LEU A C 1
ATOM 2492 O O . LEU A 1 319 ? 28.844 -14.945 -17.844 1.00 98.00 319 LEU A O 1
ATOM 2496 N N . ALA A 1 320 ? 27.74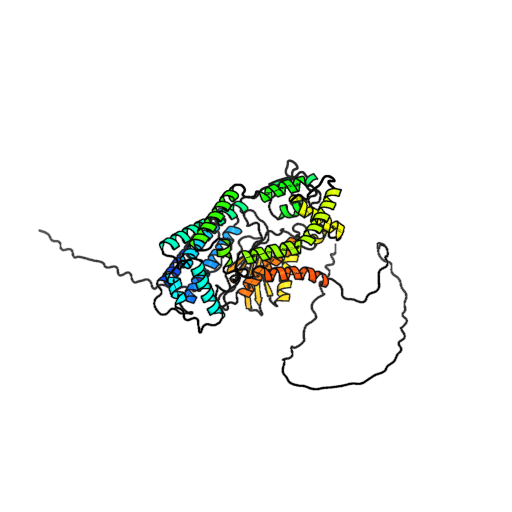7 -16.876 -17.537 1.00 96.75 320 ALA A N 1
ATOM 2497 C CA . ALA A 1 320 ? 28.230 -17.493 -18.768 1.00 96.75 320 ALA A CA 1
ATOM 2498 C C . ALA A 1 320 ? 27.772 -16.710 -20.006 1.00 96.75 320 ALA A C 1
ATOM 2500 O O . ALA A 1 320 ? 28.579 -16.463 -20.896 1.00 96.75 320 ALA A O 1
ATOM 2501 N N . LEU A 1 321 ? 26.510 -16.264 -20.043 1.00 96.25 321 LEU A N 1
ATOM 2502 C CA . LEU A 1 321 ? 26.020 -15.390 -21.107 1.00 96.25 321 LEU A CA 1
ATOM 2503 C C . LEU A 1 321 ? 26.760 -14.044 -21.123 1.00 96.25 321 LEU A C 1
ATOM 2505 O O . LEU A 1 321 ? 27.216 -13.622 -22.183 1.00 96.25 321 LEU A O 1
ATOM 2509 N N . LEU A 1 322 ? 26.926 -13.393 -19.970 1.00 96.75 322 LEU A N 1
ATOM 2510 C CA . LEU A 1 322 ? 27.640 -12.121 -19.868 1.00 96.75 322 LEU A CA 1
ATOM 2511 C C . LEU A 1 322 ? 29.071 -12.235 -20.411 1.00 96.75 322 LEU A C 1
ATOM 2513 O O . LEU A 1 322 ? 29.510 -11.354 -21.143 1.00 96.75 322 LEU A O 1
ATOM 2517 N N . ARG A 1 323 ? 29.761 -13.353 -20.151 1.00 97.38 323 ARG A N 1
ATOM 2518 C CA . ARG A 1 323 ? 31.111 -13.632 -20.670 1.00 97.38 323 ARG A CA 1
ATOM 2519 C C . ARG A 1 323 ? 31.193 -13.768 -22.189 1.00 97.38 323 ARG A C 1
ATOM 2521 O O . ARG A 1 323 ? 32.261 -13.551 -22.748 1.00 97.38 323 ARG A O 1
ATOM 2528 N N . THR A 1 324 ? 30.090 -14.074 -22.872 1.00 95.38 324 THR A N 1
ATOM 2529 C CA . THR A 1 324 ? 30.069 -14.068 -24.349 1.00 95.38 324 THR A CA 1
ATOM 2530 C C . THR A 1 324 ? 30.116 -12.655 -24.935 1.00 95.38 324 THR A C 1
ATOM 2532 O O . THR A 1 324 ? 30.524 -12.482 -26.077 1.00 95.38 324 THR A O 1
ATOM 2535 N N . ILE A 1 325 ? 29.723 -11.649 -24.147 1.00 91.31 325 ILE A N 1
ATOM 2536 C CA . ILE A 1 325 ? 29.663 -10.235 -24.546 1.00 91.31 325 ILE A CA 1
ATOM 2537 C C . ILE A 1 325 ? 30.856 -9.468 -23.963 1.00 91.31 325 ILE A C 1
ATOM 2539 O O . ILE A 1 325 ? 31.458 -8.634 -24.630 1.00 91.31 325 ILE A O 1
ATOM 2543 N N . ASN A 1 326 ? 31.209 -9.772 -22.715 1.00 93.56 326 ASN A N 1
ATOM 2544 C CA . ASN A 1 326 ? 32.353 -9.235 -21.996 1.00 93.56 326 ASN A CA 1
ATOM 2545 C C . ASN A 1 326 ? 33.176 -10.399 -21.413 1.00 93.56 326 ASN A C 1
ATOM 2547 O O . ASN A 1 326 ? 32.924 -10.807 -20.275 1.00 93.56 326 ASN A O 1
ATOM 2551 N N . PRO A 1 327 ? 34.169 -10.932 -22.151 1.00 95.88 327 PRO A N 1
ATOM 2552 C CA . PRO A 1 327 ? 34.983 -12.067 -21.705 1.00 95.88 327 PRO A CA 1
ATOM 2553 C C . PRO A 1 327 ? 35.695 -11.863 -20.362 1.00 95.88 327 PRO A C 1
ATOM 2555 O O . PRO A 1 327 ? 35.994 -12.839 -19.678 1.00 95.88 327 PRO A O 1
ATOM 2558 N N . ALA A 1 328 ? 35.929 -10.610 -19.956 1.00 95.94 328 ALA A N 1
ATOM 2559 C CA . ALA A 1 328 ? 36.557 -10.267 -18.681 1.00 95.94 328 ALA A CA 1
ATOM 2560 C C . ALA A 1 328 ? 35.580 -10.257 -17.485 1.00 95.94 328 ALA A C 1
ATOM 2562 O O . ALA A 1 328 ? 36.008 -10.053 -16.351 1.00 95.94 328 ALA A O 1
ATOM 2563 N N . ALA A 1 329 ? 34.275 -10.467 -17.698 1.00 95.75 329 ALA A N 1
ATOM 2564 C CA . ALA A 1 329 ? 33.284 -10.425 -16.627 1.00 95.75 329 ALA A CA 1
ATOM 2565 C C . ALA A 1 329 ? 33.494 -11.549 -15.592 1.00 95.75 329 ALA A C 1
ATOM 2567 O O . ALA A 1 329 ? 33.389 -12.747 -15.886 1.00 95.75 329 ALA A O 1
ATOM 2568 N N . SER A 1 330 ? 33.745 -11.155 -14.344 1.00 96.31 330 SER A N 1
ATOM 2569 C CA . SER A 1 330 ? 33.863 -12.053 -13.189 1.00 96.31 330 SER A CA 1
ATOM 2570 C C . SER A 1 330 ? 32.578 -12.137 -12.359 1.00 96.31 330 SER A C 1
ATOM 2572 O O . SER A 1 330 ? 32.362 -13.144 -11.687 1.00 96.31 330 SER A O 1
ATOM 2574 N N . GLN A 1 331 ? 31.709 -11.128 -12.452 1.00 97.12 331 GLN A N 1
ATOM 2575 C CA . GLN A 1 331 ? 30.457 -11.026 -11.706 1.00 97.12 331 GLN A CA 1
ATOM 2576 C C . GLN A 1 331 ? 29.346 -10.375 -12.536 1.00 97.12 331 GLN A C 1
ATOM 2578 O O . GLN A 1 331 ? 29.610 -9.772 -13.576 1.00 97.12 331 GLN A O 1
ATOM 2583 N N . ILE A 1 332 ? 28.105 -10.511 -12.069 1.00 97.81 332 ILE A N 1
ATOM 2584 C CA . ILE A 1 332 ? 26.948 -9.808 -12.628 1.00 97.81 332 ILE A CA 1
ATOM 2585 C C . ILE A 1 332 ? 26.711 -8.546 -11.808 1.00 97.81 332 ILE A C 1
ATOM 2587 O O . ILE A 1 332 ? 26.464 -8.627 -10.605 1.00 97.81 332 ILE A O 1
ATOM 2591 N N . GLU A 1 333 ? 26.731 -7.394 -12.466 1.00 97.31 333 GLU A N 1
ATOM 2592 C CA . GLU A 1 333 ? 26.392 -6.133 -11.817 1.00 97.31 333 GLU A CA 1
ATOM 2593 C C . GLU A 1 333 ? 24.873 -6.013 -11.594 1.00 97.31 333 GLU A C 1
ATOM 2595 O O . GLU A 1 333 ? 24.082 -6.540 -12.390 1.00 97.31 333 GLU A O 1
ATOM 2600 N N . PRO A 1 334 ? 24.412 -5.285 -10.557 1.00 96.75 334 PRO A N 1
ATOM 2601 C CA . PRO A 1 334 ? 22.983 -5.160 -10.255 1.00 96.75 334 PRO A CA 1
ATOM 2602 C C . PRO A 1 334 ? 22.136 -4.661 -11.433 1.00 96.75 334 PRO A C 1
ATOM 2604 O O . PRO A 1 334 ? 20.996 -5.095 -11.611 1.00 96.75 334 PRO A O 1
ATOM 2607 N N . TRP A 1 335 ? 22.702 -3.787 -12.271 1.00 97.56 335 TRP A N 1
ATOM 2608 C CA . TRP A 1 335 ? 22.024 -3.226 -13.441 1.00 97.56 335 TRP A CA 1
ATOM 2609 C C . TRP A 1 335 ? 22.001 -4.152 -14.667 1.00 97.56 335 TRP A C 1
ATOM 2611 O O . TRP A 1 335 ? 21.334 -3.846 -15.655 1.00 97.56 335 TRP A O 1
ATOM 2621 N N . ASP A 1 336 ? 22.697 -5.288 -14.623 1.00 97.19 336 ASP A N 1
ATOM 2622 C CA . ASP A 1 336 ? 22.723 -6.266 -15.712 1.00 97.19 336 ASP A CA 1
ATOM 2623 C C . ASP A 1 336 ? 21.756 -7.436 -15.474 1.00 97.19 336 ASP A C 1
ATOM 2625 O O . ASP A 1 336 ? 21.346 -8.093 -16.429 1.00 97.19 336 ASP A O 1
ATOM 2629 N N . ASN A 1 337 ? 21.345 -7.699 -14.227 1.00 96.06 337 ASN A N 1
ATOM 2630 C CA . ASN A 1 337 ? 20.595 -8.911 -13.876 1.00 96.06 337 ASN A CA 1
ATOM 2631 C C . ASN A 1 337 ? 19.245 -9.054 -14.609 1.00 96.06 337 ASN A C 1
ATOM 2633 O O . ASN A 1 337 ? 18.926 -10.144 -15.092 1.00 96.06 337 ASN A O 1
ATOM 2637 N N . SER A 1 338 ? 18.446 -7.984 -14.703 1.00 94.69 338 SER A N 1
ATOM 2638 C CA . SER A 1 338 ? 17.135 -8.035 -15.380 1.00 94.69 338 SER A CA 1
ATOM 2639 C C . SER A 1 338 ? 17.300 -8.300 -16.880 1.00 94.69 338 SER A C 1
ATOM 2641 O O . SER A 1 338 ? 16.724 -9.250 -17.414 1.00 94.69 338 SER A O 1
ATOM 2643 N N . TRP A 1 339 ? 18.191 -7.547 -17.527 1.00 96.69 339 TRP A N 1
ATOM 2644 C CA . TRP A 1 339 ? 18.538 -7.735 -18.931 1.00 96.69 339 TRP A CA 1
ATOM 2645 C C . TRP A 1 339 ? 19.067 -9.149 -19.213 1.00 96.69 339 TRP A C 1
ATOM 2647 O O . TRP A 1 339 ? 18.554 -9.837 -20.092 1.00 96.69 339 TRP A O 1
ATOM 2657 N N . LEU A 1 340 ? 20.020 -9.652 -18.418 1.00 97.50 340 LEU A N 1
ATOM 2658 C CA . LEU A 1 340 ? 20.540 -11.018 -18.565 1.00 97.50 340 LEU A CA 1
ATOM 2659 C C . LEU A 1 340 ? 19.449 -12.078 -18.372 1.00 97.50 340 LEU A C 1
ATOM 2661 O O . LEU A 1 340 ? 19.455 -13.086 -19.075 1.00 97.50 340 LEU A O 1
ATOM 2665 N N . SER A 1 341 ? 18.496 -11.854 -17.460 1.00 95.19 341 SER A N 1
ATOM 2666 C CA . SER A 1 341 ? 17.339 -12.744 -17.287 1.00 95.19 341 SER A CA 1
ATOM 2667 C C . SER A 1 341 ? 16.505 -12.819 -18.566 1.00 95.19 341 SER A C 1
ATOM 2669 O O . SER A 1 341 ? 16.161 -13.916 -19.001 1.00 95.19 341 SER A O 1
ATOM 2671 N N . GLN A 1 342 ? 16.235 -11.677 -19.207 1.00 93.56 342 GLN A N 1
ATOM 2672 C CA . GLN A 1 342 ? 15.517 -11.623 -20.482 1.00 93.56 342 GLN A CA 1
ATOM 2673 C C . GLN A 1 342 ? 16.287 -12.353 -21.593 1.00 93.56 342 GLN A C 1
ATOM 2675 O O . GLN A 1 342 ? 15.707 -13.145 -22.334 1.00 93.56 342 GLN A O 1
ATOM 2680 N N . GLN A 1 343 ? 17.600 -12.140 -21.692 1.00 95.19 343 GLN A N 1
ATOM 2681 C CA . GLN A 1 343 ? 18.416 -12.803 -22.711 1.00 95.19 343 GLN A CA 1
ATOM 2682 C C . GLN A 1 343 ? 18.479 -14.325 -22.512 1.00 95.19 343 GLN A C 1
ATOM 2684 O O . GLN A 1 343 ? 18.374 -15.084 -23.475 1.00 95.19 343 GLN A O 1
ATOM 2689 N N . VAL A 1 344 ? 18.599 -14.787 -21.264 1.00 95.38 344 VAL A N 1
ATOM 2690 C CA . VAL A 1 344 ? 18.529 -16.215 -20.922 1.00 95.38 344 VAL A CA 1
ATOM 2691 C C . VAL A 1 344 ? 17.160 -16.795 -21.276 1.00 95.38 344 VAL A C 1
ATOM 2693 O O . VAL A 1 344 ? 17.099 -17.860 -21.885 1.00 95.38 344 VAL A O 1
ATOM 2696 N N . GLN A 1 345 ? 16.068 -16.100 -20.946 1.00 94.31 345 GLN A N 1
ATOM 2697 C CA . GLN A 1 345 ? 14.710 -16.520 -21.310 1.00 94.31 345 GLN A CA 1
ATOM 2698 C C . GLN A 1 345 ? 14.547 -16.682 -22.826 1.00 94.31 345 GLN A C 1
ATOM 2700 O O . GLN A 1 345 ? 14.041 -17.704 -23.295 1.00 94.31 345 GLN A O 1
ATOM 2705 N N . LYS A 1 346 ? 15.057 -15.717 -23.594 1.00 92.81 346 LYS A N 1
ATOM 2706 C CA . LYS A 1 346 ? 15.018 -15.749 -25.055 1.00 92.81 346 LYS A CA 1
ATOM 2707 C C . LYS A 1 346 ? 15.832 -16.908 -25.630 1.00 92.81 346 LYS A C 1
ATOM 2709 O O . LYS A 1 346 ? 15.328 -17.635 -26.481 1.00 92.81 346 LYS A O 1
ATOM 2714 N N . ARG A 1 347 ? 17.066 -17.104 -25.152 1.00 92.69 347 ARG A N 1
ATOM 2715 C CA . ARG A 1 347 ? 17.985 -18.140 -25.652 1.00 92.69 347 ARG A CA 1
ATOM 2716 C C . ARG A 1 347 ? 17.548 -19.555 -25.270 1.00 92.69 347 ARG A C 1
ATOM 2718 O O . ARG A 1 347 ? 17.565 -20.441 -26.117 1.00 92.69 347 ARG A O 1
ATOM 2725 N N . ASP A 1 348 ? 17.179 -19.768 -24.009 1.00 93.56 348 ASP A N 1
ATOM 2726 C CA . ASP A 1 348 ? 17.000 -21.116 -23.453 1.00 93.56 348 ASP A CA 1
ATOM 2727 C C . ASP A 1 348 ? 15.545 -21.599 -23.489 1.00 93.56 348 ASP A C 1
ATOM 2729 O O . ASP A 1 348 ? 15.307 -22.804 -23.440 1.00 93.56 348 ASP A O 1
ATOM 2733 N N . TYR A 1 349 ? 14.576 -20.679 -23.558 1.00 94.56 349 TYR A N 1
ATOM 2734 C CA . TYR A 1 349 ? 13.146 -21.002 -23.481 1.00 94.56 349 TYR A CA 1
ATOM 2735 C C . TYR A 1 349 ? 12.341 -20.488 -24.678 1.00 94.56 349 TYR A C 1
ATOM 2737 O O . TYR A 1 349 ? 11.125 -20.666 -24.698 1.00 94.56 349 TYR A O 1
ATOM 2745 N N . ALA A 1 350 ? 12.993 -19.853 -25.662 1.00 94.62 350 ALA A N 1
ATOM 2746 C CA . ALA A 1 350 ? 12.334 -19.202 -26.798 1.00 94.62 350 ALA A CA 1
ATOM 2747 C C . ALA A 1 350 ? 11.215 -18.233 -26.364 1.00 94.62 350 ALA A C 1
ATOM 2749 O O . ALA A 1 350 ? 10.201 -18.091 -27.044 1.00 94.62 350 ALA A O 1
ATOM 2750 N N . TYR A 1 351 ? 11.395 -17.582 -25.210 1.00 93.38 351 TYR A N 1
ATOM 2751 C CA . TYR A 1 351 ? 10.432 -16.642 -24.651 1.00 93.38 351 TYR A CA 1
ATOM 2752 C C . TYR A 1 351 ? 10.931 -15.208 -24.823 1.00 93.38 351 TYR A C 1
ATOM 2754 O O . TYR A 1 351 ? 11.920 -14.810 -24.204 1.00 93.38 351 TYR A O 1
ATOM 2762 N N . ASP A 1 352 ? 10.236 -14.429 -25.655 1.00 90.94 352 ASP A N 1
ATOM 2763 C CA . ASP A 1 352 ? 10.492 -13.000 -25.823 1.00 90.94 352 ASP A CA 1
ATOM 2764 C C . ASP A 1 352 ? 9.413 -12.170 -25.116 1.00 90.94 352 ASP A C 1
ATOM 2766 O O . ASP A 1 352 ? 8.248 -12.134 -25.518 1.00 90.94 352 ASP A O 1
ATOM 2770 N N . ARG A 1 353 ? 9.818 -11.453 -24.062 1.00 89.62 353 ARG A N 1
ATOM 2771 C CA . ARG A 1 353 ? 8.934 -10.554 -23.307 1.00 89.62 353 ARG A CA 1
ATOM 2772 C C . ARG A 1 353 ? 8.336 -9.443 -24.178 1.00 89.62 353 ARG A C 1
ATOM 2774 O O . ARG A 1 353 ? 7.184 -9.070 -23.969 1.00 89.62 353 ARG A O 1
ATOM 2781 N N . GLN A 1 354 ? 9.071 -8.945 -25.178 1.00 89.06 354 GLN A N 1
ATOM 2782 C CA . GLN A 1 354 ? 8.559 -7.912 -26.087 1.00 89.06 354 GLN A CA 1
ATOM 2783 C C . GLN A 1 354 ? 7.521 -8.455 -27.069 1.00 89.06 354 GLN A C 1
ATOM 2785 O O . GLN A 1 354 ? 6.686 -7.698 -27.566 1.00 89.06 354 GLN A O 1
ATOM 2790 N N . GLU A 1 355 ? 7.555 -9.754 -27.360 1.00 90.50 355 GLU A N 1
ATOM 2791 C CA . GLU A 1 355 ? 6.494 -10.407 -28.120 1.00 90.50 355 GLU A CA 1
ATOM 2792 C C . GLU A 1 355 ? 5.276 -10.654 -27.227 1.00 90.50 355 GLU A C 1
ATOM 2794 O O . GLU A 1 355 ? 4.163 -10.273 -27.589 1.00 90.50 355 GLU A O 1
ATOM 2799 N N . ALA A 1 356 ? 5.492 -11.200 -26.026 1.00 91.25 356 ALA A N 1
ATOM 2800 C CA . ALA A 1 356 ? 4.430 -11.498 -25.069 1.00 91.25 356 ALA A CA 1
ATOM 2801 C C . ALA A 1 356 ? 3.615 -10.253 -24.677 1.00 91.25 356 ALA A C 1
ATOM 2803 O O . ALA A 1 356 ? 2.387 -10.311 -24.623 1.00 91.25 356 ALA A O 1
ATOM 2804 N N . ARG A 1 357 ? 4.264 -9.096 -24.477 1.00 90.06 357 ARG A N 1
ATOM 2805 C CA . ARG A 1 357 ? 3.567 -7.863 -24.072 1.00 90.06 357 ARG A CA 1
ATOM 2806 C C . ARG A 1 357 ? 2.520 -7.365 -25.068 1.00 90.06 357 ARG A C 1
ATOM 2808 O O . ARG A 1 357 ? 1.629 -6.613 -24.690 1.00 90.06 357 ARG A O 1
ATOM 2815 N N . ARG A 1 358 ? 2.592 -7.782 -26.339 1.00 90.00 358 ARG A N 1
ATOM 2816 C CA . ARG A 1 358 ? 1.622 -7.394 -27.383 1.00 90.00 358 ARG A CA 1
ATOM 2817 C C . ARG A 1 358 ? 0.206 -7.887 -27.089 1.00 90.00 358 ARG A C 1
ATOM 2819 O O . ARG A 1 358 ? -0.743 -7.357 -27.654 1.00 90.00 358 ARG A O 1
ATOM 2826 N N . TYR A 1 359 ? 0.073 -8.871 -26.201 1.00 90.81 359 TYR A N 1
ATOM 2827 C CA . TYR A 1 359 ? -1.203 -9.425 -25.758 1.00 90.81 359 TYR A CA 1
ATOM 2828 C C . TYR A 1 359 ? -1.744 -8.760 -24.482 1.00 90.81 359 TYR A C 1
ATOM 2830 O O . TYR A 1 359 ? -2.836 -9.105 -24.033 1.00 90.81 359 TYR A O 1
ATOM 2838 N N . PHE A 1 360 ? -1.005 -7.814 -23.892 1.00 92.81 360 PHE A N 1
ATOM 2839 C CA . PHE A 1 360 ? -1.324 -7.210 -22.599 1.00 92.81 360 PHE A CA 1
ATOM 2840 C C . PHE A 1 360 ? -1.601 -5.707 -22.726 1.00 92.81 360 PHE A C 1
ATOM 2842 O O . PHE A 1 360 ? -0.921 -4.883 -22.128 1.00 92.81 360 PHE A O 1
ATOM 2849 N N . ALA A 1 361 ? -2.608 -5.315 -23.506 1.00 92.00 361 ALA A N 1
ATOM 2850 C CA . ALA A 1 361 ? -3.141 -3.954 -23.412 1.00 92.00 361 ALA A CA 1
ATOM 2851 C C . ALA A 1 361 ? -3.961 -3.788 -22.121 1.00 92.00 361 ALA A C 1
ATOM 2853 O O . ALA A 1 361 ? -4.680 -4.710 -21.724 1.00 92.00 361 ALA A O 1
ATOM 2854 N N . TYR A 1 362 ? -3.870 -2.621 -21.474 1.00 92.56 362 TYR A N 1
ATOM 2855 C CA . TYR A 1 362 ? -4.505 -2.382 -20.172 1.00 92.56 362 TYR A CA 1
ATOM 2856 C C . TYR A 1 362 ? -6.010 -2.672 -20.166 1.00 92.56 362 TYR A C 1
ATOM 2858 O O . TYR A 1 362 ? -6.500 -3.350 -19.268 1.00 92.56 362 TYR A O 1
ATOM 2866 N N . ASP A 1 363 ? -6.744 -2.224 -21.181 1.00 91.69 363 ASP A N 1
ATOM 2867 C CA . ASP A 1 363 ? -8.185 -2.444 -21.301 1.00 91.69 363 ASP A CA 1
ATOM 2868 C C . ASP A 1 363 ? -8.542 -3.934 -21.426 1.00 91.69 363 ASP A C 1
ATOM 2870 O O . ASP A 1 363 ? -9.486 -4.402 -20.783 1.00 91.69 363 ASP A O 1
ATOM 2874 N N . ILE A 1 364 ? -7.761 -4.705 -22.192 1.00 92.50 364 ILE A N 1
ATOM 2875 C CA . ILE A 1 364 ? -7.919 -6.162 -22.294 1.00 92.50 364 ILE A CA 1
ATOM 2876 C C . ILE A 1 364 ? -7.644 -6.833 -20.953 1.00 92.50 364 ILE A C 1
ATOM 2878 O O . ILE A 1 364 ? -8.451 -7.661 -20.520 1.00 92.50 364 ILE A O 1
ATOM 2882 N N . VAL A 1 365 ? -6.532 -6.487 -20.300 1.00 94.50 365 VAL A N 1
ATOM 2883 C CA . VAL A 1 365 ? -6.127 -7.076 -19.017 1.00 94.50 365 VAL A CA 1
ATOM 2884 C C . VAL A 1 365 ? -7.157 -6.748 -17.940 1.00 94.50 365 VAL A C 1
ATOM 2886 O O . VAL A 1 365 ? -7.685 -7.665 -17.314 1.00 94.50 365 VAL A O 1
ATOM 2889 N N . ARG A 1 366 ? -7.529 -5.470 -17.788 1.00 95.44 366 ARG A N 1
ATOM 2890 C CA . ARG A 1 366 ? -8.581 -4.999 -16.877 1.00 95.44 366 ARG A CA 1
ATOM 2891 C C . ARG A 1 366 ? -9.871 -5.781 -17.092 1.00 95.44 366 ARG A C 1
ATOM 2893 O O . ARG A 1 366 ? -10.374 -6.406 -16.163 1.00 95.44 366 ARG A O 1
ATOM 2900 N N . ASN A 1 367 ? -10.389 -5.807 -18.321 1.00 95.50 367 ASN A N 1
ATOM 2901 C CA . ASN A 1 367 ? -11.633 -6.514 -18.628 1.00 95.50 367 ASN A CA 1
ATOM 2902 C C . ASN A 1 367 ? -11.506 -8.029 -18.377 1.00 95.50 367 ASN A C 1
ATOM 2904 O O . ASN A 1 367 ? -12.472 -8.673 -17.974 1.00 95.50 367 ASN A O 1
ATOM 2908 N N . GLY A 1 368 ? -10.326 -8.610 -18.608 1.00 96.81 368 GLY A N 1
ATOM 2909 C CA . GLY A 1 368 ? -10.015 -10.002 -18.288 1.00 96.81 368 GLY A CA 1
ATOM 2910 C C . GLY A 1 368 ? -10.087 -10.294 -16.790 1.00 96.81 368 GLY A C 1
ATOM 2911 O O . GLY A 1 368 ? -10.750 -11.252 -16.401 1.00 96.81 368 GLY A O 1
ATOM 2912 N N . ILE A 1 369 ? -9.477 -9.448 -15.956 1.00 96.94 369 ILE A N 1
ATOM 2913 C CA . ILE A 1 369 ? -9.492 -9.557 -14.488 1.00 96.94 369 ILE A CA 1
ATOM 2914 C C . ILE A 1 369 ? -10.917 -9.417 -13.937 1.00 96.94 369 ILE A C 1
ATOM 2916 O O . ILE A 1 369 ? -11.326 -10.201 -13.072 1.00 96.94 369 ILE A O 1
ATOM 2920 N N . LEU A 1 370 ? -11.695 -8.463 -14.463 1.00 98.06 370 LEU A N 1
ATOM 2921 C CA . LEU A 1 370 ? -13.098 -8.291 -14.079 1.00 98.06 370 LEU A CA 1
ATOM 2922 C C . LEU A 1 370 ? -13.914 -9.549 -14.421 1.00 98.06 370 LEU A C 1
ATOM 2924 O O . LEU A 1 370 ? -14.493 -10.151 -13.519 1.00 98.06 370 LEU A O 1
ATOM 2928 N N . ARG A 1 371 ? -13.852 -10.042 -15.668 1.00 98.25 371 ARG A N 1
ATOM 2929 C CA . ARG A 1 371 ? -14.558 -11.275 -16.080 1.00 98.25 371 ARG A CA 1
ATOM 2930 C C . ARG A 1 371 ? -14.111 -12.516 -15.313 1.00 98.25 371 ARG A C 1
ATOM 2932 O O . ARG A 1 371 ? -14.929 -13.374 -14.992 1.00 98.25 371 ARG A O 1
ATOM 2939 N N . LEU A 1 372 ? -12.813 -12.640 -15.030 1.00 97.19 372 LEU A N 1
ATOM 2940 C CA . LEU A 1 372 ? -12.274 -13.729 -14.213 1.00 97.19 372 LEU A CA 1
ATOM 2941 C C . LEU A 1 372 ? -12.929 -13.732 -12.827 1.00 97.19 372 LEU A C 1
ATOM 2943 O O . LEU A 1 372 ? -13.244 -14.788 -12.285 1.00 97.19 372 LEU A O 1
ATOM 2947 N N . THR A 1 373 ? -13.153 -12.552 -12.263 1.00 97.25 373 THR A N 1
ATOM 2948 C CA . THR A 1 373 ? -13.761 -12.379 -10.943 1.00 97.25 373 THR A CA 1
ATOM 2949 C C . THR A 1 373 ? -15.248 -12.692 -10.962 1.00 97.25 373 THR A C 1
ATOM 2951 O O . THR A 1 373 ? -15.704 -13.457 -10.114 1.00 97.25 373 THR A O 1
ATOM 2954 N N . GLU A 1 374 ? -15.980 -12.191 -11.955 1.00 98.06 374 GLU A N 1
ATOM 2955 C CA . GLU A 1 374 ? -17.386 -12.547 -12.173 1.00 98.06 374 GLU A CA 1
ATOM 2956 C C . GLU A 1 374 ? -17.552 -14.067 -12.321 1.00 98.06 374 GLU A C 1
ATOM 2958 O O . GLU A 1 374 ? -18.379 -14.676 -11.646 1.00 98.06 374 GLU A O 1
ATOM 2963 N N . GLY A 1 375 ? -16.695 -14.712 -13.120 1.00 98.00 375 GLY A N 1
ATOM 2964 C CA . GLY A 1 375 ? -16.730 -16.160 -13.332 1.00 98.00 375 GLY A CA 1
ATOM 2965 C C . GLY A 1 375 ? -16.355 -16.993 -12.102 1.00 98.00 375 GLY A C 1
ATOM 2966 O O . GLY A 1 375 ? -16.924 -18.064 -11.896 1.00 98.00 375 GLY A O 1
ATOM 2967 N N . LEU A 1 376 ? -15.408 -16.530 -11.279 1.00 97.19 376 LEU A N 1
ATOM 2968 C CA . LEU A 1 376 ? -14.967 -17.263 -10.086 1.00 97.19 376 LEU A CA 1
ATOM 2969 C C . LEU A 1 376 ? -15.912 -17.105 -8.894 1.00 97.19 376 LEU A C 1
ATOM 2971 O O . LEU A 1 376 ? -16.066 -18.054 -8.126 1.00 97.19 376 LEU A O 1
ATOM 2975 N N . PHE A 1 377 ? -16.507 -15.925 -8.719 1.00 96.31 377 PHE A N 1
ATOM 2976 C CA . PHE A 1 377 ? -17.299 -15.602 -7.531 1.00 96.31 377 PHE A CA 1
ATOM 2977 C C . PHE A 1 377 ? -18.800 -15.468 -7.802 1.00 96.31 377 PHE A C 1
ATOM 2979 O O . PHE A 1 377 ? -19.560 -15.320 -6.852 1.00 96.31 377 PHE A O 1
ATOM 2986 N N . GLY A 1 378 ? -19.241 -15.533 -9.062 1.00 97.38 378 GLY A N 1
ATOM 2987 C CA . GLY A 1 378 ? -20.652 -15.364 -9.420 1.00 97.38 378 GLY A CA 1
ATOM 2988 C C . GLY A 1 378 ? -21.182 -13.953 -9.153 1.00 97.38 378 GLY A C 1
ATOM 2989 O O . GLY A 1 378 ? -22.382 -13.778 -8.959 1.00 97.38 378 GLY A O 1
ATOM 2990 N N . VAL A 1 379 ? -20.286 -12.965 -9.105 1.00 98.06 379 VAL A N 1
ATOM 2991 C CA . VAL A 1 379 ? -20.622 -11.548 -8.925 1.00 98.06 379 VAL A CA 1
ATOM 2992 C C . VAL A 1 379 ? -20.823 -10.868 -10.274 1.00 98.06 379 VAL A C 1
ATOM 2994 O O . VAL A 1 379 ? -20.377 -11.369 -11.302 1.00 98.06 379 VAL A O 1
ATOM 2997 N N . GLU A 1 380 ? -21.455 -9.704 -10.256 1.00 98.44 380 GLU A N 1
ATOM 2998 C CA . GLU A 1 380 ? -21.598 -8.818 -11.405 1.00 98.44 380 GLU A CA 1
ATOM 2999 C C . GLU A 1 380 ? -20.885 -7.499 -11.118 1.00 98.44 380 GLU A C 1
ATOM 3001 O O . GLU A 1 380 ? -21.085 -6.902 -10.057 1.00 98.44 380 GLU A O 1
ATOM 3006 N N . ILE A 1 381 ? -20.055 -7.040 -12.053 1.00 98.62 381 ILE A N 1
ATOM 3007 C CA . ILE A 1 381 ? -19.309 -5.792 -11.911 1.00 98.62 381 ILE A CA 1
ATOM 3008 C C . ILE A 1 381 ? -19.814 -4.789 -12.945 1.00 98.62 381 ILE A C 1
ATOM 3010 O O . ILE A 1 381 ? -19.780 -5.033 -14.149 1.00 98.62 381 ILE A O 1
ATOM 3014 N N . ARG A 1 382 ? -20.267 -3.627 -12.472 1.00 98.00 382 ARG A N 1
ATOM 3015 C CA . ARG A 1 382 ? -20.850 -2.572 -13.312 1.00 98.00 382 ARG A CA 1
ATOM 3016 C C . ARG A 1 382 ? -20.077 -1.266 -13.164 1.00 98.00 382 ARG A C 1
ATOM 3018 O O . ARG A 1 382 ? -19.626 -0.976 -12.058 1.00 98.00 382 ARG A O 1
ATOM 3025 N N . PRO A 1 383 ? -19.954 -0.447 -14.222 1.00 98.12 383 PRO A N 1
ATOM 3026 C CA . PRO A 1 383 ? -19.452 0.915 -14.087 1.00 98.12 383 PRO A CA 1
ATOM 3027 C C . PRO A 1 383 ? -20.283 1.720 -13.083 1.00 98.12 383 PRO A C 1
ATOM 3029 O O . PRO A 1 383 ? -21.514 1.685 -13.113 1.00 98.12 383 PRO A O 1
ATOM 3032 N N . TRP A 1 384 ? -19.604 2.471 -12.223 1.00 97.62 384 TRP A N 1
ATOM 3033 C CA . TRP A 1 384 ? -20.215 3.348 -11.233 1.00 97.62 384 TRP A CA 1
ATOM 3034 C C . TRP A 1 384 ? -20.065 4.802 -11.672 1.00 97.62 384 TRP A C 1
ATOM 3036 O O . TRP A 1 384 ? -18.959 5.331 -11.724 1.00 97.62 384 TRP A O 1
ATOM 3046 N N . GLN A 1 385 ? -21.177 5.467 -11.981 1.00 95.00 385 GLN A N 1
ATOM 3047 C CA . GLN A 1 385 ? -21.154 6.896 -12.291 1.00 95.00 385 GLN A CA 1
ATOM 3048 C C . GLN A 1 385 ? -21.065 7.698 -10.990 1.00 95.00 385 GLN A C 1
ATOM 3050 O O . GLN A 1 385 ? -22.051 7.848 -10.270 1.00 95.00 385 GLN A O 1
ATOM 3055 N N . THR A 1 386 ? -19.861 8.169 -10.673 1.00 95.06 386 THR A N 1
ATOM 3056 C CA . THR A 1 386 ? -19.533 8.872 -9.427 1.00 95.06 386 THR A CA 1
ATOM 3057 C C . THR A 1 386 ? -18.409 9.884 -9.665 1.00 95.06 386 THR A C 1
ATOM 3059 O O . THR A 1 386 ? -17.637 9.713 -10.611 1.00 95.06 386 THR A O 1
ATOM 3062 N N . PRO A 1 387 ? -18.272 10.930 -8.829 1.00 94.56 387 PRO A N 1
ATOM 3063 C CA . PRO A 1 387 ? -17.098 11.795 -8.862 1.00 94.56 387 PRO A CA 1
ATOM 3064 C C . PRO A 1 387 ? -15.788 11.019 -8.663 1.00 94.56 387 PRO A C 1
ATOM 3066 O O . PRO A 1 387 ? -15.734 10.056 -7.896 1.00 94.56 387 PRO A O 1
ATOM 3069 N N . VAL A 1 388 ? -14.730 11.479 -9.330 1.00 94.44 388 VAL A N 1
ATOM 3070 C CA . VAL A 1 388 ? -13.377 10.904 -9.289 1.00 94.44 388 VAL A CA 1
ATOM 3071 C C . VAL A 1 388 ? -12.317 12.007 -9.196 1.00 94.44 388 VAL A C 1
ATOM 3073 O O . VAL A 1 388 ? -12.539 13.127 -9.661 1.00 94.44 388 VAL A O 1
ATOM 3076 N N . TRP A 1 389 ? -11.154 11.716 -8.602 1.00 92.81 389 TRP A N 1
ATOM 3077 C CA . TRP A 1 389 ? -10.097 12.725 -8.379 1.00 92.81 389 TRP A CA 1
ATOM 3078 C C . TRP A 1 389 ? -9.301 13.066 -9.633 1.00 92.81 389 TRP A C 1
ATOM 3080 O O . TRP A 1 389 ? -8.677 14.123 -9.692 1.00 92.81 389 TRP A O 1
ATOM 3090 N N . ASP A 1 390 ? -9.312 12.183 -10.625 1.00 92.81 390 ASP A N 1
ATOM 3091 C CA . ASP A 1 390 ? -8.653 12.381 -11.906 1.00 92.81 390 ASP A CA 1
ATOM 3092 C C . ASP A 1 390 ? -9.489 11.735 -13.016 1.00 92.81 390 ASP A C 1
ATOM 3094 O O . ASP A 1 390 ? -10.128 10.705 -12.810 1.00 92.81 390 ASP A O 1
ATOM 3098 N N . ARG A 1 391 ? -9.481 12.334 -14.210 1.00 92.44 391 ARG A N 1
ATOM 3099 C CA . ARG A 1 391 ? -10.253 11.864 -15.375 1.00 92.44 391 ARG A CA 1
ATOM 3100 C C . ARG A 1 391 ? -9.889 10.452 -15.843 1.00 92.44 391 ARG A C 1
ATOM 3102 O O . ARG A 1 391 ? -10.653 9.849 -16.585 1.00 92.44 391 ARG A O 1
ATOM 3109 N N . SER A 1 392 ? -8.699 9.970 -15.487 1.00 92.44 392 SER A N 1
ATOM 3110 C CA . SER A 1 392 ? -8.228 8.622 -15.812 1.00 92.44 392 SER A CA 1
ATOM 3111 C C . SER A 1 392 ? -8.714 7.559 -14.827 1.00 92.44 392 SER A C 1
ATOM 3113 O O . SER A 1 392 ? -8.510 6.373 -15.076 1.00 92.44 392 SER A O 1
ATOM 3115 N N . VAL A 1 393 ? -9.343 7.966 -13.720 1.00 95.94 393 VAL A N 1
ATOM 3116 C CA . VAL A 1 393 ? -9.839 7.048 -12.696 1.00 95.94 393 VAL A CA 1
ATOM 3117 C C . VAL A 1 393 ? -11.151 6.432 -13.149 1.00 95.94 393 VAL A C 1
ATOM 3119 O O . VAL A 1 393 ? -12.099 7.126 -13.513 1.00 95.94 393 VAL A O 1
ATOM 3122 N N . GLU A 1 394 ? -11.215 5.112 -13.068 1.00 97.06 394 GLU A N 1
ATOM 3123 C CA . GLU A 1 394 ? -12.422 4.343 -13.346 1.00 97.06 394 GLU A CA 1
ATOM 3124 C C . GLU A 1 394 ? -13.087 3.925 -12.035 1.00 97.06 394 GLU A C 1
ATOM 3126 O O . GLU A 1 394 ? -12.402 3.650 -11.050 1.00 97.06 394 GLU A O 1
ATOM 3131 N N . ALA A 1 395 ? -14.414 3.837 -12.013 1.00 98.19 395 ALA A N 1
ATOM 3132 C CA . ALA A 1 395 ? -15.174 3.465 -10.826 1.00 98.19 395 ALA A CA 1
ATOM 3133 C C . ALA A 1 395 ? -16.167 2.346 -11.143 1.00 98.19 395 ALA A C 1
ATOM 3135 O O . ALA A 1 395 ? -16.781 2.328 -12.212 1.00 98.19 395 ALA A O 1
ATOM 3136 N N . TYR A 1 396 ? -16.334 1.424 -10.198 1.00 98.69 396 TYR A N 1
ATOM 3137 C CA . TYR A 1 396 ? -17.142 0.224 -10.363 1.00 98.69 396 TYR A CA 1
ATOM 3138 C C . TYR A 1 396 ? -17.933 -0.115 -9.094 1.00 98.69 396 TYR A C 1
ATOM 3140 O O . TYR A 1 396 ? -17.496 0.133 -7.967 1.00 98.69 396 TYR A O 1
ATOM 3148 N N . GLU A 1 397 ? -19.091 -0.735 -9.291 1.00 98.44 397 GLU A N 1
ATOM 3149 C CA . GLU A 1 397 ? -19.892 -1.389 -8.261 1.00 98.44 397 GLU A CA 1
ATOM 3150 C C . GLU A 1 397 ? -19.851 -2.908 -8.470 1.00 98.44 397 GLU A C 1
ATOM 3152 O O . GLU A 1 397 ? -19.835 -3.386 -9.605 1.00 98.44 397 GLU A O 1
ATOM 3157 N N . MET A 1 398 ? -19.857 -3.668 -7.376 1.00 98.19 398 MET A N 1
ATOM 3158 C CA . MET A 1 398 ? -19.906 -5.129 -7.386 1.00 98.19 398 MET A CA 1
ATOM 3159 C C . MET A 1 398 ? -21.189 -5.622 -6.723 1.00 98.19 398 MET A C 1
ATOM 3161 O O . MET A 1 398 ? -21.482 -5.261 -5.580 1.00 98.19 398 MET A O 1
ATOM 3165 N N . PHE A 1 399 ? -21.920 -6.485 -7.421 1.00 98.06 399 PHE A N 1
ATOM 3166 C CA . PHE A 1 399 ? -23.179 -7.068 -6.978 1.00 98.06 399 PHE A CA 1
ATOM 3167 C C . PHE A 1 399 ? -23.065 -8.585 -6.822 1.00 98.06 399 PHE A C 1
ATOM 3169 O O . PHE A 1 399 ? -22.461 -9.260 -7.647 1.00 98.06 399 PHE A O 1
ATOM 3176 N N . ASP A 1 400 ? -23.700 -9.128 -5.791 1.00 96.19 400 ASP A N 1
ATOM 3177 C CA . ASP A 1 400 ? -23.896 -10.563 -5.580 1.00 96.19 400 ASP A CA 1
ATOM 3178 C C . ASP A 1 400 ? -25.403 -10.829 -5.527 1.00 96.19 400 ASP A C 1
ATOM 3180 O O . ASP A 1 400 ? -26.101 -10.291 -4.664 1.00 96.19 400 ASP A O 1
ATOM 3184 N N . ASN A 1 401 ? -25.921 -11.603 -6.486 1.00 95.44 401 ASN A N 1
ATOM 3185 C CA . ASN A 1 401 ? -27.353 -11.891 -6.626 1.00 95.44 401 ASN A CA 1
ATOM 3186 C C . ASN A 1 401 ? -28.239 -10.624 -6.591 1.00 95.44 401 ASN A C 1
ATOM 3188 O O . ASN A 1 401 ? -29.277 -10.579 -5.932 1.00 95.44 401 ASN A O 1
ATOM 3192 N N . GLY A 1 402 ? -27.800 -9.564 -7.278 1.00 95.75 402 GLY A N 1
ATOM 3193 C CA . GLY A 1 402 ? -28.495 -8.272 -7.342 1.00 95.75 402 GLY A CA 1
ATOM 3194 C C . GLY A 1 402 ? -28.314 -7.369 -6.115 1.00 95.75 402 GLY A C 1
ATOM 3195 O O . GLY A 1 402 ? -28.740 -6.216 -6.147 1.00 95.75 402 GLY A O 1
ATOM 3196 N N . ARG A 1 403 ? -27.650 -7.836 -5.051 1.00 94.94 403 ARG A N 1
ATOM 3197 C CA . ARG A 1 403 ? -27.317 -7.027 -3.871 1.00 94.94 403 ARG A CA 1
ATOM 3198 C C . ARG A 1 403 ? -25.958 -6.361 -4.053 1.00 94.94 403 ARG A C 1
ATOM 3200 O O . ARG A 1 403 ? -24.979 -7.048 -4.318 1.00 94.94 403 ARG A O 1
ATOM 3207 N N . LEU A 1 404 ? -25.876 -5.049 -3.844 1.00 96.25 404 LEU A N 1
ATOM 3208 C CA . LEU A 1 404 ? -24.602 -4.326 -3.823 1.00 96.25 404 LEU A CA 1
ATOM 3209 C C . LEU A 1 404 ? -23.734 -4.822 -2.653 1.00 96.25 404 LEU A C 1
ATOM 3211 O O . LEU A 1 404 ? -24.152 -4.741 -1.495 1.00 96.25 404 LEU A O 1
ATOM 3215 N N . ILE A 1 405 ? -22.536 -5.326 -2.951 1.00 95.69 405 ILE A N 1
ATOM 3216 C CA . ILE A 1 405 ? -21.593 -5.848 -1.949 1.00 95.69 405 ILE A CA 1
ATOM 3217 C C . ILE A 1 405 ? -20.305 -5.045 -1.831 1.00 95.69 405 ILE A C 1
ATOM 3219 O O . ILE A 1 405 ? -19.595 -5.220 -0.846 1.00 95.69 405 ILE A O 1
ATOM 3223 N N . GLY A 1 406 ? -20.005 -4.161 -2.780 1.00 96.31 406 GLY A N 1
ATOM 3224 C CA . GLY A 1 406 ? -18.825 -3.312 -2.704 1.00 96.31 406 GLY A CA 1
ATOM 3225 C C . GLY A 1 406 ? -18.742 -2.301 -3.831 1.00 96.31 406 GLY A C 1
ATOM 3226 O O . GLY A 1 406 ? -19.412 -2.424 -4.856 1.00 96.31 406 GLY A O 1
ATOM 3227 N N . ARG A 1 407 ? -17.889 -1.304 -3.628 1.00 97.94 407 ARG A N 1
ATOM 3228 C CA . ARG A 1 407 ? -17.527 -0.296 -4.622 1.00 97.94 407 ARG A CA 1
ATOM 3229 C C . ARG A 1 407 ? -16.020 -0.168 -4.692 1.00 97.94 407 ARG A C 1
ATOM 3231 O O . ARG A 1 407 ? -15.336 -0.369 -3.686 1.00 97.94 407 ARG A O 1
ATOM 3238 N N . PHE A 1 408 ? -15.495 0.185 -5.855 1.00 97.94 408 PHE A N 1
ATOM 3239 C CA . PHE A 1 408 ? -14.066 0.409 -5.981 1.00 97.94 408 PHE A CA 1
ATOM 3240 C C . PHE A 1 408 ? -13.669 1.345 -7.117 1.00 97.94 408 PHE A C 1
ATOM 3242 O O . PHE A 1 408 ? -14.398 1.498 -8.094 1.00 97.94 408 PHE A O 1
ATOM 3249 N N . TYR A 1 409 ? -12.481 1.931 -6.974 1.00 98.38 409 TYR A N 1
ATOM 3250 C CA . TYR A 1 409 ? -11.826 2.762 -7.981 1.00 98.38 409 TYR A CA 1
ATOM 3251 C C . TYR A 1 409 ? -10.561 2.097 -8.531 1.00 98.38 409 TYR A C 1
ATOM 3253 O O . TYR A 1 409 ? -9.824 1.447 -7.785 1.00 98.38 409 TYR A O 1
ATOM 3261 N N . PHE A 1 410 ? -10.272 2.328 -9.809 1.00 97.81 410 PHE A N 1
ATOM 3262 C CA . PHE A 1 410 ? -8.979 2.072 -10.435 1.00 97.81 410 PHE A CA 1
ATOM 3263 C C . PHE A 1 410 ? -8.320 3.393 -10.815 1.00 97.81 410 PHE A C 1
ATOM 3265 O O . PHE A 1 410 ? -8.746 4.065 -11.748 1.00 97.81 410 PHE A O 1
ATOM 3272 N N . ASP A 1 411 ? -7.254 3.743 -10.105 1.00 96.50 411 ASP A N 1
ATOM 3273 C CA . ASP A 1 411 ? -6.326 4.802 -10.472 1.00 96.50 411 ASP A CA 1
ATOM 3274 C C . ASP A 1 411 ? -5.047 4.156 -11.023 1.00 96.50 411 ASP A C 1
ATOM 3276 O O . ASP A 1 411 ? -4.052 3.965 -10.316 1.00 96.50 411 ASP A O 1
ATOM 3280 N N . SER A 1 412 ? -5.104 3.750 -12.290 1.00 94.75 412 SER A N 1
ATOM 3281 C CA . SER A 1 412 ? -4.151 2.795 -12.864 1.00 94.75 412 SER A CA 1
ATOM 3282 C C . SER A 1 412 ? -2.905 3.418 -13.478 1.00 94.75 412 SER A C 1
ATOM 3284 O O . SER A 1 412 ? -1.919 2.710 -13.639 1.00 94.75 412 SER A O 1
ATOM 3286 N N . HIS A 1 413 ? -2.924 4.704 -13.831 1.00 92.06 413 HIS A N 1
ATOM 3287 C CA . HIS A 1 413 ? -1.902 5.295 -14.702 1.00 92.06 413 HIS A CA 1
ATOM 3288 C C . HIS A 1 413 ? -0.975 6.275 -13.972 1.00 92.06 413 HIS A C 1
ATOM 3290 O O . HIS A 1 413 ? -1.421 6.959 -13.043 1.00 92.06 413 HIS A O 1
ATOM 3296 N N . PRO A 1 414 ? 0.309 6.364 -14.364 1.00 88.56 414 PRO A N 1
ATOM 3297 C CA . PRO A 1 414 ? 1.241 7.307 -13.761 1.00 88.56 414 PRO A CA 1
ATOM 3298 C C . PRO A 1 414 ? 0.873 8.751 -14.107 1.00 88.56 414 PRO A C 1
ATOM 3300 O O . PRO A 1 414 ? 0.420 9.053 -15.211 1.00 88.56 414 PRO A O 1
ATOM 3303 N N . ARG A 1 415 ? 1.107 9.660 -13.159 1.00 87.38 415 ARG A N 1
ATOM 3304 C CA . ARG A 1 415 ? 1.045 11.113 -13.368 1.00 87.38 415 ARG A CA 1
ATOM 3305 C C . ARG A 1 415 ? 1.946 11.833 -12.357 1.00 87.38 415 ARG A C 1
ATOM 3307 O O . ARG A 1 415 ? 2.194 11.276 -11.284 1.00 87.38 415 ARG A O 1
ATOM 3314 N N . PRO A 1 416 ? 2.421 13.057 -12.653 1.00 81.94 416 PRO A N 1
ATOM 3315 C CA . PRO A 1 416 ? 3.251 13.822 -11.726 1.00 81.94 416 PRO A CA 1
ATOM 3316 C C . PRO A 1 416 ? 2.622 13.944 -10.333 1.00 81.94 416 PRO A C 1
ATOM 3318 O O . PRO A 1 416 ? 1.438 14.243 -10.200 1.00 81.94 416 PRO A O 1
ATOM 3321 N N . GLY A 1 417 ? 3.426 13.707 -9.295 1.00 79.31 417 GLY A N 1
ATOM 3322 C CA . GLY A 1 417 ? 3.010 13.830 -7.896 1.00 79.31 417 GLY A CA 1
ATOM 3323 C C . GLY A 1 417 ? 2.181 12.667 -7.340 1.00 79.31 417 GLY A C 1
ATOM 3324 O O . GLY A 1 417 ? 1.971 12.625 -6.131 1.00 79.31 417 GLY A O 1
ATOM 3325 N N . LYS A 1 418 ? 1.747 11.711 -8.173 1.00 87.69 418 LYS A N 1
ATOM 3326 C CA . LYS A 1 418 ? 1.071 10.491 -7.713 1.00 87.69 418 LYS A CA 1
ATOM 3327 C C . LYS A 1 418 ? 2.067 9.525 -7.067 1.00 87.69 418 LYS A C 1
ATOM 3329 O O . LYS A 1 418 ? 3.207 9.396 -7.512 1.00 87.69 418 LYS A O 1
ATOM 3334 N N . TYR A 1 419 ? 1.609 8.798 -6.053 1.00 85.19 419 TYR A N 1
ATOM 3335 C CA . TYR A 1 419 ? 2.309 7.656 -5.477 1.00 85.19 419 TYR A CA 1
ATOM 3336 C C . TYR A 1 419 ? 2.767 6.673 -6.563 1.00 85.19 419 TYR A C 1
ATOM 3338 O O . TYR A 1 419 ? 1.971 6.208 -7.382 1.00 85.19 419 TYR A O 1
ATOM 3346 N N . SER A 1 420 ? 4.066 6.373 -6.573 1.00 82.44 420 SER A N 1
ATOM 3347 C CA . SER A 1 420 ? 4.706 5.659 -7.681 1.00 82.44 420 SER A CA 1
ATOM 3348 C C . SER A 1 420 ? 4.637 4.136 -7.567 1.00 82.44 420 SER A C 1
ATOM 3350 O O . SER A 1 420 ? 4.923 3.463 -8.548 1.00 82.44 420 SER A O 1
ATOM 3352 N N . HIS A 1 421 ? 4.214 3.564 -6.437 1.00 83.88 421 HIS A N 1
ATOM 3353 C CA . HIS A 1 421 ? 4.043 2.110 -6.305 1.00 83.88 421 HIS A CA 1
ATOM 3354 C C . HIS A 1 421 ? 2.599 1.660 -6.574 1.00 83.88 421 HIS A C 1
ATOM 3356 O O . HIS A 1 421 ? 1.714 2.472 -6.840 1.00 83.88 421 HIS A O 1
ATOM 3362 N N . ALA A 1 422 ? 2.388 0.345 -6.534 1.00 88.25 422 ALA A N 1
ATOM 3363 C CA . ALA A 1 422 ? 1.075 -0.281 -6.568 1.00 88.25 422 ALA A CA 1
ATOM 3364 C C . ALA A 1 422 ? 0.576 -0.530 -5.132 1.00 88.25 422 ALA A C 1
ATOM 3366 O O . ALA A 1 422 ? 1.365 -0.944 -4.280 1.00 88.25 422 ALA A O 1
ATOM 3367 N N . ASN A 1 423 ? -0.689 -0.218 -4.846 1.00 88.44 423 ASN A N 1
ATOM 3368 C CA . ASN A 1 423 ? -1.316 -0.468 -3.547 1.00 88.44 423 ASN A CA 1
ATOM 3369 C C . ASN A 1 423 ? -2.854 -0.485 -3.643 1.00 88.44 423 ASN A C 1
ATOM 3371 O O . ASN A 1 423 ? -3.450 0.206 -4.475 1.00 88.44 423 ASN A O 1
ATOM 3375 N N . ALA A 1 424 ? -3.492 -1.187 -2.707 1.00 92.31 424 ALA A N 1
ATOM 3376 C CA . ALA A 1 424 ? -4.925 -1.182 -2.455 1.00 92.31 424 ALA A CA 1
ATOM 3377 C C . ALA A 1 424 ? -5.276 -0.473 -1.131 1.00 92.31 424 ALA A C 1
ATOM 3379 O O . ALA A 1 424 ? -4.896 -0.906 -0.039 1.00 92.31 424 ALA A O 1
ATOM 3380 N N . ILE A 1 425 ? -6.084 0.586 -1.213 1.00 93.00 425 ILE A N 1
ATOM 3381 C CA . ILE A 1 425 ? -6.581 1.355 -0.064 1.00 93.00 425 ILE A CA 1
ATOM 3382 C C . ILE A 1 425 ? -8.019 0.927 0.252 1.00 93.00 425 ILE A C 1
ATOM 3384 O O . ILE A 1 425 ? -8.882 0.949 -0.622 1.00 93.00 425 ILE A O 1
ATOM 3388 N N . SER A 1 426 ? -8.300 0.573 1.510 1.00 92.12 426 SER A N 1
ATOM 3389 C CA . SER A 1 426 ? -9.665 0.290 1.994 1.00 92.12 426 SER A CA 1
ATOM 3390 C C . SER A 1 426 ? -10.301 1.584 2.510 1.00 92.12 426 SER A C 1
ATOM 3392 O O . SER A 1 426 ? -10.189 1.916 3.681 1.00 92.12 426 SER A O 1
ATOM 3394 N N . LEU A 1 427 ? -10.902 2.370 1.619 1.00 93.38 427 LEU A N 1
ATOM 3395 C CA . LEU A 1 427 ? -11.438 3.703 1.927 1.00 93.38 427 LEU A CA 1
ATOM 3396 C C . LEU A 1 427 ? -12.590 3.674 2.937 1.00 93.38 427 LEU A C 1
ATOM 3398 O O . LEU A 1 427 ? -12.725 4.593 3.744 1.00 93.38 427 LEU A O 1
ATOM 3402 N N . ARG A 1 428 ? -13.429 2.637 2.870 1.00 93.00 428 ARG A N 1
ATOM 3403 C CA . ARG A 1 428 ? -14.448 2.330 3.875 1.00 93.00 428 ARG A CA 1
ATOM 3404 C C . ARG A 1 428 ? -14.452 0.839 4.124 1.00 93.00 428 ARG A C 1
ATOM 3406 O O . ARG A 1 428 ? -14.708 0.064 3.199 1.00 93.00 428 ARG A O 1
ATOM 3413 N N . ASP A 1 429 ? -14.227 0.449 5.367 1.00 89.69 429 ASP A N 1
ATOM 3414 C CA . ASP A 1 429 ? -14.376 -0.946 5.755 1.00 89.69 429 ASP A CA 1
ATOM 3415 C C . ASP A 1 429 ? -15.861 -1.320 5.844 1.00 89.69 429 ASP A C 1
ATOM 3417 O O . ASP A 1 429 ? -16.680 -0.605 6.437 1.00 89.69 429 ASP A O 1
ATOM 3421 N N . GLY A 1 430 ? -16.207 -2.449 5.223 1.00 88.56 430 GLY A N 1
ATOM 3422 C CA . GLY A 1 430 ? -17.577 -2.950 5.180 1.00 88.56 430 GLY A CA 1
ATOM 3423 C C . GLY A 1 430 ? -18.026 -3.525 6.521 1.00 88.56 430 GLY A C 1
ATOM 3424 O O . GLY A 1 430 ? -17.251 -4.162 7.232 1.00 88.56 430 GLY A O 1
ATOM 3425 N N . VAL A 1 431 ? -19.303 -3.331 6.837 1.00 89.56 431 VAL A N 1
ATOM 3426 C CA . VAL A 1 431 ? -19.963 -3.902 8.015 1.00 89.56 431 VAL A CA 1
ATOM 3427 C C . VAL A 1 431 ? -21.272 -4.523 7.557 1.00 89.56 431 VAL A C 1
ATOM 3429 O O . VAL A 1 431 ? -22.084 -3.862 6.901 1.00 89.56 431 VAL A O 1
ATOM 3432 N N . ALA A 1 432 ? -21.489 -5.792 7.899 1.00 87.69 432 ALA A N 1
ATOM 3433 C CA . ALA A 1 432 ? -22.626 -6.572 7.426 1.00 87.69 432 ALA A CA 1
ATOM 3434 C C . ALA A 1 432 ? -23.961 -5.852 7.677 1.00 87.69 432 ALA A C 1
ATOM 3436 O O . ALA A 1 432 ? -24.297 -5.513 8.810 1.00 87.69 432 ALA A O 1
ATOM 3437 N N . GLY A 1 433 ? -24.724 -5.623 6.603 1.00 85.19 433 GLY A N 1
ATOM 3438 C CA . GLY A 1 433 ? -26.043 -4.982 6.660 1.00 85.19 433 GLY A CA 1
ATOM 3439 C C . GLY A 1 433 ? -26.039 -3.488 7.007 1.00 85.19 433 GLY A C 1
ATOM 3440 O O . GLY A 1 433 ? -27.116 -2.925 7.171 1.00 85.19 433 GLY A O 1
ATOM 3441 N N . ARG A 1 434 ? -24.864 -2.851 7.117 1.00 87.81 434 ARG A N 1
ATOM 3442 C CA . ARG A 1 434 ? -24.724 -1.456 7.562 1.00 87.81 434 ARG A CA 1
ATOM 3443 C C . ARG A 1 434 ? -23.872 -0.611 6.614 1.00 87.81 434 ARG A C 1
ATOM 3445 O O . ARG A 1 434 ? -24.315 0.452 6.201 1.00 87.81 434 ARG A O 1
ATOM 3452 N N . VAL A 1 435 ? -22.685 -1.089 6.232 1.00 90.25 435 VAL A N 1
ATOM 3453 C CA . VAL A 1 435 ? -21.729 -0.335 5.402 1.00 90.25 435 VAL A CA 1
ATOM 3454 C C . VAL A 1 435 ? -21.304 -1.163 4.202 1.00 90.25 435 VAL A C 1
ATOM 3456 O O . VAL A 1 435 ? -20.772 -2.263 4.357 1.00 90.25 435 VAL A O 1
ATOM 3459 N N . VAL A 1 436 ? -21.496 -0.611 3.005 1.00 93.62 436 VAL A N 1
ATOM 3460 C CA . VAL A 1 436 ? -20.935 -1.174 1.773 1.00 93.62 436 VAL A CA 1
ATOM 3461 C C . VAL A 1 436 ? -19.443 -0.812 1.714 1.00 93.62 436 VAL A C 1
ATOM 3463 O O . VAL A 1 436 ? -19.126 0.378 1.770 1.00 93.62 436 VAL A O 1
ATOM 3466 N N . PRO A 1 437 ? -18.525 -1.791 1.609 1.00 94.94 437 PRO A N 1
ATOM 3467 C CA . PRO A 1 437 ? -17.095 -1.516 1.534 1.00 94.94 437 PRO A CA 1
ATOM 3468 C C . PRO A 1 437 ? -16.741 -0.709 0.281 1.00 94.94 437 PRO A C 1
ATOM 3470 O O . PRO A 1 437 ? -17.304 -0.926 -0.797 1.00 94.94 437 PRO A O 1
ATOM 3473 N N . LEU A 1 438 ? -15.769 0.192 0.427 1.00 96.12 438 LEU A N 1
ATOM 3474 C CA . LEU A 1 438 ? -15.221 1.014 -0.649 1.00 96.12 438 LEU A CA 1
ATOM 3475 C C . LEU A 1 438 ? -13.700 0.863 -0.685 1.00 96.12 438 LEU A C 1
ATOM 3477 O O . LEU A 1 438 ? -13.044 1.056 0.337 1.00 96.12 438 LEU A O 1
ATOM 3481 N N . ALA A 1 439 ? -13.136 0.571 -1.855 1.00 96.38 439 ALA A N 1
ATOM 3482 C CA . ALA A 1 439 ? -11.693 0.433 -2.044 1.00 96.38 439 ALA A CA 1
ATOM 3483 C C . ALA A 1 439 ? -11.165 1.277 -3.216 1.00 96.38 439 ALA A C 1
ATOM 3485 O O . ALA A 1 439 ? -11.920 1.704 -4.084 1.00 96.38 439 ALA A O 1
ATOM 3486 N N . ALA A 1 440 ? -9.858 1.508 -3.268 1.00 96.81 440 ALA A N 1
ATOM 3487 C CA . ALA A 1 440 ? -9.189 2.102 -4.422 1.00 96.81 440 ALA A CA 1
ATOM 3488 C C . ALA A 1 440 ? -7.880 1.369 -4.707 1.00 96.81 440 ALA A C 1
ATOM 3490 O O . ALA A 1 440 ? -7.117 1.105 -3.778 1.00 96.81 440 ALA A O 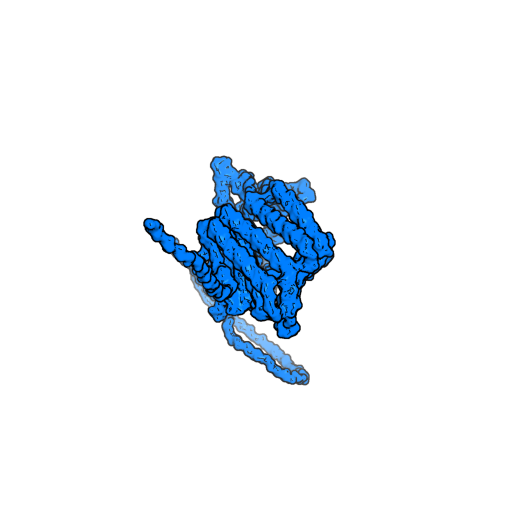1
ATOM 3491 N N . LEU A 1 441 ? -7.615 1.067 -5.977 1.00 96.75 441 LEU A N 1
ATOM 3492 C CA . LEU A 1 441 ? -6.290 0.652 -6.430 1.00 96.75 441 LEU A CA 1
ATOM 3493 C C . LEU A 1 441 ? -5.545 1.852 -6.984 1.00 96.75 441 LEU A C 1
ATOM 3495 O O . LEU A 1 441 ? -6.039 2.523 -7.886 1.00 96.75 441 LEU A O 1
ATOM 3499 N N . VAL A 1 442 ? -4.347 2.083 -6.465 1.00 95.12 442 VAL A N 1
ATOM 3500 C CA . VAL A 1 442 ? -3.409 3.086 -6.958 1.00 95.12 442 VAL A CA 1
ATOM 3501 C C . VAL A 1 442 ? -2.247 2.322 -7.575 1.00 95.12 442 VAL A C 1
ATOM 3503 O O . VAL A 1 442 ? -1.556 1.598 -6.871 1.00 95.12 442 VAL A O 1
ATOM 3506 N N . MET A 1 443 ? -2.067 2.426 -8.890 1.00 94.12 443 MET A N 1
ATOM 3507 C CA . MET A 1 443 ? -1.020 1.728 -9.650 1.00 94.12 443 MET A CA 1
ATOM 3508 C C . MET A 1 443 ? -0.389 2.654 -10.696 1.00 94.12 443 MET A C 1
ATOM 3510 O O . MET A 1 443 ? -0.846 3.777 -10.897 1.00 94.12 443 MET A O 1
ATOM 3514 N N . ASN A 1 444 ? 0.654 2.184 -11.383 1.00 92.06 444 ASN A N 1
ATOM 3515 C CA . ASN A 1 444 ? 1.395 2.960 -12.385 1.00 92.06 444 ASN A CA 1
ATOM 3516 C C . ASN A 1 444 ? 1.607 2.155 -13.678 1.00 92.06 444 ASN A C 1
ATOM 3518 O O . ASN A 1 444 ? 2.718 2.025 -14.182 1.00 92.06 444 ASN A O 1
ATOM 3522 N N . LEU A 1 445 ? 0.513 1.592 -14.188 1.00 91.88 445 LEU A N 1
ATOM 3523 C CA . LEU A 1 445 ? 0.446 0.802 -15.412 1.00 91.88 445 LEU A CA 1
ATOM 3524 C C . LEU A 1 445 ? 0.471 1.714 -16.653 1.00 91.88 445 LEU A C 1
ATOM 3526 O O . LEU A 1 445 ? -0.145 2.790 -16.626 1.00 91.88 445 LEU A O 1
ATOM 3530 N N . PRO A 1 446 ? 1.115 1.289 -17.757 1.00 87.88 446 PRO A N 1
ATOM 3531 C CA . PRO A 1 446 ? 1.125 2.033 -19.013 1.00 87.88 446 PRO A CA 1
ATOM 3532 C C . PRO A 1 446 ? -0.279 2.468 -19.454 1.00 87.88 446 PRO A C 1
ATOM 3534 O O . PRO A 1 446 ? -1.229 1.685 -19.429 1.00 87.88 446 PRO A O 1
ATOM 3537 N N . ALA A 1 447 ? -0.406 3.738 -19.835 1.00 82.94 447 ALA A N 1
ATOM 3538 C CA . ALA A 1 447 ? -1.653 4.314 -20.326 1.00 82.94 447 ALA A CA 1
ATOM 3539 C C . ALA A 1 447 ? -1.765 4.181 -21.847 1.00 82.94 447 ALA A C 1
ATOM 3541 O O . ALA A 1 447 ? -0.765 4.237 -22.558 1.00 82.94 447 ALA A O 1
ATOM 3542 N N . GLY A 1 448 ? -2.993 4.079 -22.353 1.00 79.06 448 GLY A N 1
ATOM 3543 C CA . GLY A 1 448 ? -3.274 3.982 -23.786 1.00 79.06 448 GLY A CA 1
ATOM 3544 C C . GLY A 1 448 ? -3.799 2.611 -24.208 1.00 79.06 448 GLY A C 1
ATOM 3545 O O . GLY A 1 448 ? -4.177 1.789 -23.379 1.00 79.06 448 GLY A O 1
ATOM 3546 N N . GLY A 1 449 ? -3.871 2.397 -25.523 1.00 76.19 449 GLY A N 1
ATOM 3547 C CA . GLY A 1 449 ? -4.326 1.137 -26.118 1.00 76.19 449 GLY A CA 1
ATOM 3548 C C . GLY A 1 449 ? -3.163 0.286 -26.628 1.00 76.19 449 GLY A C 1
ATOM 3549 O O . GLY A 1 449 ? -1.997 0.568 -26.359 1.00 76.19 449 GLY A O 1
ATOM 3550 N N . HIS A 1 450 ? -3.465 -0.710 -27.463 1.00 79.62 450 HIS A N 1
ATOM 3551 C CA . HIS A 1 450 ? -2.473 -1.639 -28.032 1.00 79.62 450 HIS A CA 1
ATOM 3552 C C . HIS A 1 450 ? -1.281 -0.968 -28.734 1.00 79.62 450 HIS A C 1
ATOM 3554 O O . HIS A 1 450 ? -0.210 -1.559 -28.827 1.00 79.62 450 HIS A O 1
ATOM 3560 N N . ALA A 1 451 ? -1.457 0.249 -29.253 1.00 72.94 451 ALA A N 1
ATOM 3561 C CA . ALA A 1 451 ? -0.412 0.968 -29.976 1.00 72.94 451 ALA A CA 1
ATOM 3562 C C . ALA A 1 451 ? 0.526 1.795 -29.076 1.00 72.94 451 ALA A C 1
ATOM 3564 O O . ALA A 1 451 ? 1.611 2.180 -29.526 1.00 72.94 451 ALA A O 1
ATOM 3565 N N . THR A 1 452 ? 0.105 2.121 -27.850 1.00 72.06 452 THR A N 1
ATOM 3566 C CA . THR A 1 452 ? 0.746 3.165 -27.028 1.00 72.06 452 THR A CA 1
ATOM 3567 C C . THR A 1 452 ? 0.909 2.818 -25.547 1.00 72.06 452 THR A C 1
ATOM 3569 O O . THR A 1 452 ? 1.642 3.526 -24.868 1.00 72.06 452 THR A O 1
ATOM 3572 N N . GLY A 1 453 ? 0.273 1.751 -25.052 1.00 77.06 453 GLY A N 1
ATOM 3573 C CA . GLY A 1 453 ? 0.215 1.428 -23.623 1.00 77.06 453 GLY A CA 1
ATOM 3574 C C . GLY A 1 453 ? 0.178 -0.070 -23.345 1.00 77.06 453 GLY A C 1
ATOM 3575 O O . GLY A 1 453 ? -0.767 -0.564 -22.732 1.00 77.06 453 GLY A O 1
ATOM 3576 N N . LEU A 1 454 ? 1.178 -0.808 -23.832 1.00 88.88 454 LEU A N 1
ATOM 3577 C CA . LEU A 1 454 ? 1.302 -2.242 -23.558 1.00 88.88 454 LEU A CA 1
ATOM 3578 C C . LEU A 1 454 ? 1.882 -2.469 -22.163 1.00 88.88 454 LEU A C 1
ATOM 3580 O O . LEU A 1 454 ? 2.880 -1.853 -21.804 1.00 88.88 454 LEU A O 1
ATOM 3584 N N . MET A 1 455 ? 1.316 -3.403 -21.413 1.00 90.69 455 MET A N 1
ATOM 3585 C CA . MET A 1 455 ? 1.788 -3.846 -20.103 1.00 90.69 455 MET A CA 1
ATOM 3586 C C . MET A 1 455 ? 2.848 -4.943 -20.236 1.00 90.69 455 MET A C 1
ATOM 3588 O O . MET A 1 455 ? 2.797 -5.778 -21.138 1.00 90.69 455 MET A O 1
ATOM 3592 N N . GLU A 1 456 ? 3.801 -4.977 -19.314 1.00 89.62 456 GLU A N 1
ATOM 3593 C CA . GLU A 1 456 ? 4.627 -6.160 -19.081 1.00 89.62 456 GLU A CA 1
ATOM 3594 C C . GLU A 1 456 ? 3.797 -7.313 -18.507 1.00 89.62 456 GLU A C 1
ATOM 3596 O O . GLU A 1 456 ? 2.759 -7.109 -17.884 1.00 89.62 456 GLU A O 1
ATOM 3601 N N . HIS A 1 457 ? 4.298 -8.545 -18.613 1.00 90.25 457 HIS A N 1
ATOM 3602 C CA . HIS A 1 457 ? 3.715 -9.652 -17.846 1.00 90.25 457 HIS A CA 1
ATOM 3603 C C . HIS A 1 457 ? 3.707 -9.352 -16.333 1.00 90.25 457 HIS A C 1
ATOM 3605 O O . HIS A 1 457 ? 2.727 -9.621 -15.645 1.00 90.25 457 HIS A O 1
ATOM 3611 N N . ASP A 1 458 ? 4.774 -8.738 -15.814 1.00 88.75 458 ASP A N 1
ATOM 3612 C CA . ASP A 1 458 ? 4.881 -8.398 -14.390 1.00 88.75 458 ASP A CA 1
ATOM 3613 C C . ASP A 1 458 ? 3.872 -7.311 -13.969 1.00 88.75 458 ASP A C 1
ATOM 3615 O O . ASP A 1 458 ? 3.398 -7.314 -12.832 1.00 88.75 458 ASP A O 1
ATOM 3619 N N . ASP A 1 459 ? 3.472 -6.432 -14.892 1.00 91.81 459 ASP A N 1
ATOM 3620 C CA . ASP A 1 459 ? 2.394 -5.462 -14.675 1.00 91.81 459 ASP A CA 1
ATOM 3621 C C . ASP A 1 459 ? 1.037 -6.174 -14.539 1.00 91.81 459 ASP A C 1
ATOM 3623 O O . ASP A 1 459 ? 0.221 -5.805 -13.694 1.00 91.81 459 ASP A O 1
ATOM 3627 N N . VAL A 1 460 ? 0.797 -7.225 -15.337 1.00 94.00 460 VAL A N 1
ATOM 3628 C CA . VAL A 1 460 ? -0.417 -8.060 -15.248 1.00 94.00 460 VAL A CA 1
ATOM 3629 C C . VAL A 1 460 ? -0.478 -8.769 -13.897 1.00 94.00 460 VAL A C 1
ATOM 3631 O O . VAL A 1 460 ? -1.502 -8.707 -13.215 1.00 94.00 460 VAL A O 1
ATOM 3634 N N . VAL A 1 461 ? 0.637 -9.374 -13.474 1.00 93.88 461 VAL A N 1
ATOM 3635 C CA . VAL A 1 461 ? 0.763 -10.016 -12.156 1.00 93.88 461 VAL A CA 1
ATOM 3636 C C . VAL A 1 461 ? 0.528 -9.004 -11.032 1.00 93.88 461 VAL A C 1
ATOM 3638 O O . VAL A 1 461 ? -0.184 -9.304 -10.074 1.00 93.88 461 VAL A O 1
ATOM 3641 N N . THR A 1 462 ? 1.079 -7.794 -11.156 1.00 91.69 462 THR A N 1
ATOM 3642 C CA . THR A 1 462 ? 0.887 -6.713 -10.178 1.00 91.69 462 THR A CA 1
ATOM 3643 C C . THR A 1 462 ? -0.577 -6.288 -10.100 1.00 91.69 462 THR A C 1
ATOM 3645 O O . THR A 1 462 ? -1.124 -6.190 -9.004 1.00 91.69 462 THR A O 1
ATOM 3648 N N . PHE A 1 463 ? -1.254 -6.103 -11.236 1.00 95.06 463 PHE A N 1
ATOM 3649 C CA . PHE A 1 463 ? -2.673 -5.748 -11.241 1.00 95.06 463 PHE A CA 1
ATOM 3650 C C . PHE A 1 463 ? -3.516 -6.841 -10.566 1.00 95.06 463 PHE A C 1
ATOM 3652 O O . PHE A 1 463 ? -4.335 -6.554 -9.696 1.00 95.06 463 PHE A O 1
ATOM 3659 N N . LEU A 1 464 ? -3.274 -8.113 -10.880 1.00 95.69 464 LEU A N 1
ATOM 3660 C CA . LEU A 1 464 ? -3.960 -9.225 -10.219 1.00 95.69 464 LEU A CA 1
ATOM 3661 C C . LEU A 1 464 ? -3.684 -9.298 -8.713 1.00 95.69 464 LEU A C 1
ATOM 3663 O O . LEU A 1 464 ? -4.606 -9.591 -7.948 1.00 95.69 464 LEU A O 1
ATOM 3667 N N . HIS A 1 465 ? -2.451 -9.013 -8.287 1.00 92.81 465 HIS A N 1
ATOM 3668 C CA . HIS A 1 465 ? -2.079 -8.943 -6.876 1.00 92.81 465 HIS A CA 1
ATOM 3669 C C . HIS A 1 465 ? -2.882 -7.867 -6.138 1.00 92.81 465 HIS A C 1
ATOM 3671 O O . HIS A 1 465 ? -3.561 -8.170 -5.156 1.00 92.81 465 HIS A O 1
ATOM 3677 N N . GLU A 1 466 ? -2.866 -6.631 -6.639 1.00 94.69 466 GLU A N 1
ATOM 3678 C CA . GLU A 1 466 ? -3.593 -5.523 -6.016 1.00 94.69 466 GLU A CA 1
ATOM 3679 C C . GLU A 1 466 ? -5.107 -5.731 -6.064 1.00 94.69 466 GLU A C 1
ATOM 3681 O O . GLU A 1 466 ? -5.817 -5.485 -5.085 1.00 94.69 466 GLU A O 1
ATOM 3686 N N . PHE A 1 467 ? -5.620 -6.269 -7.172 1.00 96.00 467 PHE A N 1
ATOM 3687 C CA . PHE A 1 467 ? -7.027 -6.628 -7.278 1.00 96.00 467 PHE A CA 1
ATOM 3688 C C . PHE A 1 467 ? -7.416 -7.711 -6.261 1.00 96.00 467 PHE A C 1
ATOM 3690 O O . PHE A 1 467 ? -8.522 -7.675 -5.727 1.00 96.00 467 PHE A O 1
ATOM 3697 N N . GLY A 1 468 ? -6.505 -8.624 -5.910 1.00 94.25 468 GLY A N 1
ATOM 3698 C CA . GLY A 1 468 ? -6.670 -9.565 -4.799 1.00 94.25 468 GLY A CA 1
ATOM 3699 C C . GLY A 1 468 ? -6.946 -8.873 -3.460 1.00 94.25 468 GLY A C 1
ATOM 3700 O O . GLY A 1 468 ? -7.933 -9.206 -2.795 1.00 94.25 468 GLY A O 1
ATOM 3701 N N . HIS A 1 469 ? -6.157 -7.851 -3.103 1.00 91.81 469 HIS A N 1
ATOM 3702 C CA . HIS A 1 469 ? -6.389 -7.049 -1.891 1.00 91.81 469 HIS A CA 1
ATOM 3703 C C . HIS A 1 469 ? -7.742 -6.340 -1.915 1.00 91.81 469 HIS A C 1
ATOM 3705 O O . HIS A 1 469 ? -8.449 -6.335 -0.909 1.00 91.81 469 HIS A O 1
ATOM 3711 N N . LEU A 1 470 ? -8.134 -5.782 -3.061 1.00 94.31 470 LEU A N 1
ATOM 3712 C CA . LEU A 1 470 ? -9.444 -5.149 -3.233 1.00 94.31 470 LEU A CA 1
ATOM 3713 C C . LEU A 1 470 ? -10.588 -6.146 -3.028 1.00 94.31 470 LEU A C 1
ATOM 3715 O O . LEU A 1 470 ? -11.538 -5.849 -2.303 1.00 94.31 470 LEU A O 1
ATOM 3719 N N . LEU A 1 471 ? -10.493 -7.345 -3.612 1.00 94.69 471 LEU A N 1
ATOM 3720 C CA . LEU A 1 471 ? -11.486 -8.399 -3.398 1.00 94.69 471 LEU A CA 1
ATOM 3721 C C . LEU A 1 471 ? -11.553 -8.815 -1.931 1.00 94.69 471 LEU A C 1
ATOM 3723 O O . LEU A 1 471 ? -12.644 -9.016 -1.399 1.00 94.69 471 LEU A O 1
ATOM 3727 N N . HIS A 1 472 ? -10.406 -8.907 -1.259 1.00 91.75 472 HIS A N 1
ATOM 3728 C CA . HIS A 1 472 ? -10.357 -9.186 0.169 1.00 91.75 472 HIS A CA 1
ATOM 3729 C C . HIS A 1 472 ? -11.068 -8.090 0.977 1.00 91.75 472 HIS A C 1
ATOM 3731 O O . HIS A 1 472 ? -11.832 -8.413 1.883 1.00 91.75 472 HIS A O 1
ATOM 3737 N N . THR A 1 473 ? -10.912 -6.812 0.627 1.00 90.81 473 THR A N 1
ATOM 3738 C CA . THR A 1 473 ? -11.668 -5.720 1.259 1.00 90.81 473 THR A CA 1
ATOM 3739 C C . THR A 1 473 ? -13.176 -5.862 1.039 1.00 90.81 473 THR A C 1
ATOM 3741 O O . THR A 1 473 ? -13.942 -5.747 1.995 1.00 90.81 473 THR A O 1
ATOM 3744 N N . ILE A 1 474 ? -13.617 -6.167 -0.187 1.00 93.50 474 ILE A N 1
ATOM 3745 C CA . ILE A 1 474 ? -15.047 -6.285 -0.517 1.00 93.50 474 ILE A CA 1
ATOM 3746 C C . ILE A 1 474 ? -15.687 -7.499 0.173 1.00 93.50 474 ILE A C 1
ATOM 3748 O O . ILE A 1 474 ? -16.637 -7.356 0.945 1.00 93.50 474 ILE A O 1
ATOM 3752 N N . PHE A 1 475 ? -15.153 -8.702 -0.047 1.00 93.06 475 PHE A N 1
ATOM 3753 C CA . PHE A 1 475 ? -15.712 -9.925 0.539 1.00 93.06 475 PHE A CA 1
ATOM 3754 C C . PHE A 1 475 ? -15.475 -10.004 2.053 1.00 93.06 475 PHE A C 1
ATOM 3756 O O . PHE A 1 475 ? -16.312 -10.524 2.792 1.00 93.06 475 PHE A O 1
ATOM 3763 N N . GLY A 1 476 ? -14.369 -9.437 2.538 1.00 89.62 476 GLY A N 1
ATOM 3764 C CA . GLY A 1 476 ? -14.078 -9.277 3.961 1.00 89.62 476 GLY A CA 1
ATOM 3765 C C . GLY A 1 476 ? -14.922 -8.200 4.646 1.00 89.62 476 GLY A C 1
ATOM 3766 O O . GLY A 1 476 ? -14.911 -8.127 5.869 1.00 89.62 476 GLY A O 1
ATOM 3767 N N . GLY A 1 477 ? -15.683 -7.392 3.902 1.00 86.56 477 GLY A N 1
ATOM 3768 C CA . GLY A 1 477 ? -16.594 -6.369 4.427 1.00 86.56 477 GLY A CA 1
ATOM 3769 C C . GLY A 1 477 ? -17.927 -6.906 4.964 1.00 86.56 477 GLY A C 1
ATOM 3770 O O . GLY A 1 477 ? -18.831 -6.132 5.258 1.00 86.56 477 GLY A O 1
ATOM 3771 N N . GLN A 1 478 ? -18.089 -8.227 5.075 1.00 83.69 478 GLN A N 1
ATOM 3772 C CA . GLN A 1 478 ? -19.307 -8.866 5.594 1.00 83.69 478 GLN A CA 1
ATOM 3773 C C . GLN A 1 478 ? -19.184 -9.243 7.087 1.00 83.69 478 GLN A C 1
ATOM 3775 O O . GLN A 1 478 ? -19.866 -10.153 7.557 1.00 83.69 478 GLN A O 1
ATOM 3780 N N . GLN A 1 479 ? -18.299 -8.578 7.839 1.00 88.50 479 GLN A N 1
ATOM 3781 C CA . GLN A 1 479 ? -18.110 -8.821 9.276 1.00 88.50 479 GLN A CA 1
ATOM 3782 C C . GLN A 1 479 ? -19.051 -7.965 10.129 1.00 88.50 479 GLN A C 1
ATOM 3784 O O . GLN A 1 479 ? -19.550 -6.931 9.689 1.00 88.50 479 GLN A O 1
ATOM 3789 N N . ARG A 1 480 ? -19.282 -8.395 11.376 1.00 88.81 480 ARG A N 1
ATOM 3790 C CA . ARG A 1 480 ? -20.083 -7.646 12.361 1.00 88.81 480 ARG A CA 1
ATOM 3791 C C . ARG A 1 480 ? -19.364 -6.400 12.882 1.00 88.81 480 ARG A C 1
ATOM 3793 O O . ARG A 1 480 ? -20.011 -5.386 13.111 1.00 88.81 480 ARG A O 1
ATOM 3800 N N . TRP A 1 481 ? -18.063 -6.522 13.126 1.00 90.44 481 TRP A N 1
ATOM 3801 C CA . TRP A 1 481 ? -17.229 -5.485 13.732 1.00 90.44 481 TRP A CA 1
ATOM 3802 C C . TRP A 1 481 ? -16.297 -4.907 12.683 1.00 90.44 481 TRP A C 1
ATOM 3804 O O . TRP A 1 481 ? -15.669 -5.679 11.949 1.00 90.44 481 TRP A O 1
ATOM 3814 N N . GLN A 1 482 ? -16.159 -3.582 12.641 1.00 86.31 482 GLN A N 1
ATOM 3815 C CA . GLN A 1 482 ? -15.226 -2.959 11.707 1.00 86.31 482 GLN A CA 1
ATOM 3816 C C . GLN A 1 482 ? -13.791 -3.408 11.995 1.00 86.31 482 GLN A C 1
ATOM 3818 O O . GLN A 1 482 ? -13.079 -3.762 11.060 1.00 86.31 482 GLN A O 1
ATOM 3823 N N . GLY A 1 483 ? -13.399 -3.539 13.268 1.00 80.69 483 GLY A N 1
ATOM 3824 C CA . GLY A 1 483 ? -12.056 -4.014 13.629 1.00 80.69 483 GLY A CA 1
ATOM 3825 C C . GLY A 1 483 ? -11.740 -5.456 13.189 1.00 80.69 483 GLY A C 1
ATOM 3826 O O . GLY A 1 483 ? -10.622 -5.940 13.376 1.00 80.69 483 GLY A O 1
ATOM 3827 N N . GLN A 1 484 ? -12.714 -6.171 12.614 1.00 83.81 484 GLN A N 1
ATOM 3828 C CA . GLN A 1 484 ? -12.538 -7.489 12.000 1.00 83.81 484 GLN A CA 1
ATOM 3829 C C . GLN A 1 484 ? -12.722 -7.486 10.479 1.00 83.81 484 GLN A C 1
ATOM 3831 O O . GLN A 1 484 ? -12.390 -8.486 9.841 1.00 83.81 484 GLN A O 1
ATOM 3836 N N . ALA A 1 485 ? -13.258 -6.408 9.908 1.00 80.00 485 ALA A N 1
ATOM 3837 C CA . ALA A 1 485 ? -13.521 -6.282 8.486 1.00 80.00 485 ALA A CA 1
ATOM 3838 C C . ALA A 1 485 ? -12.233 -6.103 7.667 1.00 80.00 485 ALA A C 1
ATOM 3840 O O . ALA A 1 485 ? -11.196 -5.654 8.164 1.00 80.00 485 ALA A O 1
ATOM 3841 N N . ALA A 1 486 ? -12.329 -6.466 6.384 1.00 64.81 486 ALA A N 1
ATOM 3842 C CA . ALA A 1 486 ? -11.308 -6.230 5.364 1.00 64.81 486 ALA A CA 1
ATOM 3843 C C . ALA A 1 486 ? -9.888 -6.650 5.809 1.00 64.81 486 ALA A C 1
ATOM 3845 O O . ALA A 1 486 ? -9.653 -7.763 6.285 1.00 64.81 486 ALA A O 1
ATOM 3846 N N . GLN A 1 487 ? -8.917 -5.749 5.660 1.00 52.56 487 GLN A N 1
ATOM 3847 C CA . GLN A 1 487 ? -7.521 -5.975 6.014 1.00 52.56 487 GLN A CA 1
ATOM 3848 C C . GLN A 1 487 ? -7.264 -5.927 7.539 1.00 52.56 487 GLN A C 1
ATOM 3850 O O . GLN A 1 487 ? -6.111 -5.937 7.951 1.00 52.56 487 GLN A O 1
ATOM 3855 N N . GLY A 1 488 ? -8.272 -5.939 8.422 1.00 47.19 488 GLY A N 1
ATOM 3856 C CA . GLY A 1 488 ? -8.091 -6.084 9.883 1.00 47.19 488 GLY A CA 1
ATOM 3857 C C . GLY A 1 488 ? -7.342 -7.366 10.307 1.00 47.19 488 GLY A C 1
ATOM 3858 O O . GLY A 1 488 ? -6.880 -7.510 11.439 1.00 47.19 488 GLY A O 1
ATOM 3859 N N . LEU A 1 489 ? -7.133 -8.298 9.368 1.00 44.44 489 LEU A N 1
ATOM 3860 C CA . LEU A 1 489 ? -6.231 -9.452 9.474 1.00 44.44 489 LEU A CA 1
ATOM 3861 C C . LEU A 1 489 ? -4.742 -9.135 9.193 1.00 44.44 489 LEU A C 1
ATOM 3863 O O . LEU A 1 489 ? -3.934 -10.072 9.190 1.00 44.44 489 LEU A O 1
ATOM 3867 N N . ARG A 1 490 ? -4.373 -7.852 9.006 1.00 44.25 490 ARG A N 1
ATOM 3868 C CA . ARG A 1 490 ? -3.031 -7.282 8.707 1.00 44.25 490 ARG A CA 1
ATOM 3869 C C . ARG A 1 490 ? -1.880 -7.881 9.519 1.00 44.25 490 ARG A C 1
ATOM 3871 O O . ARG A 1 490 ? -0.732 -7.831 9.094 1.00 44.25 490 ARG A O 1
ATOM 3878 N N . GLY A 1 491 ? -2.158 -8.488 10.673 1.00 35.53 491 GLY A N 1
ATOM 3879 C CA . GLY A 1 491 ? -1.145 -9.195 11.442 1.00 35.53 491 GLY A CA 1
ATOM 3880 C C . GLY A 1 491 ? -0.700 -10.545 10.860 1.00 35.53 491 GLY A C 1
ATOM 3881 O O . GLY A 1 491 ? 0.468 -10.901 10.951 1.00 35.53 491 GLY A O 1
ATOM 3882 N N . ARG A 1 492 ? -1.588 -11.349 10.264 1.00 36.16 492 ARG A N 1
ATOM 3883 C CA . ARG A 1 492 ? -1.298 -12.791 10.129 1.00 36.16 492 ARG A CA 1
ATOM 3884 C C . ARG A 1 492 ? -1.126 -13.325 8.712 1.00 36.16 492 ARG A C 1
ATOM 3886 O O . ARG A 1 492 ? -0.382 -14.286 8.561 1.00 36.16 492 ARG A O 1
ATOM 3893 N N . ARG A 1 493 ? -1.801 -12.791 7.686 1.00 38.56 493 ARG A N 1
ATOM 3894 C CA . ARG A 1 493 ? -1.901 -13.504 6.388 1.00 38.56 493 ARG A CA 1
ATOM 3895 C C . ARG A 1 493 ? -2.003 -12.623 5.141 1.00 38.56 493 ARG A C 1
ATOM 3897 O O . ARG A 1 493 ? -2.618 -13.040 4.168 1.00 38.56 493 ARG A O 1
ATOM 3904 N N . GLN A 1 494 ? -1.401 -11.435 5.119 1.00 38.22 494 GLN A N 1
ATOM 3905 C CA . GLN A 1 494 ? -1.561 -10.543 3.960 1.00 38.22 494 GLN A CA 1
ATOM 3906 C C . GLN A 1 494 ? -0.959 -11.090 2.651 1.00 38.22 494 GLN A C 1
ATOM 3908 O O . GLN A 1 494 ? -1.343 -10.632 1.594 1.00 38.22 494 GLN A O 1
ATOM 3913 N N . ARG A 1 495 ? -0.057 -12.086 2.685 1.00 35.44 495 ARG A N 1
ATOM 3914 C CA . ARG A 1 495 ? 0.578 -12.622 1.460 1.00 35.44 495 ARG A CA 1
ATOM 3915 C C . ARG A 1 495 ? 0.087 -13.999 1.000 1.00 35.44 495 ARG A C 1
ATOM 3917 O O . ARG A 1 495 ? 0.521 -14.461 -0.051 1.00 35.44 495 ARG A O 1
ATOM 3924 N N . GLN A 1 496 ? -0.765 -14.687 1.766 1.00 30.12 496 GLN A N 1
ATOM 3925 C CA . GLN A 1 496 ? -1.135 -16.085 1.474 1.00 30.12 496 GLN A CA 1
ATOM 3926 C C . GLN A 1 496 ? -2.253 -16.268 0.428 1.00 30.12 496 GLN A C 1
ATOM 3928 O O . GLN A 1 496 ? -2.120 -17.185 -0.381 1.00 30.12 496 GLN A O 1
ATOM 3933 N N . PRO A 1 497 ? -3.328 -15.453 0.388 1.00 30.44 497 PRO A N 1
ATOM 3934 C CA . PRO A 1 497 ? -4.354 -15.602 -0.648 1.00 30.44 497 PRO A CA 1
ATOM 3935 C C . PRO A 1 497 ? -3.828 -15.251 -2.049 1.00 30.44 497 PRO A C 1
ATOM 3937 O O . PRO A 1 497 ? -4.178 -15.919 -3.021 1.00 30.44 497 PRO A O 1
ATOM 3940 N N . ASP A 1 498 ? -2.941 -14.255 -2.141 1.00 37.06 498 ASP A N 1
ATOM 3941 C CA . ASP A 1 498 ? -2.578 -13.624 -3.419 1.00 37.06 498 ASP A CA 1
ATOM 3942 C C . ASP A 1 498 ? -1.470 -14.380 -4.162 1.00 37.06 498 ASP A C 1
ATOM 3944 O O . ASP A 1 498 ? -1.535 -14.562 -5.377 1.00 37.06 498 ASP A O 1
ATOM 3948 N N . SER A 1 499 ? -0.488 -14.922 -3.432 1.00 29.98 499 SER A N 1
ATOM 3949 C CA . SER A 1 499 ? 0.572 -15.760 -4.018 1.00 29.98 499 SER A CA 1
ATOM 3950 C C . SER A 1 499 ? 0.048 -17.121 -4.498 1.00 29.98 499 SER A C 1
ATOM 3952 O O . SER A 1 499 ? 0.503 -17.636 -5.519 1.00 29.98 499 SER A O 1
ATOM 3954 N N . ALA A 1 500 ? -0.979 -17.669 -3.838 1.00 28.58 500 ALA A N 1
ATOM 3955 C CA . ALA A 1 500 ? -1.663 -18.884 -4.281 1.00 28.58 500 ALA A CA 1
ATOM 3956 C C . ALA A 1 500 ? -2.515 -18.673 -5.550 1.00 28.58 500 ALA A C 1
ATOM 3958 O O . ALA A 1 500 ? -2.876 -19.653 -6.207 1.00 28.58 500 ALA A O 1
ATOM 3959 N N . ARG A 1 501 ? -2.847 -17.419 -5.898 1.00 32.66 501 ARG A N 1
ATOM 3960 C CA . ARG A 1 501 ? -3.599 -17.064 -7.111 1.00 32.66 501 ARG A CA 1
ATOM 3961 C C . ARG A 1 501 ? -2.665 -16.772 -8.287 1.00 32.66 501 ARG A C 1
ATOM 3963 O O . ARG A 1 501 ? -2.860 -17.374 -9.337 1.00 32.66 501 ARG A O 1
ATOM 3970 N N . ALA A 1 502 ? -1.589 -16.012 -8.063 1.00 29.31 502 ALA A N 1
ATOM 3971 C CA . ALA A 1 502 ? -0.513 -15.831 -9.046 1.00 29.31 502 ALA A CA 1
ATOM 3972 C C . ALA A 1 502 ? 0.147 -17.174 -9.438 1.00 29.31 502 ALA A C 1
ATOM 3974 O O . ALA A 1 502 ? 0.462 -17.413 -10.600 1.00 29.31 502 ALA A O 1
ATOM 3975 N N . GLY A 1 503 ? 0.272 -18.115 -8.492 1.00 24.59 503 GLY A N 1
ATOM 3976 C CA . GLY A 1 503 ? 0.755 -19.471 -8.776 1.00 24.59 503 GLY A CA 1
ATOM 3977 C C . GLY A 1 503 ? -0.164 -20.307 -9.683 1.00 24.59 503 GLY A C 1
ATOM 3978 O O . GLY A 1 503 ? 0.331 -21.164 -10.411 1.00 24.59 503 GLY A O 1
ATOM 3979 N N . ARG A 1 504 ? -1.484 -20.050 -9.695 1.00 28.59 504 ARG A N 1
ATOM 3980 C CA . ARG A 1 504 ? -2.442 -20.766 -10.565 1.00 28.59 504 ARG A CA 1
ATOM 3981 C C . ARG A 1 504 ? -2.439 -20.263 -12.006 1.00 28.59 504 ARG A C 1
ATOM 3983 O O . ARG A 1 504 ? -2.905 -20.978 -12.886 1.00 28.59 504 ARG A O 1
ATOM 3990 N N . GLU A 1 505 ? -1.909 -19.077 -12.283 1.00 34.19 505 GLU A N 1
ATOM 3991 C CA . GLU A 1 505 ? -1.843 -18.539 -13.649 1.00 34.19 505 GLU A CA 1
ATOM 3992 C C . GLU A 1 505 ? -0.752 -19.216 -14.481 1.00 34.19 505 GLU A C 1
ATOM 3994 O O . GLU A 1 505 ? -0.972 -19.497 -15.660 1.00 34.19 505 GLU A O 1
ATOM 3999 N N . ASN A 1 506 ? 0.334 -19.658 -13.836 1.00 30.59 506 ASN A N 1
ATOM 4000 C CA . ASN A 1 506 ? 1.287 -20.580 -14.459 1.00 30.59 506 ASN A CA 1
ATOM 4001 C C . ASN A 1 506 ? 0.647 -21.939 -14.819 1.00 30.59 506 ASN A C 1
ATOM 4003 O O . ASN A 1 506 ? 1.102 -22.595 -15.754 1.00 30.59 506 ASN A O 1
ATOM 4007 N N . GLU A 1 507 ? -0.438 -22.353 -14.147 1.00 26.56 507 GLU A N 1
ATOM 4008 C CA . GLU A 1 507 ? -1.206 -23.555 -14.512 1.00 26.56 507 GLU A CA 1
ATOM 4009 C C . GLU A 1 507 ? -2.293 -23.282 -15.574 1.00 26.56 507 GLU A C 1
ATOM 4011 O O . GLU A 1 507 ? -2.637 -24.180 -16.347 1.00 26.56 507 GLU A O 1
ATOM 4016 N N . GLN A 1 508 ? -2.813 -22.053 -15.691 1.00 28.58 508 GLN A N 1
ATOM 4017 C CA . GLN A 1 508 ? -3.852 -21.710 -16.679 1.00 28.58 508 GLN A CA 1
ATOM 4018 C C . GLN A 1 508 ? -3.335 -21.575 -18.119 1.00 28.58 508 GLN A C 1
ATOM 4020 O O . GLN A 1 508 ? -4.131 -21.695 -19.053 1.00 28.58 508 GLN A O 1
ATOM 4025 N N . GLY A 1 509 ? -2.016 -21.497 -18.335 1.00 27.28 509 GLY A N 1
ATOM 4026 C CA . GLY A 1 509 ? -1.412 -21.727 -19.657 1.00 27.28 509 GLY A CA 1
ATOM 4027 C C . GLY A 1 509 ? -1.781 -23.092 -20.274 1.00 27.28 509 GLY A C 1
ATOM 4028 O O . GLY A 1 509 ? -1.723 -23.267 -21.492 1.00 27.28 509 GLY A O 1
ATOM 4029 N N . ALA A 1 510 ? -2.248 -24.055 -19.467 1.00 25.75 510 ALA A N 1
ATOM 4030 C CA . ALA A 1 510 ? -2.744 -25.348 -19.938 1.00 25.75 510 ALA A CA 1
ATOM 4031 C C . ALA A 1 510 ? -4.181 -25.317 -20.511 1.00 25.75 510 ALA A C 1
ATOM 4033 O O . ALA A 1 510 ? -4.577 -26.268 -21.191 1.00 25.75 510 ALA A O 1
ATOM 4034 N N . LEU A 1 511 ? -4.962 -24.251 -20.284 1.00 26.42 511 LEU A N 1
ATOM 4035 C CA . LEU A 1 511 ? -6.344 -24.114 -20.782 1.00 26.42 511 LEU A CA 1
ATOM 4036 C C . LEU A 1 511 ? -6.441 -23.530 -22.202 1.00 26.42 511 LEU A C 1
ATOM 4038 O O . LEU A 1 511 ? -7.516 -23.568 -22.796 1.00 26.42 511 LEU A O 1
ATOM 4042 N N . LEU A 1 512 ? -5.323 -23.086 -22.787 1.00 27.91 512 LEU A N 1
ATOM 4043 C CA . LEU A 1 512 ? -5.232 -22.666 -24.194 1.00 27.91 512 LEU A CA 1
ATOM 4044 C C . LEU A 1 512 ? -4.919 -23.821 -25.168 1.00 27.91 512 LEU A C 1
ATOM 4046 O O . LEU A 1 512 ? -4.717 -23.591 -26.359 1.00 27.91 512 LEU A O 1
ATOM 4050 N N . ARG A 1 513 ? -4.903 -25.082 -24.710 1.00 24.83 513 ARG A N 1
ATOM 4051 C CA . ARG A 1 513 ? -4.763 -26.239 -25.611 1.00 24.83 513 ARG A CA 1
ATOM 4052 C C . ARG A 1 513 ? -6.123 -26.678 -26.172 1.00 24.83 513 ARG A C 1
ATOM 4054 O O . ARG A 1 513 ? -6.988 -27.076 -25.387 1.00 24.83 513 ARG A O 1
ATOM 4061 N N . PRO A 1 514 ? -6.311 -26.740 -27.505 1.00 24.78 514 PRO A N 1
ATOM 4062 C CA . PRO A 1 514 ? -7.449 -27.451 -28.069 1.00 24.78 514 PRO A CA 1
ATOM 4063 C C . PRO A 1 514 ? -7.340 -28.939 -27.704 1.00 24.78 514 PRO A C 1
ATOM 4065 O O . PRO A 1 514 ? -6.381 -29.629 -28.050 1.00 24.78 514 PRO A O 1
ATOM 4068 N N . ARG A 1 515 ? -8.321 -29.441 -26.946 1.00 24.84 515 ARG A N 1
ATOM 4069 C CA . ARG A 1 515 ? -8.424 -30.856 -26.568 1.00 24.84 515 ARG A CA 1
ATOM 4070 C C . ARG A 1 515 ? -8.863 -31.701 -27.765 1.00 24.84 515 ARG A C 1
ATOM 4072 O O . ARG A 1 515 ? -10.055 -31.823 -27.989 1.00 24.84 515 ARG A O 1
ATOM 4079 N N . HIS A 1 516 ? -7.914 -32.352 -28.432 1.00 29.62 516 HIS A N 1
ATOM 4080 C CA . HIS A 1 516 ? -8.000 -33.664 -29.105 1.00 29.62 516 HIS A CA 1
ATOM 4081 C C . HIS A 1 516 ? -6.537 -34.074 -29.390 1.00 29.62 516 HIS A C 1
ATOM 4083 O O . HIS A 1 516 ? -5.769 -33.230 -29.817 1.00 29.62 516 HIS A O 1
ATOM 4089 N N . GLY A 1 517 ? -5.982 -35.267 -29.198 1.00 25.97 517 GLY A N 1
ATOM 4090 C CA . GLY A 1 517 ? -6.392 -36.579 -28.725 1.00 25.97 517 GLY A CA 1
ATOM 4091 C C . GLY A 1 517 ? -5.296 -37.559 -29.198 1.00 25.97 517 GLY A C 1
ATOM 4092 O O . GLY A 1 517 ? -5.108 -37.688 -30.397 1.00 25.97 517 GLY A O 1
ATOM 4093 N N . ARG A 1 518 ? -4.627 -38.252 -28.259 1.00 27.03 518 ARG A N 1
ATOM 4094 C CA . ARG A 1 518 ? -3.703 -39.412 -28.411 1.00 27.03 518 ARG A CA 1
ATOM 4095 C C . ARG A 1 518 ? -2.286 -39.196 -28.997 1.00 27.03 518 ARG A C 1
ATOM 4097 O O . ARG A 1 518 ? -2.074 -38.501 -29.978 1.00 27.03 518 ARG A O 1
ATOM 4104 N N . HIS A 1 519 ? -1.329 -39.864 -28.342 1.00 27.75 519 HIS A N 1
ATOM 4105 C CA . HIS A 1 519 ? 0.113 -39.923 -28.609 1.00 27.75 519 HIS A CA 1
ATOM 4106 C C . HIS A 1 519 ? 0.497 -40.684 -29.894 1.00 27.75 519 HIS A C 1
ATOM 4108 O O . HIS A 1 519 ? -0.005 -41.783 -30.118 1.00 27.75 519 HIS A O 1
ATOM 4114 N N . ALA A 1 520 ? 1.492 -40.161 -30.624 1.00 24.19 520 ALA A N 1
ATOM 4115 C CA . ALA A 1 520 ? 2.507 -40.902 -31.394 1.00 24.19 520 ALA A CA 1
ATOM 4116 C C . ALA A 1 520 ? 3.760 -40.000 -31.588 1.00 24.19 520 ALA A C 1
ATOM 4118 O O . ALA A 1 520 ? 3.602 -38.776 -31.578 1.00 24.19 520 ALA A O 1
ATOM 4119 N N . PRO A 1 521 ? 4.994 -40.544 -31.686 1.00 27.28 521 PRO A N 1
ATOM 4120 C CA . PRO A 1 521 ? 6.229 -39.768 -31.539 1.00 27.28 521 PRO A CA 1
ATOM 4121 C C . PRO A 1 521 ? 6.658 -39.035 -32.820 1.00 27.28 521 PRO A C 1
ATOM 4123 O O . PRO A 1 521 ? 6.302 -39.406 -33.936 1.00 27.28 521 PRO A O 1
ATOM 4126 N N . ALA A 1 522 ? 7.446 -37.981 -32.612 1.00 26.88 522 ALA A N 1
ATOM 4127 C CA . ALA A 1 522 ? 7.888 -36.995 -33.590 1.00 26.88 522 ALA A CA 1
ATOM 4128 C C . ALA A 1 522 ? 8.752 -37.545 -34.742 1.00 26.88 522 ALA A C 1
ATOM 4130 O O . ALA A 1 522 ? 9.676 -38.324 -34.512 1.00 26.88 522 ALA A O 1
ATOM 4131 N N . ARG A 1 523 ? 8.532 -37.002 -35.950 1.00 22.83 523 ARG A N 1
ATOM 4132 C CA . ARG A 1 523 ? 9.555 -36.752 -36.986 1.00 22.83 523 ARG A CA 1
ATOM 4133 C C . ARG A 1 523 ? 9.207 -35.474 -37.781 1.00 22.83 523 ARG A C 1
ATOM 4135 O O . ARG A 1 523 ? 8.028 -35.134 -37.855 1.00 22.83 523 ARG A O 1
ATOM 4142 N N . PRO A 1 524 ? 10.208 -34.746 -38.316 1.00 29.64 524 PRO A N 1
ATOM 4143 C CA . PRO A 1 524 ? 10.082 -33.340 -38.700 1.00 29.64 524 PRO A CA 1
ATOM 4144 C C . PRO A 1 524 ? 9.730 -33.165 -40.185 1.00 29.64 524 PRO A C 1
ATOM 4146 O O . PRO A 1 524 ? 10.262 -33.884 -41.023 1.00 29.64 524 PRO A O 1
ATOM 4149 N N . LEU A 1 525 ? 8.901 -32.173 -40.515 1.00 23.20 525 LEU A N 1
ATOM 4150 C CA . LEU A 1 525 ? 8.739 -31.616 -41.869 1.00 23.20 525 LEU A CA 1
ATOM 4151 C C . LEU A 1 525 ? 8.482 -30.110 -41.707 1.00 23.20 525 LEU A C 1
ATOM 4153 O O . LEU A 1 525 ? 7.556 -29.713 -41.008 1.00 23.20 525 LEU A O 1
ATOM 4157 N N . GLN A 1 526 ? 9.469 -29.278 -42.039 1.00 24.62 526 GLN A N 1
ATOM 4158 C CA . GLN A 1 526 ? 9.645 -28.623 -43.344 1.00 24.62 526 GLN A CA 1
ATOM 4159 C C . GLN A 1 526 ? 8.530 -27.618 -43.661 1.00 24.62 526 GLN A C 1
ATOM 4161 O O . GLN A 1 526 ? 7.398 -27.973 -43.975 1.00 24.62 526 GLN A O 1
ATOM 4166 N N . CYS A 1 527 ? 8.919 -26.345 -43.573 1.00 21.59 527 CYS A N 1
ATOM 4167 C CA . CYS A 1 527 ? 8.200 -25.177 -44.055 1.00 21.59 527 CYS A CA 1
ATOM 4168 C C . CYS A 1 527 ? 7.790 -25.329 -45.522 1.00 21.59 527 CYS A C 1
ATOM 4170 O O . CYS A 1 527 ? 8.623 -25.698 -46.346 1.00 21.59 527 CYS A O 1
ATOM 4172 N N . LEU A 1 528 ? 6.572 -24.903 -45.859 1.00 25.23 528 LEU A N 1
ATOM 4173 C CA . LEU A 1 528 ? 6.275 -24.312 -47.163 1.00 25.23 528 LEU A CA 1
ATOM 4174 C C . LEU A 1 528 ? 5.054 -23.393 -47.056 1.00 25.23 528 LEU A C 1
ATOM 4176 O O . LEU A 1 528 ? 4.002 -23.766 -46.542 1.00 25.23 528 LEU A O 1
ATOM 4180 N N . ALA A 1 529 ? 5.271 -22.160 -47.505 1.00 25.41 529 ALA A N 1
ATOM 4181 C CA . ALA A 1 529 ? 4.320 -21.064 -47.577 1.00 25.41 529 ALA A CA 1
ATOM 4182 C C . ALA A 1 529 ? 3.164 -21.370 -48.546 1.00 25.41 529 ALA A C 1
ATOM 4184 O O . ALA A 1 529 ? 3.360 -22.039 -49.560 1.00 25.41 529 ALA A O 1
ATOM 4185 N N . ALA A 1 530 ? 1.973 -20.838 -48.260 1.00 24.14 530 ALA A N 1
ATOM 4186 C CA . ALA A 1 530 ? 0.813 -20.924 -49.143 1.00 24.14 530 ALA A CA 1
ATOM 4187 C C . ALA A 1 530 ? 0.574 -19.594 -49.884 1.00 24.14 530 ALA A C 1
ATOM 4189 O O . ALA A 1 530 ? 0.469 -18.539 -49.262 1.00 24.14 530 ALA A O 1
ATOM 4190 N N . LEU A 1 531 ? 0.446 -19.684 -51.211 1.00 26.00 531 LEU A N 1
ATOM 4191 C CA . LEU A 1 531 ? -0.219 -18.725 -52.108 1.00 26.00 531 LEU A CA 1
ATOM 4192 C C . LEU A 1 531 ? -1.610 -19.303 -52.517 1.00 26.00 531 LEU A C 1
ATOM 4194 O O . LEU A 1 531 ? -1.834 -20.500 -52.324 1.00 26.00 531 LEU A O 1
ATOM 4198 N N . PRO A 1 532 ? -2.557 -18.482 -53.027 1.00 28.34 532 PRO A N 1
ATOM 4199 C CA . PRO A 1 532 ? -4.016 -18.693 -52.930 1.00 28.34 532 PRO A CA 1
ATOM 4200 C C . PRO A 1 532 ? -4.632 -19.547 -54.081 1.00 28.34 532 PRO A C 1
ATOM 4202 O O . PRO A 1 532 ? -3.901 -20.005 -54.960 1.00 28.34 532 PRO A O 1
ATOM 4205 N N . PRO A 1 533 ? -5.959 -19.842 -54.070 1.00 32.50 533 PRO A N 1
ATOM 4206 C CA . PRO A 1 533 ? -6.513 -21.116 -54.540 1.00 32.50 533 PRO A CA 1
ATOM 4207 C C . PRO A 1 533 ? -6.975 -21.126 -56.008 1.00 32.50 533 PRO A C 1
ATOM 4209 O O . PRO A 1 533 ? -7.302 -20.095 -56.593 1.00 32.50 533 PRO A O 1
ATOM 4212 N N . ARG A 1 534 ? -7.123 -22.335 -56.572 1.00 26.61 534 ARG A N 1
ATOM 4213 C CA . ARG A 1 534 ? -7.947 -22.602 -57.765 1.00 26.61 534 ARG A CA 1
ATOM 4214 C C . ARG A 1 534 ? -8.897 -23.786 -57.551 1.00 26.61 534 ARG A C 1
ATOM 4216 O O . ARG A 1 534 ? -8.574 -24.757 -56.876 1.00 26.61 534 ARG A O 1
ATOM 4223 N N . LEU A 1 535 ? -10.081 -23.625 -58.138 1.00 28.03 535 LEU A N 1
ATOM 4224 C CA . LEU A 1 535 ? -11.288 -24.456 -58.113 1.00 28.03 535 LEU A CA 1
ATOM 4225 C C . LEU A 1 535 ? -11.175 -25.747 -58.955 1.00 28.03 535 LEU A C 1
ATOM 4227 O O . LEU A 1 535 ? -10.539 -25.731 -60.005 1.00 28.03 535 LEU A O 1
ATOM 4231 N N . GLY A 1 536 ? -11.931 -26.792 -58.580 1.00 26.16 536 GLY A N 1
ATOM 4232 C CA . GLY A 1 536 ? -12.423 -27.845 -59.497 1.00 26.16 536 GLY A CA 1
ATOM 4233 C C . GLY A 1 536 ? -12.180 -29.311 -59.075 1.00 26.16 536 GLY A C 1
ATOM 4234 O O . GLY A 1 536 ? -11.301 -29.557 -58.266 1.00 26.16 536 GLY A O 1
ATOM 4235 N N . PRO A 1 537 ? -12.981 -30.292 -59.555 1.00 37.28 537 PRO A N 1
ATOM 4236 C CA . PRO A 1 537 ? -13.806 -31.140 -58.672 1.00 37.28 537 PRO A CA 1
ATOM 4237 C C . PRO A 1 537 ? -13.596 -32.673 -58.801 1.00 37.28 537 PRO A C 1
ATOM 4239 O O . PRO A 1 537 ? -13.073 -33.146 -59.802 1.00 37.28 537 PRO A O 1
ATOM 4242 N N . GLY A 1 538 ? -14.114 -33.473 -57.846 1.00 26.94 538 GLY A N 1
ATOM 4243 C CA . GLY A 1 538 ? -14.360 -34.919 -58.065 1.00 26.94 538 GLY A CA 1
ATOM 4244 C C . GLY A 1 538 ? -14.360 -35.845 -56.831 1.00 26.94 538 GLY A C 1
ATOM 4245 O O . GLY A 1 538 ? -13.340 -36.051 -56.194 1.00 26.94 538 GLY A O 1
ATOM 4246 N N . ARG A 1 539 ? -15.527 -36.429 -56.523 1.00 26.70 539 ARG A N 1
ATOM 4247 C CA . ARG A 1 539 ? -15.893 -37.468 -55.510 1.00 26.70 539 ARG A CA 1
ATOM 4248 C C . ARG A 1 539 ? -15.289 -38.884 -55.794 1.00 26.70 539 ARG A C 1
ATOM 4250 O O . ARG A 1 539 ? -14.707 -39.020 -56.861 1.00 26.70 539 ARG A O 1
ATOM 4257 N N . PRO A 1 540 ? -15.575 -39.993 -55.032 1.00 40.81 540 PRO A N 1
ATOM 4258 C CA . PRO A 1 540 ? -16.149 -40.185 -53.675 1.00 40.81 540 PRO A CA 1
ATOM 4259 C C . PRO A 1 540 ? -15.504 -41.292 -52.764 1.00 40.81 540 PRO A C 1
ATOM 4261 O O . PRO A 1 540 ? -14.716 -42.137 -53.168 1.00 40.81 540 PRO A O 1
ATOM 4264 N N . ARG A 1 541 ? -16.003 -41.304 -51.513 1.00 31.62 541 ARG A N 1
ATOM 4265 C CA . ARG A 1 541 ? -15.997 -42.277 -50.384 1.00 31.62 541 ARG A CA 1
ATOM 4266 C C . ARG A 1 541 ? -15.872 -43.805 -50.646 1.00 31.62 541 ARG A C 1
ATOM 4268 O O . ARG A 1 541 ? -16.644 -44.360 -51.421 1.00 31.62 541 ARG A O 1
ATOM 4275 N N . ARG A 1 542 ? -15.147 -44.504 -49.745 1.00 27.95 542 ARG A N 1
ATOM 4276 C CA . ARG A 1 542 ? -15.390 -45.896 -49.250 1.00 27.95 542 ARG A CA 1
ATOM 4277 C C . ARG A 1 542 ? -14.961 -46.006 -47.767 1.00 27.95 542 ARG A C 1
ATOM 4279 O O . ARG A 1 542 ? -13.841 -45.648 -47.440 1.00 27.95 542 ARG A O 1
ATOM 4286 N N . ARG A 1 543 ? -15.892 -46.130 -46.807 1.00 27.92 543 ARG A N 1
ATOM 4287 C CA . ARG A 1 543 ? -16.349 -47.339 -46.063 1.00 27.92 543 ARG A CA 1
ATOM 4288 C C . ARG A 1 543 ? -15.242 -48.231 -45.457 1.00 27.92 543 ARG A C 1
ATOM 4290 O O . ARG A 1 543 ? -14.581 -48.973 -46.169 1.00 27.92 543 ARG A O 1
ATOM 4297 N N . LEU A 1 544 ? -15.161 -48.189 -44.121 1.00 32.03 544 LEU A N 1
ATOM 4298 C CA . LEU A 1 544 ? -14.513 -49.146 -43.208 1.00 32.03 544 LEU A CA 1
ATOM 4299 C C . LEU A 1 544 ? -15.321 -50.452 -43.081 1.00 32.03 544 LEU A C 1
ATOM 4301 O O . LEU A 1 544 ? -16.555 -50.380 -43.095 1.00 32.03 544 LEU A O 1
ATOM 4305 N N . PRO A 1 545 ? -14.675 -51.597 -42.793 1.00 30.88 545 PRO A N 1
ATOM 4306 C CA . PRO A 1 545 ? -15.327 -52.741 -42.174 1.00 30.88 545 PRO A CA 1
ATOM 4307 C C . PRO A 1 545 ? -15.070 -52.810 -40.654 1.00 30.88 545 PRO A C 1
ATOM 4309 O O . PRO A 1 545 ? -13.981 -52.528 -40.159 1.00 30.88 545 PRO A O 1
ATOM 4312 N N . ARG A 1 546 ? -16.123 -53.200 -39.925 1.00 28.62 546 ARG A N 1
ATOM 4313 C CA . ARG A 1 546 ? -16.104 -53.761 -38.560 1.00 28.62 546 ARG A CA 1
ATOM 4314 C C . ARG A 1 546 ? -15.839 -55.271 -38.630 1.00 28.62 546 ARG A C 1
ATOM 4316 O O . ARG A 1 546 ? -16.105 -55.842 -39.681 1.00 28.62 546 ARG A O 1
ATOM 4323 N N . LEU A 1 547 ? -15.459 -55.879 -37.495 1.00 28.94 547 LEU A N 1
ATOM 4324 C CA . LEU A 1 547 ? -15.927 -57.154 -36.878 1.00 28.94 547 LEU A CA 1
ATOM 4325 C C . LEU A 1 547 ? -14.925 -57.550 -35.729 1.00 28.94 547 LEU A C 1
ATOM 4327 O O . LEU A 1 547 ? -13.909 -56.870 -35.607 1.00 28.94 547 LEU A O 1
ATOM 4331 N N . PRO A 1 548 ? -15.156 -58.566 -34.856 1.00 35.00 548 PRO A N 1
ATOM 4332 C CA . PRO A 1 548 ? -16.116 -58.572 -33.728 1.00 35.00 548 PRO A CA 1
ATOM 4333 C C . PRO A 1 548 ? -15.627 -59.331 -32.443 1.00 35.00 548 PRO A C 1
ATOM 4335 O O . PRO A 1 548 ? -14.545 -59.900 -32.423 1.00 35.00 548 PRO A O 1
ATOM 4338 N N . GLY A 1 549 ? -16.498 -59.433 -31.417 1.00 27.38 549 GLY A N 1
ATOM 4339 C CA . GLY A 1 549 ? -16.578 -60.565 -30.450 1.00 27.38 549 GLY A CA 1
ATOM 4340 C C . GLY A 1 549 ? -15.825 -60.395 -29.115 1.00 27.38 549 GLY A C 1
ATOM 4341 O O . GLY A 1 549 ? -14.611 -60.288 -29.128 1.00 27.38 549 GLY A O 1
ATOM 4342 N N . ALA A 1 550 ? -16.487 -60.169 -27.962 1.00 26.38 550 ALA A N 1
ATOM 4343 C CA . ALA A 1 550 ? -17.190 -61.123 -27.054 1.00 26.38 550 ALA A CA 1
ATOM 4344 C C . ALA A 1 550 ? -16.182 -61.925 -26.174 1.00 26.38 550 ALA A C 1
ATOM 4346 O O . ALA A 1 550 ? -15.170 -62.348 -26.704 1.00 26.38 550 ALA A O 1
ATOM 4347 N N . ILE A 1 551 ? -16.282 -62.150 -24.847 1.00 27.25 551 ILE A N 1
ATOM 4348 C CA . ILE A 1 551 ? -17.313 -62.714 -23.927 1.00 27.25 551 ILE A CA 1
ATOM 4349 C C . ILE A 1 551 ? -16.779 -62.442 -22.467 1.00 27.25 551 ILE A C 1
ATOM 4351 O O . ILE A 1 551 ? -15.584 -62.608 -22.265 1.00 27.25 551 ILE A O 1
ATOM 4355 N N . ARG A 1 552 ? -17.461 -61.749 -21.518 1.00 25.47 552 ARG A N 1
ATOM 4356 C CA . ARG A 1 552 ? -18.271 -62.190 -20.320 1.00 25.47 552 ARG A CA 1
ATOM 4357 C C . ARG A 1 552 ? -17.652 -63.279 -19.376 1.00 25.47 552 ARG A C 1
ATOM 4359 O O . ARG A 1 552 ? -16.909 -64.098 -19.888 1.00 25.47 552 ARG A O 1
ATOM 4366 N N . PRO A 1 553 ? -18.121 -63.504 -18.110 1.00 39.16 553 PRO A N 1
ATOM 4367 C CA . PRO A 1 553 ? -18.573 -62.613 -17.000 1.00 39.16 553 PRO A CA 1
ATOM 4368 C C . PRO A 1 553 ? -18.254 -63.117 -15.530 1.00 39.16 553 PRO A C 1
ATOM 4370 O O . PRO A 1 553 ? -17.756 -64.219 -15.346 1.00 39.16 553 PRO A O 1
ATOM 4373 N N . HIS A 1 554 ? -18.715 -62.359 -14.502 1.00 27.61 554 HIS A N 1
ATOM 4374 C CA . HIS A 1 554 ? -19.315 -62.793 -13.193 1.00 27.61 554 HIS A CA 1
ATOM 4375 C C . HIS A 1 554 ? -18.549 -62.740 -11.813 1.00 27.61 554 HIS A C 1
ATOM 4377 O O . HIS A 1 554 ? -17.329 -62.667 -11.816 1.00 27.61 554 HIS A O 1
ATOM 4383 N N . PRO A 1 555 ? -19.267 -62.614 -10.643 1.00 37.47 555 PRO A N 1
ATOM 4384 C CA . PRO A 1 555 ? -19.069 -61.576 -9.585 1.00 37.47 555 PRO A CA 1
ATOM 4385 C C . PRO A 1 555 ? -19.101 -62.147 -8.114 1.00 37.47 555 PRO A C 1
ATOM 4387 O O . PRO A 1 555 ? -18.518 -63.207 -7.926 1.00 37.47 555 PRO A O 1
ATOM 4390 N N . PRO A 1 556 ? -19.901 -61.663 -7.113 1.00 45.09 556 PRO A N 1
ATOM 4391 C CA . PRO A 1 556 ? -19.990 -60.379 -6.358 1.00 45.09 556 PRO A CA 1
ATOM 4392 C C . PRO A 1 556 ? -19.808 -60.546 -4.812 1.00 45.09 556 PRO A C 1
ATOM 4394 O O . PRO A 1 556 ? -20.015 -61.640 -4.312 1.00 45.09 556 PRO A O 1
ATOM 4397 N N . ILE A 1 557 ? -19.651 -59.466 -4.015 1.00 27.08 557 ILE A N 1
ATOM 4398 C CA . ILE A 1 557 ? -20.189 -59.396 -2.622 1.00 27.08 557 ILE A CA 1
ATOM 4399 C C . ILE A 1 557 ? -20.676 -57.965 -2.285 1.00 27.08 557 ILE A C 1
ATOM 4401 O O . ILE A 1 557 ? -19.977 -56.981 -2.507 1.00 27.08 557 ILE A O 1
ATOM 4405 N N . ALA A 1 558 ? -21.897 -57.879 -1.740 1.00 26.84 558 ALA A N 1
ATOM 4406 C CA . ALA A 1 558 ? -22.584 -56.707 -1.170 1.00 26.84 558 ALA A CA 1
ATOM 4407 C C . ALA A 1 558 ? -22.476 -56.734 0.379 1.00 26.84 558 ALA A C 1
ATOM 4409 O O . ALA A 1 558 ? -22.322 -57.810 0.940 1.00 26.84 558 ALA A O 1
ATOM 4410 N N . ARG A 1 559 ? -22.571 -55.642 1.156 1.00 29.66 559 ARG A N 1
ATOM 4411 C CA . ARG A 1 559 ? -23.801 -54.925 1.576 1.00 29.66 559 ARG A CA 1
ATOM 4412 C C . ARG A 1 559 ? -23.435 -53.823 2.597 1.00 29.66 559 ARG A C 1
ATOM 4414 O O . ARG A 1 559 ? -22.557 -54.040 3.419 1.00 29.66 559 ARG A O 1
ATOM 4421 N N . GLY A 1 560 ? -24.214 -52.731 2.641 1.00 25.80 560 GLY A N 1
ATOM 4422 C CA . GLY A 1 560 ? -24.305 -51.833 3.810 1.00 25.80 560 GLY A CA 1
ATOM 4423 C C . GLY A 1 560 ? -24.861 -50.430 3.505 1.00 25.80 560 GLY A C 1
ATOM 4424 O O . GLY A 1 560 ? -24.104 -49.541 3.148 1.00 25.80 560 GLY A O 1
ATOM 4425 N N . ARG A 1 561 ? -26.187 -50.234 3.618 1.00 26.28 561 ARG A N 1
ATOM 4426 C CA . ARG A 1 561 ? -26.945 -48.969 3.396 1.00 26.28 561 ARG A CA 1
ATOM 4427 C C . ARG A 1 561 ? -26.897 -48.045 4.635 1.00 26.28 561 ARG A C 1
ATOM 4429 O O . ARG A 1 561 ? -26.954 -48.576 5.736 1.00 26.28 561 ARG A O 1
ATOM 4436 N N . LYS A 1 562 ? -26.917 -46.701 4.513 1.00 29.19 562 LYS A N 1
ATOM 4437 C CA . LYS A 1 562 ? -28.078 -45.746 4.559 1.00 29.19 562 LYS A CA 1
ATOM 4438 C C . LYS A 1 562 ? -27.526 -44.295 4.839 1.00 29.19 562 LYS A C 1
ATOM 4440 O O . LYS A 1 562 ? -26.341 -44.201 5.125 1.00 29.19 562 LYS A O 1
ATOM 4445 N N . PRO A 1 563 ? -28.303 -43.179 4.817 1.00 32.41 563 PRO A N 1
ATOM 4446 C CA . PRO A 1 563 ? -28.761 -42.440 3.630 1.00 32.41 563 PRO A CA 1
ATOM 4447 C C . PRO A 1 563 ? -28.510 -40.901 3.695 1.00 32.41 563 PRO A C 1
ATOM 4449 O O . PRO A 1 563 ? -28.243 -40.340 4.749 1.00 32.41 563 PRO A O 1
ATOM 4452 N N . GLY A 1 564 ? -28.740 -40.197 2.578 1.00 25.80 564 GLY A N 1
ATOM 4453 C CA . GLY A 1 564 ? -29.230 -38.807 2.608 1.00 25.80 564 GLY A CA 1
ATOM 4454 C C . GLY A 1 564 ? -28.231 -37.690 2.293 1.00 25.80 564 GLY A C 1
ATOM 4455 O O . GLY A 1 564 ? -27.929 -36.877 3.157 1.00 25.80 564 GLY A O 1
ATOM 4456 N N . GLN A 1 565 ? -27.803 -37.572 1.032 1.00 25.81 565 GLN A N 1
ATOM 4457 C CA . GLN A 1 565 ? -27.286 -36.310 0.492 1.00 25.81 565 GLN A CA 1
ATOM 4458 C C . GLN A 1 565 ? -28.165 -35.844 -0.671 1.00 25.81 565 GLN A C 1
ATOM 4460 O O . GLN A 1 565 ? -28.496 -36.610 -1.579 1.00 25.81 565 GLN A O 1
ATOM 4465 N N . LEU A 1 566 ? -28.575 -34.581 -0.574 1.00 27.86 566 LEU A N 1
ATOM 4466 C CA . LEU A 1 566 ? -29.339 -33.826 -1.558 1.00 27.86 566 LEU A CA 1
ATOM 4467 C C . LEU A 1 566 ? -28.642 -33.840 -2.928 1.00 27.86 566 LEU A C 1
ATOM 4469 O O . LEU A 1 566 ? -27.437 -33.624 -3.033 1.00 27.86 566 LEU A O 1
ATOM 4473 N N . ARG A 1 567 ? -29.424 -34.085 -3.985 1.00 26.47 567 ARG A N 1
ATOM 4474 C CA . ARG A 1 567 ? -29.001 -33.945 -5.386 1.00 26.47 567 ARG A CA 1
ATOM 4475 C C . ARG A 1 567 ? -28.847 -32.459 -5.748 1.00 26.47 567 ARG A C 1
ATOM 4477 O O . ARG A 1 567 ? -29.752 -31.696 -5.415 1.00 26.47 567 ARG A O 1
ATOM 4484 N N . PRO A 1 568 ? -27.825 -32.052 -6.521 1.00 28.52 568 PRO A N 1
ATOM 4485 C CA . PRO A 1 568 ? -27.864 -30.792 -7.253 1.00 28.52 568 PRO A CA 1
ATOM 4486 C C . PRO A 1 568 ? -28.577 -30.985 -8.609 1.00 28.52 568 PRO A C 1
ATOM 4488 O O . PRO A 1 568 ? -28.455 -32.054 -9.220 1.00 28.52 568 PRO A O 1
ATOM 4491 N N . PRO A 1 569 ? -29.308 -29.985 -9.130 1.00 30.50 569 PRO A N 1
ATOM 4492 C CA . PRO A 1 569 ? -29.785 -30.027 -10.501 1.00 30.50 569 PRO A CA 1
ATOM 4493 C C . PRO A 1 569 ? -28.653 -29.630 -11.458 1.00 30.50 569 PRO A C 1
ATOM 4495 O O . PRO A 1 569 ? -28.118 -28.527 -11.410 1.00 30.50 569 PRO A O 1
ATOM 4498 N N . HIS A 1 570 ? -28.316 -30.539 -12.371 1.00 27.78 570 HIS A N 1
ATOM 4499 C CA . HIS A 1 570 ? -27.596 -30.211 -13.595 1.00 27.78 570 HIS A CA 1
ATOM 4500 C C . HIS A 1 570 ? -28.461 -29.298 -14.472 1.00 27.78 570 HIS A C 1
ATOM 4502 O O . HIS A 1 570 ? -29.531 -29.722 -14.909 1.00 27.78 570 HIS A O 1
ATOM 4508 N N . ARG A 1 571 ? -27.967 -28.103 -14.808 1.00 29.36 571 ARG A N 1
ATOM 4509 C CA . ARG A 1 571 ? -28.225 -27.416 -16.085 1.00 29.36 571 ARG A CA 1
ATOM 4510 C C . ARG A 1 571 ? -27.223 -26.271 -16.268 1.00 29.36 571 ARG A C 1
ATOM 4512 O O . ARG A 1 571 ? -26.832 -25.650 -15.295 1.00 29.36 571 ARG A O 1
ATOM 4519 N N . LEU A 1 572 ? -26.884 -26.020 -17.536 1.00 25.58 572 LEU A N 1
ATOM 4520 C CA . LEU A 1 572 ? -26.011 -24.970 -18.093 1.00 25.58 572 LEU A CA 1
ATOM 4521 C C . LEU A 1 572 ? -24.505 -25.276 -18.162 1.00 25.58 572 LEU A C 1
ATOM 4523 O O . LEU A 1 572 ? -23.694 -24.771 -17.400 1.00 25.58 572 LEU A O 1
ATOM 4527 N N . LEU A 1 573 ? -24.128 -26.024 -19.205 1.00 24.12 573 LEU A N 1
ATOM 4528 C CA . LEU A 1 573 ? -22.807 -25.928 -19.828 1.00 24.12 573 LEU A CA 1
ATOM 4529 C C . LEU A 1 573 ? -22.997 -25.677 -21.331 1.00 24.12 573 LEU A C 1
ATOM 4531 O O . LEU A 1 573 ? -23.027 -26.626 -22.113 1.00 24.12 573 LEU A O 1
ATOM 4535 N N . ARG A 1 574 ? -23.200 -24.413 -21.732 1.00 27.64 574 ARG A N 1
ATOM 4536 C CA . ARG A 1 574 ? -23.047 -23.978 -23.134 1.00 27.64 574 ARG A CA 1
ATOM 4537 C C . ARG A 1 574 ? -23.006 -22.452 -23.292 1.00 27.64 574 ARG A C 1
ATOM 4539 O O . ARG A 1 574 ? -23.894 -21.886 -23.907 1.00 27.64 574 ARG A O 1
ATOM 4546 N N . VAL A 1 575 ? -21.969 -21.789 -22.784 1.00 29.88 575 VAL A N 1
ATOM 4547 C CA . VAL A 1 575 ? -21.563 -20.462 -23.287 1.00 29.88 575 VAL A CA 1
ATOM 4548 C C . VAL A 1 575 ? -20.047 -20.364 -23.163 1.00 29.88 575 VAL A C 1
ATOM 4550 O O . VAL A 1 575 ? -19.538 -20.133 -22.077 1.00 29.88 575 VAL A O 1
ATOM 4553 N N . LEU A 1 576 ? -19.334 -20.632 -24.255 1.00 25.33 576 LEU A N 1
ATOM 4554 C CA . LEU A 1 576 ? -17.990 -20.127 -24.555 1.00 25.33 576 LEU A CA 1
ATOM 4555 C C . LEU A 1 576 ? -17.626 -20.659 -25.942 1.00 25.33 576 LEU A C 1
ATOM 4557 O O . LEU A 1 576 ? -17.557 -21.871 -26.130 1.00 25.33 576 LEU A O 1
ATOM 4561 N N . LEU A 1 577 ? -17.433 -19.719 -26.870 1.00 27.69 577 LEU A N 1
ATOM 4562 C CA . LEU A 1 577 ? -17.186 -19.818 -28.317 1.00 27.69 577 LEU A CA 1
ATOM 4563 C C . LEU A 1 577 ? -18.383 -19.311 -29.114 1.00 27.69 577 LEU A C 1
ATOM 4565 O O . LEU A 1 577 ? -19.151 -20.114 -29.623 1.00 27.69 577 LEU A O 1
ATOM 4569 N N . HIS A 1 578 ? -18.511 -17.987 -29.205 1.00 26.47 578 HIS A N 1
ATOM 4570 C CA . HIS A 1 578 ? -18.955 -17.233 -30.385 1.00 26.47 578 HIS A CA 1
ATOM 4571 C C . HIS A 1 578 ? -18.545 -15.769 -30.142 1.00 26.47 578 HIS A C 1
ATOM 4573 O O . HIS A 1 578 ? -19.279 -14.998 -29.533 1.00 26.47 578 HIS A O 1
ATOM 4579 N N . LEU A 1 579 ? -17.327 -15.413 -30.554 1.00 26.88 579 LEU A N 1
ATOM 4580 C CA . LEU A 1 579 ? -16.982 -14.031 -30.890 1.00 26.88 579 LEU A CA 1
ATOM 4581 C C . LEU A 1 579 ? -17.054 -13.948 -32.422 1.00 26.88 579 LEU A C 1
ATOM 4583 O O . LEU A 1 579 ? -16.437 -14.797 -33.072 1.00 26.88 579 LEU A O 1
ATOM 4587 N N . PRO A 1 580 ? -17.814 -13.011 -33.012 1.00 28.02 580 PRO A N 1
ATOM 4588 C CA . PRO A 1 580 ? -17.781 -12.796 -34.449 1.00 28.02 580 PRO A CA 1
ATOM 4589 C C . PRO A 1 580 ? -16.440 -12.162 -34.834 1.00 28.02 580 PRO A C 1
ATOM 4591 O O . PRO A 1 580 ? -15.972 -11.217 -34.197 1.00 28.02 580 PRO A O 1
ATOM 4594 N N . LEU A 1 581 ? -15.823 -12.715 -35.877 1.00 25.09 581 LEU A N 1
ATOM 4595 C CA . LEU A 1 581 ? -14.732 -12.079 -36.603 1.00 25.09 581 LEU A CA 1
ATOM 4596 C C . LEU A 1 581 ? -15.287 -10.806 -37.249 1.00 25.09 581 LEU A C 1
ATOM 4598 O O . LEU A 1 581 ? -16.255 -10.866 -38.004 1.00 25.09 581 LEU A O 1
ATOM 4602 N N . VAL A 1 582 ? -14.692 -9.662 -36.923 1.00 27.14 582 VAL A N 1
ATOM 4603 C CA . VAL A 1 582 ? -14.901 -8.413 -37.654 1.00 27.14 582 VAL A CA 1
ATOM 4604 C C . VAL A 1 582 ? -14.129 -8.541 -38.965 1.00 27.14 582 VAL A C 1
ATOM 4606 O O . VAL A 1 582 ? -12.904 -8.442 -38.978 1.00 27.14 582 VAL A O 1
ATOM 4609 N N . GLU A 1 583 ? -14.841 -8.823 -40.055 1.00 27.22 583 GLU A N 1
ATOM 4610 C CA . GLU A 1 583 ? -14.347 -8.581 -41.410 1.00 27.22 583 GLU A CA 1
ATOM 4611 C C . GLU A 1 583 ? -14.378 -7.068 -41.648 1.00 27.22 583 GLU A C 1
ATOM 4613 O O . GLU A 1 583 ? -15.427 -6.429 -41.567 1.00 27.22 583 GLU A O 1
ATOM 4618 N N . GLY A 1 584 ? -13.200 -6.484 -41.865 1.00 25.48 584 GLY A N 1
ATOM 4619 C CA . GLY A 1 584 ? -13.074 -5.121 -42.359 1.00 25.48 584 GLY A CA 1
ATOM 4620 C C . GLY A 1 584 ? -13.314 -5.108 -43.862 1.00 25.48 584 GLY A C 1
ATOM 4621 O O . GLY A 1 584 ? -12.588 -5.772 -44.600 1.00 25.48 584 GLY A O 1
ATOM 4622 N N . ASP A 1 585 ? -14.306 -4.338 -44.297 1.00 28.92 585 ASP A N 1
ATOM 4623 C CA . ASP A 1 585 ? -14.491 -3.963 -45.695 1.00 28.92 585 ASP A CA 1
ATOM 4624 C C . ASP A 1 585 ? -13.966 -2.532 -45.903 1.00 28.92 585 ASP A C 1
ATOM 4626 O O . ASP A 1 585 ? -14.533 -1.583 -45.366 1.00 28.92 585 ASP A O 1
ATOM 4630 N N . ARG A 1 586 ? -12.905 -2.454 -46.722 1.00 33.12 586 ARG A N 1
ATOM 4631 C CA . ARG A 1 586 ? -12.298 -1.305 -47.434 1.00 33.12 586 ARG A CA 1
ATOM 4632 C C . ARG A 1 586 ? -11.690 -0.140 -46.654 1.00 33.12 586 ARG A C 1
ATOM 4634 O O . ARG A 1 586 ? -12.420 0.618 -45.986 1.00 33.12 586 ARG A O 1
#

pLDDT: mean 79.81, std 25.82, range [21.59, 98.69]